Protein AF-0000000073340377 (afdb_homodimer)

Secondary structure (DSSP, 8-state):
-HHHHHHHHHHHHHHHHHHHHHHHHHHHHHHHHHHHHHHHHHTPPP-TT-EEEEESTTSHHHHHHHHHHHHTT-EEEEEES-HHHHHHHHHHHHHHT-S-EEEEE--TTSHHHHHHHHHHHHHHHS---EEEE---------GGG--GGGTHHHHIIIIIHHHHHHHHHHHHHHHHT-EEEEE--GGGT---TT-HHHHHHHHHHHHHHHHHHHHHGGGSEEEEEEE-SBSSGGGSHHHHHTTT-SS-PPPBPHHHHHHHHHHHHHHT-SEEEESTTHHHHHHHHHH-HHHHHHHHHHHHH-S------/-HHHHHHHHHHHHHHHHHHHHHHHHHHHHHHHHHHHHHHHHHTPPP-TT-EEEEESTTSHHHHHHHHHHHHTT-EEEEEES-HHHHHHHHHHHHHHT-S-EEEEE--TTSHHHHHHHHHHHHHHHS---EEEE---------GGG--GGGTHHHHIIIIIHHHHHHHHHHHHHHHHT-EEEEE--GGGT---TT-HHHHHHHHHHHHHHHHHHHHHGGGSEEEEEEE-SBSSGGGSHHHHHTTT-SS-PPPBPHHHHHHHHHHHHHHT-SEEEESTTHHHHHHHHHH-HHHHHHHHHHHHH-S------

Radius of gyration: 24.4 Å; Cα contacts (8 Å, |Δi|>4): 1235; chains: 2; bounding box: 67×68×57 Å

Nearest PDB structures (foldseek):
  3frj-assembly1_A  TM=8.799E-01  e=1.201E-23  Homo sapiens
  4hfr-assembly1_A  TM=8.512E-01  e=7.954E-24  Homo sapiens
  3gmd-assembly4_H  TM=8.760E-01  e=7.911E-23  Mus musculus
  3d4n-assembly1_A  TM=8.747E-01  e=1.001E-22  Homo sapiens
  6nj7-assembly1_C-2  TM=8.634E-01  e=3.659E-22  Homo sapiens

InterPro domains:
  IPR002347 Short-chain dehydrogenase/reductase SDR [PF00106] (50-236)
  IPR002347 Short-chain dehydrogenase/reductase SDR [PR00080] (126-137)
  IPR002347 Short-chain dehydrogenase/reductase SDR [PR00080] (178-186)
  IPR002347 Short-chain dehydrogenase/reductase SDR [PR00080] (198-217)
  IPR002347 Short-chain dehydrogenase/reductase SDR [PR00081] (51-68)
  IPR002347 Short-chain dehydrogenase/reductase SDR [PR00081] (126-137)
  IPR002347 Short-chain dehydrogenase/reductase SDR [PR00081] (172-188)
  IPR002347 Short-chain dehydrogenase/reductase SDR [PR00081] (198-217)
  IPR002347 Short-chain dehydrogenase/reductase SDR [PR00081] (218-235)
  IPR020904 Short-chain dehydrogenase/reductase, conserved site [PS00061] (185-213)
  IPR036291 NAD(P)-binding domain superfamily [SSF51735] (43-300)
  IPR057326 Ketoreductase domain [SM00822] (50-233)

Solvent-accessible surface area (backbone atoms only — not comparable to full-atom values): 30234 Å² total; per-residue (Å²): 112,70,63,61,47,51,51,59,51,35,49,57,49,44,36,53,51,45,52,52,49,45,67,64,45,44,60,64,46,52,52,49,50,51,53,49,48,50,51,27,63,74,61,44,55,78,47,52,71,35,32,35,37,31,32,31,22,50,44,35,55,28,31,26,36,48,41,47,41,7,58,50,27,15,24,36,33,37,23,27,72,52,52,72,47,30,51,53,45,29,54,52,17,39,74,51,40,13,84,41,53,42,77,43,74,39,49,47,58,36,67,68,39,23,45,44,54,47,48,50,39,30,70,72,69,72,47,43,34,33,41,32,37,44,39,65,63,80,69,76,43,52,70,89,72,49,60,69,83,68,50,56,56,38,42,31,30,38,30,49,17,42,52,45,34,46,54,60,37,47,71,51,20,50,76,57,56,11,35,38,38,38,56,50,26,47,42,26,80,41,49,54,58,30,26,41,67,46,20,10,25,24,16,16,41,53,29,28,52,53,9,46,39,36,67,48,44,90,42,35,46,52,23,43,31,24,41,53,59,45,50,25,80,77,49,32,66,77,49,45,55,69,45,47,53,76,69,76,77,81,62,40,53,27,62,62,49,18,48,52,50,52,51,37,51,36,37,58,36,62,64,44,53,42,64,56,34,58,56,40,56,52,53,41,40,74,75,36,48,68,60,42,44,50,50,48,25,56,33,41,62,67,54,78,73,84,66,93,121,111,71,64,61,46,51,51,59,50,34,49,56,50,44,36,53,51,46,52,53,48,45,66,65,45,44,60,63,48,53,51,49,51,50,52,50,48,51,50,26,63,75,62,44,56,77,49,53,70,35,33,35,38,32,32,32,22,51,46,36,57,27,31,26,36,47,39,46,42,7,58,49,26,16,26,34,34,38,23,26,74,51,53,72,47,31,49,54,47,28,54,52,17,39,75,50,40,14,83,40,52,43,76,44,73,40,51,48,58,36,67,68,39,22,46,47,55,46,49,51,41,30,70,72,67,72,45,43,33,33,41,34,38,45,40,63,63,81,68,74,44,50,69,88,72,50,62,68,82,68,49,56,57,39,42,31,30,38,30,49,16,41,52,45,34,45,55,59,36,46,72,49,21,50,74,58,56,11,36,38,38,38,56,51,27,47,41,24,79,42,49,54,58,30,25,41,67,47,19,10,26,24,16,17,42,52,30,27,53,52,10,44,41,38,66,48,43,91,40,36,47,52,23,42,30,25,41,54,58,46,51,25,78,76,48,31,66,77,48,46,54,69,44,47,54,77,69,75,77,81,63,39,52,26,61,61,49,20,49,52,50,53,52,38,51,37,37,59,35,62,65,42,53,41,65,56,34,59,56,40,57,52,52,42,39,73,74,36,47,70,60,43,45,48,50,46,27,55,32,41,63,66,54,78,74,82,66,92,122

Structure (mmCIF, N/CA/C/O backbone):
data_AF-0000000073340377-model_v1
#
loop_
_entity.id
_entity.type
_entity.pdbx_description
1 polymer 'Ketoreductase domain-containing protein'
#
loop_
_atom_site.group_PDB
_atom_site.id
_atom_site.type_symbol
_atom_site.label_atom_id
_atom_site.label_alt_id
_atom_site.label_comp_id
_atom_site.label_asym_id
_atom_site.label_entity_id
_atom_site.label_seq_id
_atom_site.pdbx_PDB_ins_code
_atom_site.Cartn_x
_atom_site.Cartn_y
_atom_site.Cartn_z
_atom_site.occupancy
_atom_site.B_iso_or_equiv
_atom_site.auth_seq_id
_atom_site.auth_comp_id
_atom_site.auth_asym_id
_atom_site.auth_atom_id
_atom_site.pdbx_PDB_model_num
ATOM 1 N N . MET A 1 1 ? 27.609 -20.562 -5.387 1 49.38 1 MET A N 1
ATOM 2 C CA . MET A 1 1 ? 27.672 -21.391 -4.188 1 49.38 1 MET A CA 1
ATOM 3 C C . MET A 1 1 ? 27.828 -20.531 -2.938 1 49.38 1 MET A C 1
ATOM 5 O O . MET A 1 1 ? 27.109 -20.719 -1.956 1 49.38 1 MET A O 1
ATOM 9 N N . ALA A 1 2 ? 28.828 -19.547 -2.957 1 50.78 2 ALA A N 1
ATOM 10 C CA . ALA A 1 2 ? 29.109 -18.719 -1.787 1 50.78 2 ALA A CA 1
ATOM 11 C C . ALA A 1 2 ? 27.922 -17.828 -1.438 1 50.78 2 ALA A C 1
ATOM 13 O O . ALA A 1 2 ? 27.578 -17.672 -0.262 1 50.78 2 ALA A O 1
ATOM 14 N N . THR A 1 3 ? 27.188 -17.344 -2.426 1 61.97 3 THR A N 1
ATOM 15 C CA . THR A 1 3 ? 26.109 -16.391 -2.213 1 61.97 3 THR A CA 1
ATOM 16 C C . THR A 1 3 ? 24.891 -17.094 -1.607 1 61.97 3 THR A C 1
ATOM 18 O O . THR A 1 3 ? 24.188 -16.516 -0.772 1 61.97 3 THR A O 1
ATOM 21 N N . THR A 1 4 ? 24.703 -18.297 -1.965 1 69.81 4 THR A N 1
ATOM 22 C CA . THR A 1 4 ? 23.609 -19.078 -1.391 1 69.81 4 THR A CA 1
ATOM 23 C C . THR A 1 4 ? 23.859 -19.359 0.091 1 69.81 4 THR A C 1
ATOM 25 O O . THR A 1 4 ? 22.938 -19.297 0.902 1 69.81 4 THR A O 1
ATOM 28 N N . SER A 1 5 ? 25.094 -19.375 0.317 1 78.69 5 SER A N 1
ATOM 29 C CA . SER A 1 5 ? 25.484 -19.719 1.684 1 78.69 5 SER A CA 1
ATOM 30 C C . SER A 1 5 ? 25.25 -18.547 2.629 1 78.69 5 SER A C 1
ATOM 32 O O . SER A 1 5 ? 24.797 -18.719 3.762 1 78.69 5 SER A O 1
ATOM 34 N N . ILE A 1 6 ? 25.438 -17.406 2.115 1 88.56 6 ILE A N 1
ATOM 35 C CA . ILE A 1 6 ? 25.328 -16.25 2.99 1 88.56 6 ILE A CA 1
ATOM 36 C C . ILE A 1 6 ? 23.859 -16.031 3.363 1 88.56 6 ILE A C 1
ATOM 38 O O . ILE A 1 6 ? 23.547 -15.703 4.512 1 88.56 6 ILE A O 1
ATOM 42 N N . HIS A 1 7 ? 23.016 -16.266 2.484 1 89.94 7 HIS A N 1
ATOM 43 C CA . HIS A 1 7 ? 21.609 -16.047 2.756 1 89.94 7 HIS A CA 1
ATOM 44 C C . HIS A 1 7 ? 21.047 -17.141 3.666 1 89.94 7 HIS A C 1
ATOM 46 O O . HIS A 1 7 ? 20.172 -16.875 4.496 1 89.94 7 HIS A O 1
ATOM 52 N N . ARG A 1 8 ? 21.531 -18.281 3.502 1 89.69 8 ARG A N 1
ATOM 53 C CA . ARG A 1 8 ? 21.125 -19.344 4.418 1 89.69 8 ARG A CA 1
ATOM 54 C C . ARG A 1 8 ? 21.516 -19 5.852 1 89.69 8 ARG A C 1
ATOM 56 O O . ARG A 1 8 ? 20.719 -19.203 6.777 1 89.69 8 ARG A O 1
ATOM 63 N N . LEU A 1 9 ? 22.766 -18.484 5.98 1 91.62 9 LEU A N 1
ATOM 64 C CA . LEU A 1 9 ? 23.25 -18.078 7.289 1 91.62 9 LEU A CA 1
ATOM 65 C C . LEU A 1 9 ? 22.422 -16.922 7.836 1 91.62 9 LEU A C 1
ATOM 67 O O . LEU A 1 9 ? 22 -16.938 9 1 91.62 9 LEU A O 1
ATOM 71 N N . LEU A 1 10 ? 22.156 -15.977 7 1 92.06 10 LEU A N 1
ATOM 72 C CA . LEU A 1 10 ? 21.422 -14.781 7.418 1 92.06 10 LEU A CA 1
ATOM 73 C C . LEU A 1 10 ? 19.984 -15.117 7.77 1 92.06 10 LEU A C 1
ATOM 75 O O . LEU A 1 10 ? 19.406 -14.5 8.664 1 92.06 10 LEU A O 1
ATOM 79 N N . ASN A 1 11 ? 19.375 -16.094 7.105 1 92.38 11 ASN A N 1
ATOM 80 C CA . ASN A 1 11 ? 18 -16.516 7.375 1 92.38 11 ASN A CA 1
ATOM 81 C C . ASN A 1 11 ? 17.844 -17.031 8.805 1 92.38 11 ASN A C 1
ATOM 83 O O . ASN A 1 11 ? 16.75 -16.984 9.367 1 92.38 11 ASN A O 1
ATOM 87 N N . ILE A 1 12 ? 18.938 -17.422 9.414 1 91.69 12 ILE A N 1
ATOM 88 C CA . ILE A 1 12 ? 18.891 -17.953 10.773 1 91.69 12 ILE A CA 1
ATOM 89 C C . ILE A 1 12 ? 19.406 -16.891 11.75 1 91.69 12 ILE A C 1
ATOM 91 O O . ILE A 1 12 ? 18.719 -16.531 12.703 1 91.69 12 ILE A O 1
ATOM 95 N N . VAL A 1 13 ? 20.547 -16.234 11.453 1 93.44 13 VAL A N 1
ATOM 96 C CA . VAL A 1 13 ? 21.281 -15.406 12.398 1 93.44 13 VAL A CA 1
ATOM 97 C C . VAL A 1 13 ? 20.641 -14.023 12.484 1 93.44 13 VAL A C 1
ATOM 99 O O . VAL A 1 13 ? 20.516 -13.461 13.57 1 93.44 13 VAL A O 1
ATOM 102 N N . PHE A 1 14 ? 20.25 -13.531 11.391 1 93.38 14 PHE A N 1
ATOM 103 C CA . PHE A 1 14 ? 19.812 -12.141 11.352 1 93.38 14 PHE A CA 1
ATOM 104 C C . PHE A 1 14 ? 18.516 -11.953 12.141 1 93.38 14 PHE A C 1
ATOM 106 O O . PHE A 1 14 ? 18.406 -11.031 12.945 1 93.38 14 PHE A O 1
ATOM 113 N N . PRO A 1 15 ? 17.516 -12.797 11.938 1 92.94 15 PRO A N 1
ATOM 114 C CA . PRO A 1 15 ? 16.297 -12.641 12.75 1 92.94 15 PRO A CA 1
ATOM 115 C C . PRO A 1 15 ? 16.578 -12.75 14.25 1 92.94 15 PRO A C 1
ATOM 117 O O . PRO A 1 15 ? 16.016 -11.992 15.039 1 92.94 15 PRO A O 1
ATOM 120 N N . LEU A 1 16 ? 17.469 -13.648 14.602 1 94.25 16 LEU A N 1
ATOM 121 C CA . LEU A 1 16 ? 17.828 -13.812 16.016 1 94.25 16 LEU A CA 1
ATOM 122 C C . LEU A 1 16 ? 18.516 -12.562 16.531 1 94.25 16 LEU A C 1
ATOM 124 O O . LEU A 1 16 ? 18.219 -12.094 17.641 1 94.25 16 LEU A O 1
ATOM 128 N N . THR A 1 17 ? 19.406 -12.039 15.742 1 94.5 17 THR A N 1
ATOM 129 C CA . THR A 1 17 ? 20.125 -10.828 16.109 1 94.5 17 THR A CA 1
ATOM 130 C C . THR A 1 17 ? 19.172 -9.648 16.266 1 94.5 17 THR A C 1
ATOM 132 O O . THR A 1 17 ? 19.297 -8.859 17.203 1 94.5 17 THR A O 1
ATOM 135 N N . ILE A 1 18 ? 18.203 -9.562 15.383 1 93.44 18 ILE A N 1
ATOM 136 C CA . ILE A 1 18 ? 17.25 -8.461 15.422 1 93.44 18 ILE A CA 1
ATOM 137 C C . ILE A 1 18 ? 16.359 -8.594 16.656 1 93.44 18 ILE A C 1
ATOM 139 O O . ILE A 1 18 ? 16.094 -7.602 17.344 1 93.44 18 ILE A O 1
ATOM 143 N N . ILE A 1 19 ? 15.945 -9.805 16.938 1 93.75 19 ILE A N 1
ATOM 144 C CA . ILE A 1 19 ? 15.094 -10.039 18.094 1 93.75 19 ILE A CA 1
ATOM 145 C C . ILE A 1 19 ? 15.836 -9.656 19.375 1 93.75 19 ILE A C 1
ATOM 147 O O . ILE A 1 19 ? 15.297 -8.953 20.219 1 93.75 19 ILE A O 1
ATOM 151 N N . ILE A 1 20 ? 17.062 -10.031 19.469 1 95.31 20 ILE A N 1
ATOM 152 C CA . ILE A 1 20 ? 17.891 -9.719 20.625 1 95.31 20 ILE A CA 1
ATOM 153 C C . ILE A 1 20 ? 18.094 -8.211 20.719 1 95.31 20 ILE A C 1
ATOM 155 O O . ILE A 1 20 ? 17.969 -7.621 21.797 1 95.31 20 ILE A O 1
ATOM 159 N N . SER A 1 21 ? 18.391 -7.59 19.641 1 94.56 21 SER A N 1
ATOM 160 C CA . SER A 1 21 ? 18.594 -6.148 19.594 1 94.56 21 SER A CA 1
ATOM 161 C C . SER A 1 21 ? 17.344 -5.402 20.031 1 94.56 21 SER A C 1
ATOM 163 O O . SER A 1 21 ? 17.406 -4.422 20.781 1 94.56 21 SER A O 1
ATOM 165 N N . ILE A 1 22 ? 16.203 -5.871 19.516 1 93.56 22 ILE A N 1
ATOM 166 C CA . ILE A 1 22 ? 14.938 -5.246 19.875 1 93.56 22 ILE A CA 1
ATOM 167 C C . ILE A 1 22 ? 14.711 -5.359 21.375 1 93.56 22 ILE A C 1
ATOM 169 O O . ILE A 1 22 ? 14.305 -4.395 22.031 1 93.56 22 ILE A O 1
ATOM 173 N N . LEU A 1 23 ? 15.016 -6.523 21.938 1 94.56 23 LEU A N 1
ATOM 174 C CA . LEU A 1 23 ? 14.812 -6.742 23.359 1 94.56 23 LEU A CA 1
ATOM 175 C C . LEU A 1 23 ? 15.688 -5.805 24.188 1 94.56 23 LEU A C 1
ATOM 177 O O . LEU A 1 23 ? 15.273 -5.336 25.25 1 94.56 23 LEU A O 1
ATOM 181 N N . VAL A 1 24 ? 16.812 -5.484 23.672 1 96.06 24 VAL A N 1
ATOM 182 C CA . VAL A 1 24 ? 17.766 -4.625 24.375 1 96.06 24 VAL A CA 1
ATOM 183 C C . VAL A 1 24 ? 17.375 -3.162 24.188 1 96.06 24 VAL A C 1
ATOM 185 O O . VAL A 1 24 ? 17.422 -2.367 25.125 1 96.06 24 VAL A O 1
ATOM 188 N N . ILE A 1 25 ? 16.922 -2.832 23.062 1 96 25 ILE A N 1
ATOM 189 C CA . ILE A 1 25 ? 16.734 -1.434 22.688 1 96 25 ILE A CA 1
ATOM 190 C C . ILE A 1 25 ? 15.32 -0.985 23.078 1 96 25 ILE A C 1
ATOM 192 O O . ILE A 1 25 ? 15.086 0.203 23.312 1 96 25 ILE A O 1
ATOM 196 N N . LEU A 1 26 ? 14.398 -1.922 23.188 1 94.69 26 LEU A N 1
ATOM 197 C CA . LEU A 1 26 ? 12.984 -1.602 23.328 1 94.69 26 LEU A CA 1
ATOM 198 C C . LEU A 1 26 ? 12.727 -0.809 24.594 1 94.69 26 LEU A C 1
ATOM 200 O O . LEU A 1 26 ? 12.039 0.213 24.578 1 94.69 26 LEU A O 1
ATOM 204 N N . PRO A 1 27 ? 13.32 -1.203 25.734 1 95.44 27 PRO A N 1
ATOM 205 C CA . PRO A 1 27 ? 13.031 -0.459 26.969 1 95.44 27 PRO A CA 1
ATOM 206 C C . PRO A 1 27 ? 13.469 1.002 26.891 1 95.44 27 PRO A C 1
ATOM 208 O O . PRO A 1 27 ? 12.648 1.906 27.062 1 95.44 27 PRO A O 1
ATOM 211 N N . PRO A 1 28 ? 14.766 1.294 26.562 1 96.44 28 PRO A N 1
ATOM 212 C CA . PRO A 1 28 ? 15.109 2.713 26.438 1 96.44 28 PRO A CA 1
ATOM 213 C C . PRO A 1 28 ? 14.344 3.414 25.312 1 96.44 28 PRO A C 1
ATOM 215 O O . PRO A 1 28 ? 14.062 4.609 25.406 1 96.44 28 PRO A O 1
ATOM 218 N N . TYR A 1 29 ? 13.969 2.695 24.297 1 96 29 TYR A N 1
ATOM 219 C CA . TYR A 1 29 ? 13.188 3.266 23.203 1 96 29 TYR A CA 1
ATOM 220 C C . TYR A 1 29 ? 11.805 3.695 23.688 1 96 29 TYR A C 1
ATOM 222 O O . TYR A 1 29 ? 11.312 4.754 23.297 1 96 29 TYR A O 1
ATOM 230 N N . LEU A 1 30 ? 11.203 2.914 24.516 1 95.62 30 LEU A N 1
ATOM 231 C CA . LEU A 1 30 ? 9.891 3.234 25.047 1 95.62 30 LEU A CA 1
ATOM 232 C C . LEU A 1 30 ? 9.953 4.465 25.953 1 95.62 30 LEU A C 1
ATOM 234 O O . LEU A 1 30 ? 9.023 5.273 25.969 1 95.62 30 LEU A O 1
ATOM 238 N N . VAL A 1 31 ? 11.031 4.586 26.688 1 96.44 31 VAL A N 1
ATOM 239 C CA . VAL A 1 31 ? 11.234 5.777 27.5 1 96.44 31 VAL A CA 1
ATOM 240 C C . VAL A 1 31 ? 11.391 7 26.594 1 96.44 31 VAL A C 1
ATOM 242 O O . VAL A 1 31 ? 10.773 8.039 26.844 1 96.44 31 VAL A O 1
ATOM 245 N N . PHE A 1 32 ? 12.172 6.84 25.609 1 95.5 32 PHE A N 1
ATOM 246 C CA . PHE A 1 32 ? 12.359 7.91 24.625 1 95.5 32 PHE A CA 1
ATOM 247 C C . PHE A 1 32 ? 11.023 8.312 24 1 95.5 32 PHE A C 1
ATOM 249 O O . PHE A 1 32 ? 10.734 9.5 23.859 1 95.5 32 PHE A O 1
ATOM 256 N N . LYS A 1 33 ? 10.289 7.402 23.641 1 94.88 33 LYS A N 1
ATOM 257 C CA . LYS A 1 33 ? 8.992 7.645 23.016 1 94.88 33 LYS A CA 1
ATOM 258 C C . LYS A 1 33 ? 8.062 8.406 23.969 1 94.88 33 LYS A C 1
ATOM 260 O O . LYS A 1 33 ? 7.355 9.32 23.531 1 94.88 33 LYS A O 1
ATOM 265 N N . LEU A 1 34 ? 8.07 7.961 25.172 1 95.94 34 LEU A N 1
ATOM 266 C CA . LEU A 1 34 ? 7.234 8.625 26.172 1 95.94 34 LEU A CA 1
ATOM 267 C C . LEU A 1 34 ? 7.676 10.07 26.375 1 95.94 34 LEU A C 1
ATOM 269 O O . LEU A 1 34 ? 6.844 10.977 26.391 1 95.94 34 LEU A O 1
ATOM 273 N N . LEU A 1 35 ? 8.945 10.273 26.5 1 96.75 35 LEU A N 1
ATOM 274 C CA . LEU A 1 35 ? 9.469 11.617 26.719 1 96.75 35 LEU A CA 1
ATOM 275 C C . LEU A 1 35 ? 9.203 12.5 25.5 1 96.75 35 LEU A C 1
ATOM 277 O O . LEU A 1 35 ? 8.875 13.68 25.641 1 96.75 35 LEU A O 1
ATOM 281 N N . SER A 1 36 ? 9.383 11.938 24.375 1 95.38 36 SER A N 1
ATOM 282 C CA . SER A 1 36 ? 9.094 12.672 23.141 1 95.38 36 SER A CA 1
ATOM 283 C C . SER A 1 36 ? 7.621 13.047 23.062 1 95.38 36 SER A C 1
ATOM 285 O O . SER A 1 36 ? 7.281 14.148 22.625 1 95.38 36 SER A O 1
ATOM 287 N N . TYR A 1 37 ? 6.801 12.148 23.438 1 95.44 37 TYR A N 1
ATOM 288 C CA . TYR A 1 37 ? 5.367 12.398 23.453 1 95.44 37 TYR A CA 1
ATOM 289 C C . TYR A 1 37 ? 5.023 13.539 24.406 1 95.44 37 TYR A C 1
ATOM 291 O O . TYR A 1 37 ? 4.234 14.422 24.078 1 95.44 37 TYR A O 1
ATOM 299 N N . ILE A 1 38 ? 5.59 13.469 25.578 1 96.75 38 ILE A N 1
ATOM 300 C CA . ILE A 1 38 ? 5.355 14.508 26.578 1 96.75 38 ILE A CA 1
ATOM 301 C C . ILE A 1 38 ? 5.824 15.859 26.031 1 96.75 38 ILE A C 1
ATOM 303 O O . ILE A 1 38 ? 5.109 16.859 26.141 1 96.75 38 ILE A O 1
ATOM 307 N N . LYS A 1 39 ? 6.957 15.875 25.484 1 96.5 39 LYS A N 1
ATOM 308 C CA . LYS A 1 39 ? 7.504 17.109 24.922 1 96.5 39 LYS A CA 1
ATOM 309 C C . LYS A 1 39 ? 6.598 17.672 23.844 1 96.5 39 LYS A C 1
ATOM 311 O O . LYS A 1 39 ? 6.258 18.859 23.859 1 96.5 39 LYS A O 1
ATOM 316 N N . ARG A 1 40 ? 6.164 16.859 22.938 1 95.62 40 ARG A N 1
ATOM 317 C CA . ARG A 1 40 ? 5.309 17.297 21.844 1 95.62 40 ARG A CA 1
ATOM 318 C C . ARG A 1 40 ? 3.953 17.766 22.359 1 95.62 40 ARG A C 1
ATOM 320 O O . ARG A 1 40 ? 3.363 18.703 21.812 1 95.62 40 ARG A O 1
ATOM 327 N N . SER A 1 41 ? 3.488 17.062 23.406 1 96.12 41 SER A N 1
ATOM 328 C CA . SER A 1 41 ? 2.205 17.438 24 1 96.12 41 SER A CA 1
ATOM 329 C C . SER A 1 41 ? 2.281 18.797 24.672 1 96.12 41 SER A C 1
ATOM 331 O O . SER A 1 41 ? 1.304 19.547 24.688 1 96.12 41 SER A O 1
ATOM 333 N N . MET A 1 42 ? 3.426 19.078 25.234 1 96.38 42 MET A N 1
ATOM 334 C CA . MET A 1 42 ? 3.637 20.359 25.906 1 96.38 42 MET A CA 1
ATOM 335 C C . MET A 1 42 ? 3.805 21.484 24.891 1 96.38 42 MET A C 1
ATOM 337 O O . MET A 1 42 ? 3.439 22.625 25.172 1 96.38 42 MET A O 1
ATOM 341 N N . PHE A 1 43 ? 4.289 21.156 23.703 1 95.75 43 PHE A N 1
ATOM 342 C CA . PHE A 1 43 ? 4.598 22.172 22.703 1 95.75 43 PHE A CA 1
ATOM 343 C C . PHE A 1 43 ? 3.717 22.016 21.469 1 95.75 43 PHE A C 1
ATOM 345 O O . PHE A 1 43 ? 4.188 22.188 20.344 1 95.75 43 PHE A O 1
ATOM 352 N N . THR A 1 44 ? 2.506 21.672 21.688 1 97.19 44 THR A N 1
ATOM 353 C CA . THR A 1 44 ? 1.556 21.5 20.594 1 97.19 44 THR A CA 1
ATOM 354 C C . THR A 1 44 ? 1.432 22.797 19.781 1 97.19 44 THR A C 1
ATOM 356 O O . THR A 1 44 ? 1.386 23.891 20.344 1 97.19 44 THR A O 1
ATOM 359 N N . GLU A 1 45 ? 1.359 22.656 18.531 1 98.06 45 GLU A N 1
ATOM 360 C CA . GLU A 1 45 ? 1.329 23.812 17.625 1 98.06 45 GLU A CA 1
ATOM 361 C C . GLU A 1 45 ? 0.019 24.578 17.75 1 98.06 45 GLU A C 1
ATOM 363 O O . GLU A 1 45 ? -1.058 23.984 17.812 1 98.06 45 GLU A O 1
ATOM 368 N N . ASN A 1 46 ? 0.103 25.859 17.859 1 98.44 46 ASN A N 1
ATOM 369 C CA . ASN A 1 46 ? -1.05 26.75 17.75 1 98.44 46 ASN A CA 1
ATOM 370 C C . ASN A 1 46 ? -1.313 27.125 16.281 1 98.44 46 ASN A C 1
ATOM 372 O O . ASN A 1 46 ? -0.492 27.797 15.656 1 98.44 46 ASN A O 1
ATOM 376 N N . VAL A 1 47 ? -2.504 26.797 15.742 1 98.62 47 VAL A N 1
ATOM 377 C CA . VAL A 1 47 ? -2.748 26.969 14.312 1 98.62 47 VAL A CA 1
ATOM 378 C C . VAL A 1 47 ? -3.525 28.266 14.078 1 98.62 47 VAL A C 1
ATOM 380 O O . VAL A 1 47 ? -3.945 28.547 12.953 1 98.62 47 VAL A O 1
ATOM 383 N N . ALA A 1 48 ? -3.729 29 15.156 1 98.69 48 ALA A N 1
ATOM 384 C CA . ALA A 1 48 ? -4.402 30.281 14.977 1 98.69 48 ALA A CA 1
ATOM 385 C C . ALA A 1 48 ? -3.648 31.156 13.992 1 98.69 48 ALA A C 1
ATOM 387 O O . ALA A 1 48 ? -2.441 31.375 14.125 1 98.69 48 ALA A O 1
ATOM 388 N N . GLY A 1 49 ? -4.352 31.578 12.969 1 98.44 49 GLY A N 1
ATOM 389 C CA . GLY A 1 49 ? -3.777 32.469 11.969 1 98.44 49 GLY A CA 1
ATOM 390 C C . GLY A 1 49 ? -2.988 31.719 10.906 1 98.44 49 GLY A C 1
ATOM 391 O O . GLY A 1 49 ? -2.611 32.281 9.883 1 98.44 49 GLY A O 1
ATOM 392 N N . LYS A 1 50 ? -2.723 30.484 11.094 1 98.56 50 LYS A N 1
ATOM 393 C CA . LYS A 1 50 ? -1.981 29.703 10.109 1 98.56 50 LYS A CA 1
ATOM 394 C C . LYS A 1 50 ? -2.873 29.297 8.938 1 98.56 50 LYS A C 1
ATOM 396 O O . LYS A 1 50 ? -4.102 29.312 9.055 1 98.56 50 LYS A O 1
ATOM 401 N N . VAL A 1 51 ? -2.258 29.016 7.812 1 98.81 51 VAL A N 1
ATOM 402 C CA . VAL A 1 51 ? -2.998 28.703 6.594 1 98.81 51 VAL A CA 1
ATOM 403 C C . VAL A 1 51 ? -3.037 27.188 6.379 1 98.81 51 VAL A C 1
ATOM 405 O O . VAL A 1 51 ? -1.992 26.547 6.297 1 98.81 51 VAL A O 1
ATOM 408 N N . VAL A 1 52 ? -4.211 26.641 6.297 1 98.94 52 VAL A N 1
ATOM 409 C CA . VAL A 1 52 ? -4.426 25.219 6.109 1 98.94 52 VAL A CA 1
ATOM 410 C C . VAL A 1 52 ? -5.172 24.969 4.801 1 98.94 52 VAL A C 1
ATOM 412 O O . VAL A 1 52 ? -6.246 25.531 4.574 1 98.94 52 VAL A O 1
ATOM 415 N N . LEU A 1 53 ? -4.57 24.25 3.908 1 98.94 53 LEU A N 1
ATOM 416 C CA . LEU A 1 53 ? -5.195 23.797 2.668 1 98.94 53 LEU A CA 1
ATOM 417 C C . LEU A 1 53 ? -5.793 22.406 2.832 1 98.94 53 LEU A C 1
ATOM 419 O O . LEU A 1 53 ? -5.086 21.453 3.182 1 98.94 53 LEU A O 1
ATOM 423 N N . ILE A 1 54 ? -7.07 22.25 2.662 1 98.94 54 ILE A N 1
ATOM 424 C CA . ILE A 1 54 ? -7.766 20.969 2.854 1 98.94 54 ILE A CA 1
ATOM 425 C C . ILE A 1 54 ? -8.398 20.531 1.538 1 98.94 54 ILE A C 1
ATOM 427 O O . ILE A 1 54 ? -9.266 21.219 0.995 1 98.94 54 ILE A O 1
ATOM 431 N N . THR A 1 55 ? -7.992 19.406 1.021 1 98.81 55 THR A N 1
ATOM 432 C CA . THR A 1 55 ? -8.641 18.844 -0.152 1 98.81 55 THR A CA 1
ATOM 433 C C . THR A 1 55 ? -9.82 17.953 0.259 1 98.81 55 THR A C 1
ATOM 435 O O . THR A 1 55 ? -9.805 17.359 1.338 1 98.81 55 THR A O 1
ATOM 438 N N . GLY A 1 56 ? -10.797 17.844 -0.632 1 98 56 GLY A N 1
ATOM 439 C CA . GLY A 1 56 ? -11.984 17.078 -0.283 1 98 56 GLY A CA 1
ATOM 440 C C . GLY A 1 56 ? -12.742 17.672 0.898 1 98 56 GLY A C 1
ATOM 441 O O . GLY A 1 56 ? -13.156 16.938 1.8 1 98 56 GLY A O 1
ATOM 442 N N . ALA A 1 57 ? -12.914 18.953 0.911 1 98.25 57 ALA A N 1
ATOM 443 C CA . ALA A 1 57 ? -13.391 19.656 2.098 1 98.25 57 ALA A C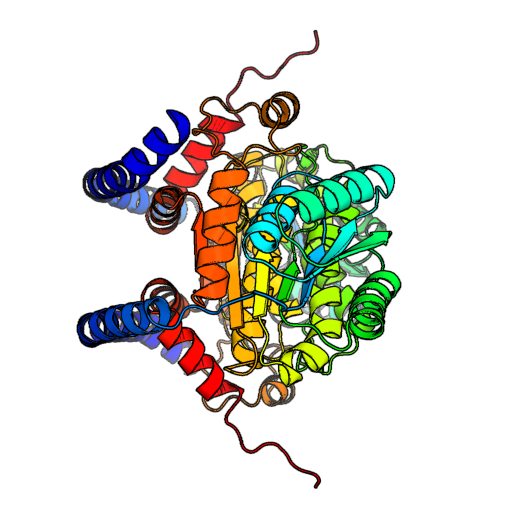A 1
ATOM 444 C C . ALA A 1 57 ? -14.906 19.812 2.064 1 98.25 57 ALA A C 1
ATOM 446 O O . ALA A 1 57 ? -15.5 20.391 2.982 1 98.25 57 ALA A O 1
ATOM 447 N N . SER A 1 58 ? -15.586 19.234 1.105 1 96.06 58 SER A N 1
ATOM 448 C CA . SER A 1 58 ? -17 19.547 0.911 1 96.06 58 SER A CA 1
ATOM 449 C C . SER A 1 58 ? -17.891 18.594 1.702 1 96.06 58 SER A C 1
ATOM 451 O O . SER A 1 58 ? -19.109 18.781 1.747 1 96.06 58 SER A O 1
ATOM 453 N N . SER A 1 59 ? -17.344 17.516 2.268 1 93.75 59 SER A N 1
ATOM 454 C CA . SER A 1 59 ? -18.172 16.578 3.021 1 93.75 59 SER A CA 1
ATOM 455 C C . SER A 1 59 ? -17.297 15.688 3.912 1 93.75 59 SER A C 1
ATOM 457 O O . SER A 1 59 ? -16.078 15.797 3.902 1 93.75 59 SER A O 1
ATOM 459 N N . GLY A 1 60 ? -17.938 15.016 4.797 1 94.75 60 GLY A N 1
ATOM 460 C CA . GLY A 1 60 ? -17.297 13.961 5.57 1 94.75 60 GLY A CA 1
ATOM 461 C C . GLY A 1 60 ? -16.188 14.469 6.453 1 94.75 60 GLY A C 1
ATOM 462 O O . GLY A 1 60 ? -16.359 15.43 7.199 1 94.75 60 GLY A O 1
ATOM 463 N N . ILE A 1 61 ? -15.117 13.758 6.406 1 97.31 61 ILE A N 1
ATOM 464 C CA . ILE A 1 61 ? -13.969 14.055 7.258 1 97.31 61 ILE A CA 1
ATOM 465 C C . ILE A 1 61 ? -13.391 15.422 6.898 1 97.31 61 ILE A C 1
ATOM 467 O O . ILE A 1 61 ? -13.055 16.203 7.781 1 97.31 61 ILE A O 1
ATOM 471 N N . GLY A 1 62 ? -13.312 15.734 5.582 1 98.19 62 GLY A N 1
ATOM 472 C CA . GLY A 1 62 ? -12.789 17.016 5.137 1 98.19 62 GLY A CA 1
ATOM 473 C C . GLY A 1 62 ? -13.562 18.203 5.691 1 98.19 62 GLY A C 1
ATOM 474 O O . GLY A 1 62 ? -12.969 19.188 6.133 1 98.19 62 GLY A O 1
ATOM 475 N N . GLU A 1 63 ? -14.844 18.062 5.656 1 98.12 63 GLU A N 1
ATOM 476 C CA . GLU A 1 63 ? -15.719 19.078 6.242 1 98.12 63 GLU A CA 1
ATOM 477 C C . GLU A 1 63 ? -15.469 19.219 7.742 1 98.12 63 GLU A C 1
ATOM 479 O O . GLU A 1 63 ? -15.352 20.328 8.258 1 98.12 63 GLU A O 1
ATOM 484 N N . GLY A 1 64 ? -15.391 18.062 8.406 1 98.31 64 GLY A N 1
ATOM 485 C CA . GLY A 1 64 ? -15.102 18.062 9.828 1 98.31 64 GLY A CA 1
ATOM 486 C C . GLY A 1 64 ? -13.773 18.703 10.172 1 98.31 64 GLY A C 1
ATOM 487 O O . GLY A 1 64 ? -13.656 19.422 11.164 1 98.31 64 GLY A O 1
ATOM 488 N N . LEU A 1 65 ? -12.805 18.469 9.32 1 98.88 65 LEU A N 1
ATOM 489 C CA . LEU A 1 65 ? -11.477 19.047 9.531 1 98.88 65 LEU A CA 1
ATOM 490 C C . LEU A 1 65 ? -11.508 20.562 9.344 1 98.88 65 LEU A C 1
ATOM 492 O O . LEU A 1 65 ? -10.883 21.297 10.109 1 98.88 65 LEU A O 1
ATOM 496 N N . ALA A 1 66 ? -12.25 20.984 8.328 1 98.88 66 ALA A N 1
ATOM 497 C CA . ALA A 1 66 ? -12.414 22.422 8.125 1 98.88 66 ALA A CA 1
ATOM 498 C C . ALA A 1 66 ? -12.969 23.094 9.375 1 98.88 66 ALA A C 1
ATOM 500 O O . ALA A 1 66 ? -12.453 24.109 9.82 1 98.88 66 ALA A O 1
ATOM 501 N N . TYR A 1 67 ? -13.969 22.5 9.961 1 98.88 67 TYR A N 1
ATOM 502 C CA . TYR A 1 67 ? -14.617 23.062 11.133 1 98.88 67 TYR A CA 1
ATOM 503 C C . TYR A 1 67 ? -13.688 23.047 12.336 1 98.88 67 TYR A C 1
ATOM 505 O O . TYR A 1 67 ? -13.625 24.016 13.094 1 98.88 67 TYR A O 1
ATOM 513 N N . GLU A 1 68 ? -12.961 21.938 12.5 1 98.88 68 GLU A N 1
ATOM 514 C CA . GLU A 1 68 ? -12.062 21.828 13.648 1 98.88 68 GLU A CA 1
ATOM 515 C C . GLU A 1 68 ? -10.922 22.828 13.555 1 98.88 68 GLU A C 1
ATOM 517 O O . GLU A 1 68 ? -10.578 23.484 14.539 1 98.88 68 GLU A O 1
ATOM 522 N N . TYR A 1 69 ? -10.32 23 12.383 1 98.94 69 TYR A N 1
ATOM 523 C CA . TYR A 1 69 ? -9.281 24.016 12.18 1 98.94 69 TYR A CA 1
ATOM 524 C C . TYR A 1 69 ? -9.836 25.406 12.391 1 98.94 69 TYR A C 1
ATOM 526 O O . TYR A 1 69 ? -9.148 26.281 12.945 1 98.94 69 TYR A O 1
ATOM 534 N N . ALA A 1 70 ? -11.086 25.625 11.977 1 98.94 70 ALA A N 1
ATOM 535 C CA . ALA A 1 70 ? -11.742 26.922 12.141 1 98.94 70 ALA A CA 1
ATOM 536 C C . ALA A 1 70 ? -11.898 27.266 13.617 1 98.94 70 ALA A C 1
ATOM 538 O O . ALA A 1 70 ? -11.586 28.391 14.031 1 98.94 70 ALA A O 1
ATOM 539 N N . ARG A 1 71 ? -12.383 26.312 14.383 1 98.81 71 ARG A N 1
ATOM 540 C CA . ARG A 1 71 ? -12.562 26.516 15.82 1 98.81 71 ARG A CA 1
ATOM 541 C C . ARG A 1 71 ? -11.25 26.906 16.484 1 98.81 71 ARG A C 1
ATOM 543 O O . ARG A 1 71 ? -11.25 27.609 17.5 1 98.81 71 ARG A O 1
ATOM 550 N N . ARG A 1 72 ? -10.148 26.562 15.859 1 98.69 72 ARG A N 1
ATOM 551 C CA . ARG A 1 72 ? -8.828 26.844 16.406 1 98.69 72 ARG A CA 1
ATOM 552 C C . ARG A 1 72 ? -8.242 28.109 15.797 1 98.69 72 ARG A C 1
ATOM 554 O O . ARG A 1 72 ? -7.074 28.422 16.031 1 98.69 72 ARG A O 1
ATOM 561 N N . GLY A 1 73 ? -8.969 28.719 14.922 1 98.81 73 GLY A N 1
ATOM 562 C CA . GLY A 1 73 ? -8.617 30.047 14.445 1 98.81 73 GLY A CA 1
ATOM 563 C C . GLY A 1 73 ? -7.75 30.031 13.203 1 98.81 73 GLY A C 1
ATOM 564 O O . GLY A 1 73 ? -7.074 31.016 12.891 1 98.81 73 GLY A O 1
ATOM 565 N N . ALA A 1 74 ? -7.746 28.969 12.469 1 98.88 74 ALA A N 1
ATOM 566 C CA . ALA A 1 74 ? -6.914 28.844 11.273 1 98.88 74 ALA A CA 1
ATOM 567 C C . ALA A 1 74 ? -7.57 29.547 10.078 1 98.88 74 ALA A C 1
ATOM 569 O O . ALA A 1 74 ? -8.789 29.719 10.055 1 98.88 74 ALA A O 1
ATOM 570 N N . ARG A 1 75 ? -6.734 30.016 9.156 1 98.88 75 ARG A N 1
ATOM 571 C CA . ARG A 1 75 ? -7.188 30.453 7.84 1 98.88 75 ARG A CA 1
ATOM 572 C C . ARG A 1 75 ? -7.25 29.266 6.871 1 98.88 75 ARG A C 1
ATOM 574 O O . ARG A 1 75 ? -6.352 28.422 6.852 1 98.88 75 ARG A O 1
ATOM 581 N N . LEU A 1 76 ? -8.344 29.203 6.129 1 98.88 76 LEU A N 1
ATOM 582 C CA . LEU A 1 76 ? -8.609 27.938 5.438 1 98.88 76 LEU A CA 1
ATOM 583 C C . LEU A 1 76 ? -8.703 28.156 3.932 1 98.88 76 LEU A C 1
ATOM 585 O O . LEU A 1 76 ? -9.305 29.125 3.475 1 98.88 76 LEU A O 1
ATOM 589 N N . ALA A 1 77 ? -7.996 27.375 3.148 1 98.88 77 ALA A N 1
ATOM 590 C CA . ALA A 1 77 ? -8.25 27.141 1.73 1 98.88 77 ALA A CA 1
ATOM 591 C C . ALA A 1 77 ? -8.945 25.812 1.512 1 98.88 77 ALA A C 1
ATOM 593 O O . ALA A 1 77 ? -8.352 24.75 1.711 1 98.88 77 ALA A O 1
ATOM 594 N N . LEU A 1 78 ? -10.219 25.859 1.154 1 98.81 78 LEU A N 1
ATOM 595 C CA . LEU A 1 78 ? -11.055 24.672 1.047 1 98.81 78 LEU A CA 1
ATOM 596 C C . LEU A 1 78 ? -11.227 24.25 -0.411 1 98.81 78 LEU A C 1
ATOM 598 O O . LEU A 1 78 ? -11.664 25.047 -1.242 1 98.81 78 LEU A O 1
ATOM 602 N N . VAL A 1 79 ? -10.898 22.969 -0.698 1 98.81 79 VAL A N 1
ATOM 603 C CA . VAL A 1 79 ? -10.852 22.5 -2.078 1 98.81 79 VAL A CA 1
ATOM 604 C C . VAL A 1 79 ? -11.82 21.344 -2.262 1 98.81 79 VAL A C 1
ATOM 606 O O . VAL A 1 79 ? -11.828 20.406 -1.46 1 98.81 79 VAL A O 1
ATOM 609 N N . ALA A 1 80 ? -12.562 21.344 -3.223 1 98.12 80 ALA A N 1
ATOM 610 C CA . ALA A 1 80 ? -13.398 20.234 -3.684 1 98.12 80 ALA A CA 1
ATOM 611 C C . ALA A 1 80 ? -13.977 20.531 -5.066 1 98.12 80 ALA A C 1
ATOM 613 O O . ALA A 1 80 ? -13.711 21.578 -5.648 1 98.12 80 ALA A O 1
ATOM 614 N N . ARG A 1 81 ? -14.758 19.625 -5.613 1 95.06 81 ARG A N 1
ATOM 615 C CA . ARG A 1 81 ? -15.359 19.781 -6.938 1 95.06 81 ARG A CA 1
ATOM 616 C C . ARG A 1 81 ? -16.703 20.484 -6.848 1 95.06 81 ARG A C 1
ATOM 618 O O . ARG A 1 81 ? -17.125 21.156 -7.789 1 95.06 81 ARG A O 1
ATOM 625 N N . ARG A 1 82 ? -17.391 20.328 -5.672 1 92 82 ARG A N 1
ATOM 626 C CA . ARG A 1 82 ? -18.734 20.891 -5.492 1 92 82 ARG A CA 1
ATOM 627 C C . ARG A 1 82 ? -18.656 22.266 -4.816 1 92 82 ARG A C 1
ATOM 629 O O . ARG A 1 82 ? -18.672 22.359 -3.588 1 92 82 ARG A O 1
ATOM 636 N N . GLU A 1 83 ? -18.781 23.203 -5.625 1 94.94 83 GLU A N 1
ATOM 637 C CA . GLU A 1 83 ? -18.531 24.547 -5.148 1 94.94 83 GLU A CA 1
ATOM 638 C C . GLU A 1 83 ? -19.625 25 -4.172 1 94.94 83 GLU A C 1
ATOM 640 O O . GLU A 1 83 ? -19.328 25.656 -3.172 1 94.94 83 GLU A O 1
ATOM 645 N N . ASP A 1 84 ? -20.844 24.641 -4.48 1 96.75 84 ASP A N 1
ATOM 646 C CA . ASP A 1 84 ? -21.938 25.062 -3.621 1 96.75 84 ASP A CA 1
ATOM 647 C C . ASP A 1 84 ? -21.781 24.5 -2.207 1 96.75 84 ASP A C 1
ATOM 649 O O . ASP A 1 84 ? -21.953 25.234 -1.228 1 96.75 84 ASP A O 1
ATOM 653 N N . ARG A 1 85 ? -21.406 23.266 -2.107 1 96.25 85 ARG A N 1
ATOM 654 C CA . ARG A 1 85 ? -21.188 22.641 -0.805 1 96.25 85 ARG A CA 1
ATOM 655 C C . ARG A 1 85 ? -19.969 23.266 -0.108 1 96.25 85 ARG A C 1
ATOM 657 O O . ARG A 1 85 ? -19.984 23.438 1.112 1 96.25 85 ARG A O 1
ATOM 664 N N . LEU A 1 86 ? -19.016 23.625 -0.887 1 97.44 86 LEU A N 1
ATOM 665 C CA . LEU A 1 86 ? -17.812 24.25 -0.341 1 97.44 86 LEU A CA 1
ATOM 666 C C . LEU A 1 86 ? -18.125 25.594 0.296 1 97.44 86 LEU A C 1
ATOM 668 O O . LEU A 1 86 ? -17.578 25.938 1.344 1 97.44 86 LEU A O 1
ATOM 672 N N . ARG A 1 87 ? -18.969 26.312 -0.375 1 98 87 ARG A N 1
ATOM 673 C CA . ARG A 1 87 ? -19.328 27.625 0.137 1 98 87 ARG A CA 1
ATOM 674 C C . ARG A 1 87 ? -20.094 27.516 1.457 1 98 87 ARG A C 1
ATOM 676 O O . ARG A 1 87 ? -19.891 28.312 2.367 1 98 87 ARG A O 1
ATOM 683 N N . GLU A 1 88 ? -20.906 26.516 1.513 1 98.31 88 GLU A N 1
ATOM 684 C CA . GLU A 1 88 ? -21.609 26.25 2.77 1 98.31 88 GLU A CA 1
ATOM 685 C C . GLU A 1 88 ? -20.609 25.922 3.887 1 98.31 88 GLU A C 1
ATOM 687 O O . GLU A 1 88 ? -20.766 26.406 5.012 1 98.31 88 GLU A O 1
ATOM 692 N N . VAL A 1 89 ? -19.641 25.141 3.584 1 98.62 89 VAL A N 1
ATOM 693 C CA . VAL A 1 89 ? -18.625 24.766 4.562 1 98.62 89 VAL A CA 1
ATOM 694 C C . VAL A 1 89 ? -17.812 26 4.965 1 98.62 89 VAL A C 1
ATOM 696 O O . VAL A 1 89 ? -17.5 26.188 6.141 1 98.62 89 VAL A O 1
ATOM 699 N N . ALA A 1 90 ? -17.5 26.828 4.008 1 98.62 90 ALA A N 1
ATOM 700 C CA . ALA A 1 90 ? -16.719 28.031 4.27 1 98.62 90 ALA A CA 1
ATOM 701 C C . ALA A 1 90 ? -17.484 28.984 5.195 1 98.62 90 ALA A C 1
ATOM 703 O O . ALA A 1 90 ? -16.906 29.547 6.129 1 98.62 90 ALA A O 1
ATOM 704 N N . ASP A 1 91 ? -18.75 29.156 4.938 1 98.56 91 ASP A N 1
ATOM 705 C CA . ASP A 1 91 ? -19.578 30.031 5.762 1 98.56 91 ASP A CA 1
ATOM 706 C C . ASP A 1 91 ? -19.641 29.531 7.199 1 98.56 91 ASP A C 1
ATOM 708 O O . ASP A 1 91 ? -19.469 30.312 8.141 1 98.56 91 ASP A O 1
ATOM 712 N N . LYS A 1 92 ? -19.875 28.25 7.301 1 98.62 92 LYS A N 1
ATOM 713 C CA . LYS A 1 92 ? -19.938 27.672 8.633 1 98.62 92 LYS A CA 1
ATOM 714 C C . LYS A 1 92 ? -18.594 27.75 9.344 1 98.62 92 LYS A C 1
ATOM 716 O O . LYS A 1 92 ? -18.531 27.969 10.555 1 98.62 92 LYS A O 1
ATOM 721 N N . ALA A 1 93 ? -17.547 27.562 8.602 1 98.75 93 ALA A N 1
ATOM 722 C CA . ALA A 1 93 ? -16.203 27.672 9.172 1 98.75 93 ALA A CA 1
ATOM 723 C C . ALA A 1 93 ? -15.961 29.094 9.703 1 98.75 93 ALA A C 1
ATOM 725 O O . ALA A 1 93 ? -15.352 29.266 10.758 1 98.75 93 ALA A O 1
ATOM 726 N N . HIS A 1 94 ? -16.391 30.062 8.977 1 98.19 94 HIS A N 1
ATOM 727 C CA . HIS A 1 94 ? -16.281 31.438 9.422 1 98.19 94 HIS A CA 1
ATOM 728 C C . HIS A 1 94 ? -17.047 31.656 10.727 1 98.19 94 HIS A C 1
ATOM 730 O O . HIS A 1 94 ? -16.531 32.312 11.648 1 98.19 94 HIS A O 1
ATOM 736 N N . GLU A 1 95 ? -18.188 31.094 10.805 1 98.56 95 GLU A N 1
ATOM 737 C CA . GLU A 1 95 ? -19 31.219 12.008 1 98.56 95 GLU A CA 1
ATOM 738 C C . GLU A 1 95 ? -18.312 30.562 13.203 1 98.56 95 GLU A C 1
ATOM 740 O O . GLU A 1 95 ? -18.469 31.016 14.344 1 98.56 95 GLU A O 1
ATOM 745 N N . LEU A 1 96 ? -17.578 29.531 12.953 1 98.56 96 LEU A N 1
ATOM 746 C CA . LEU A 1 96 ? -16.984 28.734 14.023 1 98.56 96 LEU A CA 1
ATOM 747 C C . LEU A 1 96 ? -15.688 29.375 14.516 1 98.56 96 LEU A C 1
ATOM 749 O O . LEU A 1 96 ? -15.188 29.031 15.594 1 98.56 96 LEU A O 1
ATOM 753 N N . GLY A 1 97 ? -15.086 30.266 13.609 1 98.5 97 GLY A N 1
ATOM 754 C CA . GLY A 1 97 ? -13.945 30.969 14.172 1 98.5 97 GLY A CA 1
ATOM 755 C C . GLY A 1 97 ? -12.828 31.188 13.172 1 98.5 97 GLY A C 1
ATOM 756 O O . GLY A 1 97 ? -11.82 31.844 13.484 1 98.5 97 GLY A O 1
ATOM 757 N N . SER A 1 98 ? -12.953 30.703 11.984 1 98.75 98 SER A N 1
ATOM 758 C CA . SER A 1 98 ? -11.938 30.953 10.969 1 98.75 98 SER A CA 1
ATOM 759 C C . SER A 1 98 ? -11.93 32.406 10.547 1 98.75 98 SER A C 1
ATOM 761 O O . SER A 1 98 ? -12.961 32.969 10.164 1 98.75 98 SER A O 1
ATOM 763 N N . PRO A 1 99 ? -10.766 33.094 10.633 1 98.44 99 PRO A N 1
ATOM 764 C CA . PRO A 1 99 ? -10.727 34.469 10.156 1 98.44 99 PRO A CA 1
ATOM 765 C C . PRO A 1 99 ? -11.102 34.594 8.688 1 98.44 99 PRO A C 1
ATOM 767 O O . PRO A 1 99 ? -11.656 35.625 8.273 1 98.44 99 PRO A O 1
ATOM 770 N N . GLU A 1 100 ? -10.758 33.594 7.941 1 98.19 100 GLU A N 1
ATOM 771 C CA . GLU A 1 100 ? -11.047 33.562 6.512 1 98.19 100 GLU A CA 1
ATOM 772 C C . GLU A 1 100 ? -11.062 32.125 5.977 1 98.19 100 GLU A C 1
ATOM 774 O O . GLU A 1 100 ? -10.188 31.328 6.293 1 98.19 100 GLU A O 1
ATOM 779 N N . ALA A 1 101 ? -12.047 31.828 5.25 1 98.12 101 ALA A N 1
ATOM 780 C CA . ALA A 1 101 ? -12.156 30.562 4.531 1 98.12 101 ALA A CA 1
ATOM 781 C C . ALA A 1 101 ? -12.398 30.797 3.043 1 98.12 101 ALA A C 1
ATOM 783 O O . ALA A 1 101 ? -13.453 31.297 2.646 1 98.12 101 ALA A O 1
ATOM 784 N N . PHE A 1 102 ? -11.336 30.406 2.334 1 95.69 102 PHE A N 1
ATOM 785 C CA . PHE A 1 102 ? -11.258 30.625 0.896 1 95.69 102 PHE A CA 1
ATOM 786 C C . PHE A 1 102 ? -11.57 29.344 0.134 1 95.69 102 PHE A C 1
ATOM 788 O O . PHE A 1 102 ? -11.07 28.266 0.478 1 95.69 102 PHE A O 1
ATOM 795 N N . VAL A 1 103 ? -12.578 29.453 -0.855 1 97.94 103 VAL A N 1
ATOM 796 C CA . VAL A 1 103 ? -12.992 28.25 -1.572 1 97.94 103 VAL A CA 1
ATOM 797 C C . VAL A 1 103 ? -12.266 28.156 -2.91 1 97.94 103 VAL A C 1
ATOM 799 O O . VAL A 1 103 ? -12.125 29.172 -3.611 1 97.94 103 VAL A O 1
ATOM 802 N N . ILE A 1 104 ? -11.758 27 -3.27 1 98.38 104 ILE A N 1
ATOM 803 C CA . ILE A 1 104 ? -11.125 26.719 -4.551 1 98.38 104 ILE A CA 1
ATOM 804 C C . ILE A 1 104 ? -11.789 25.5 -5.199 1 98.38 104 ILE A C 1
ATOM 806 O O . ILE A 1 104 ? -11.641 24.375 -4.719 1 98.38 104 ILE A O 1
ATOM 810 N N . ARG A 1 105 ? -12.539 25.734 -6.25 1 98.5 105 ARG A N 1
ATOM 811 C CA . ARG A 1 105 ? -13.094 24.609 -7.004 1 98.5 105 ARG A CA 1
ATOM 812 C C . ARG A 1 105 ? -12.023 23.922 -7.84 1 98.5 105 ARG A C 1
ATOM 814 O O . ARG A 1 105 ? -11.383 24.562 -8.68 1 98.5 105 ARG A O 1
ATOM 821 N N . ALA A 1 106 ? -11.789 22.625 -7.594 1 98.38 106 ALA A N 1
ATOM 822 C CA . ALA A 1 106 ? -10.75 21.922 -8.336 1 98.38 106 ALA A CA 1
ATOM 823 C C . ALA A 1 106 ? -10.961 20.422 -8.281 1 98.38 106 ALA A C 1
ATOM 825 O O . ALA A 1 106 ? -11.688 19.922 -7.422 1 98.38 106 ALA A O 1
ATOM 826 N N . ASP A 1 107 ? -10.43 19.734 -9.25 1 98 107 ASP A N 1
ATOM 827 C CA . ASP A 1 107 ? -10.344 18.281 -9.32 1 98 107 ASP A CA 1
ATOM 828 C C . ASP A 1 107 ? -8.906 17.797 -9.109 1 98 107 ASP A C 1
ATOM 830 O O . ASP A 1 107 ? -8.062 17.953 -9.992 1 98 107 ASP A O 1
ATOM 834 N N . VAL A 1 108 ? -8.742 17.125 -7.977 1 97.75 108 VAL A N 1
ATOM 835 C CA . VAL A 1 108 ? -7.379 16.781 -7.602 1 97.75 108 VAL A CA 1
ATOM 836 C C . VAL A 1 108 ? -6.848 15.688 -8.531 1 97.75 108 VAL A C 1
ATOM 838 O O . VAL A 1 108 ? -5.648 15.406 -8.547 1 97.75 108 VAL A O 1
ATOM 841 N N . ALA A 1 109 ? -7.727 15.047 -9.305 1 95.75 109 ALA A N 1
ATOM 842 C CA . ALA A 1 109 ? -7.277 14.055 -10.281 1 95.75 109 ALA A CA 1
ATOM 843 C C . ALA A 1 109 ? -6.508 14.711 -11.422 1 95.75 109 ALA A C 1
ATOM 845 O O . ALA A 1 109 ? -5.832 14.031 -12.195 1 95.75 109 ALA A O 1
ATOM 846 N N . LYS A 1 110 ? -6.621 16.016 -11.578 1 96.31 110 LYS A N 1
ATOM 847 C CA . LYS A 1 110 ? -5.922 16.781 -12.609 1 96.31 110 LYS A CA 1
ATOM 848 C C . LYS A 1 110 ? -4.68 17.469 -12.047 1 96.31 110 LYS A C 1
ATOM 850 O O . LYS A 1 110 ? -4.777 18.344 -11.188 1 96.31 110 LYS A O 1
ATOM 855 N N . VAL A 1 111 ? -3.545 17.141 -12.617 1 95.69 111 VAL A N 1
ATOM 856 C CA . VAL A 1 111 ? -2.268 17.625 -12.102 1 95.69 111 VAL A CA 1
ATOM 857 C C . VAL A 1 111 ? -2.236 19.141 -12.133 1 95.69 111 VAL A C 1
ATOM 859 O O . VAL A 1 111 ? -1.715 19.781 -11.219 1 95.69 111 VAL A O 1
ATOM 862 N N . GLU A 1 112 ? -2.781 19.75 -13.148 1 97.5 112 GLU A N 1
ATOM 863 C CA . GLU A 1 112 ? -2.791 21.203 -13.281 1 97.5 112 GLU A CA 1
ATOM 864 C C . GLU A 1 112 ? -3.613 21.844 -12.172 1 97.5 112 GLU A C 1
ATOM 866 O O . GLU A 1 112 ? -3.273 22.938 -11.688 1 97.5 112 GLU A O 1
ATOM 871 N N . ASP A 1 113 ? -4.68 21.203 -11.797 1 98.38 113 ASP A N 1
ATOM 872 C CA . ASP A 1 113 ? -5.492 21.703 -10.695 1 98.38 113 ASP A CA 1
ATOM 873 C C . ASP A 1 113 ? -4.73 21.625 -9.375 1 98.38 113 ASP A C 1
ATOM 875 O O . ASP A 1 113 ? -4.855 22.516 -8.531 1 98.38 113 ASP A O 1
ATOM 879 N N . CYS A 1 114 ? -3.979 20.562 -9.203 1 98.12 114 CYS A N 1
ATOM 880 C CA . CYS A 1 114 ? -3.197 20.406 -7.98 1 98.12 114 CYS A CA 1
ATOM 881 C C . CYS A 1 114 ? -2.193 21.547 -7.828 1 98.12 114 CYS A C 1
ATOM 883 O O . CYS A 1 114 ? -1.996 22.062 -6.727 1 98.12 114 CYS A O 1
ATOM 885 N N . LYS A 1 115 ? -1.588 21.875 -8.93 1 98.12 115 LYS A N 1
ATOM 886 C CA . LYS A 1 115 ? -0.683 23.016 -8.898 1 98.12 115 LYS A CA 1
ATOM 887 C C . LYS A 1 115 ? -1.439 24.297 -8.602 1 98.12 115 LYS A C 1
ATOM 889 O O . LYS A 1 115 ? -1.002 25.109 -7.777 1 98.12 115 LYS A O 1
ATOM 894 N N . ARG A 1 116 ? -2.52 24.469 -9.242 1 98.56 116 ARG A N 1
ATOM 895 C CA . ARG A 1 116 ? -3.314 25.688 -9.117 1 98.56 116 ARG A CA 1
ATOM 896 C C . ARG A 1 116 ? -3.82 25.875 -7.695 1 98.56 116 ARG A C 1
ATOM 898 O O . ARG A 1 116 ? -3.84 26.984 -7.176 1 98.56 116 ARG A O 1
ATOM 905 N N . ILE A 1 117 ? -4.246 24.812 -7.035 1 98.19 117 ILE A N 1
ATOM 906 C CA . ILE A 1 117 ? -4.824 24.938 -5.703 1 98.19 117 ILE A CA 1
ATOM 907 C C . ILE A 1 117 ? -3.758 25.438 -4.727 1 98.19 117 ILE A C 1
ATOM 909 O O . ILE A 1 117 ? -4.035 26.297 -3.877 1 98.19 117 ILE A O 1
ATOM 913 N N . VAL A 1 118 ? -2.506 24.938 -4.875 1 98.56 118 VAL A N 1
ATOM 914 C CA . VAL A 1 118 ? -1.421 25.375 -4.004 1 98.56 118 VAL A CA 1
ATOM 915 C C . VAL A 1 118 ? -1.07 26.828 -4.305 1 98.56 118 VAL A C 1
ATOM 917 O O . VAL A 1 118 ? -0.95 27.641 -3.391 1 98.56 118 VAL A O 1
ATOM 920 N N . ASP A 1 119 ? -1.015 27.141 -5.586 1 98.62 119 ASP A N 1
ATOM 921 C CA . ASP A 1 119 ? -0.68 28.5 -6.004 1 98.62 119 ASP A CA 1
ATOM 922 C C . ASP A 1 119 ? -1.724 29.5 -5.512 1 98.62 119 ASP A C 1
ATOM 924 O O . ASP A 1 119 ? -1.376 30.578 -5.004 1 98.62 119 ASP A O 1
ATOM 928 N N . GLU A 1 120 ? -2.932 29.188 -5.684 1 98.62 120 GLU A N 1
ATOM 929 C CA . GLU A 1 120 ? -4.012 30.078 -5.273 1 98.62 120 GLU A CA 1
ATOM 930 C C . GLU A 1 120 ? -4.008 30.297 -3.766 1 98.62 120 GLU A C 1
ATOM 932 O O . GLU A 1 120 ? -4.238 31.422 -3.293 1 98.62 120 GLU A O 1
ATOM 937 N N . ALA A 1 121 ? -3.799 29.203 -3.002 1 98.44 121 ALA A N 1
ATOM 938 C CA . ALA A 1 121 ? -3.734 29.328 -1.549 1 98.44 121 ALA A CA 1
ATOM 939 C C . ALA A 1 121 ? -2.59 30.25 -1.127 1 98.44 121 ALA A C 1
ATOM 941 O O . ALA A 1 121 ? -2.775 31.141 -0.3 1 98.44 121 ALA A O 1
ATOM 942 N N . VAL A 1 122 ? -1.429 30.078 -1.715 1 98.25 122 VAL A N 1
ATOM 943 C CA . VAL A 1 122 ? -0.236 30.844 -1.375 1 98.25 122 VAL A CA 1
ATOM 944 C C . VAL A 1 122 ? -0.414 32.281 -1.815 1 98.25 122 VAL A C 1
ATOM 946 O O . VAL A 1 122 ? -0.056 33.219 -1.083 1 98.25 122 VAL A O 1
ATOM 949 N N . ASN A 1 123 ? -0.923 32.438 -3.043 1 98.19 123 ASN A N 1
ATOM 950 C CA . ASN A 1 123 ? -1.147 33.781 -3.549 1 98.19 123 ASN A CA 1
ATOM 951 C C . ASN A 1 123 ? -2.143 34.562 -2.682 1 98.19 123 ASN A C 1
ATOM 953 O O . ASN A 1 123 ? -1.982 35.75 -2.461 1 98.19 123 ASN A O 1
ATOM 957 N N . HIS A 1 124 ? -3.15 33.938 -2.221 1 98.19 124 HIS A N 1
ATOM 958 C CA . HIS A 1 124 ? -4.215 34.562 -1.448 1 98.19 124 HIS A CA 1
ATOM 959 C C . HIS A 1 124 ? -3.75 34.906 -0.034 1 98.19 124 HIS A C 1
ATOM 961 O O . HIS A 1 124 ? -4.039 35.969 0.481 1 98.19 124 HIS A O 1
ATOM 967 N N . PHE A 1 125 ? -3.033 33.969 0.619 1 98.12 125 PHE A N 1
ATOM 968 C CA . PHE A 1 125 ? -2.734 34.125 2.039 1 98.12 125 PHE A CA 1
ATOM 969 C C . PHE A 1 125 ? -1.281 34.531 2.25 1 98.12 125 PHE A C 1
ATOM 971 O O . PHE A 1 125 ? -0.902 34.938 3.342 1 98.12 125 PHE A O 1
ATOM 978 N N . GLY A 1 126 ? -0.399 34.312 1.28 1 96.94 126 GLY A N 1
ATOM 979 C CA . GLY A 1 126 ? 1.015 34.625 1.379 1 96.94 126 GLY A CA 1
ATOM 980 C C . GLY A 1 126 ? 1.848 33.5 1.965 1 96.94 126 GLY A C 1
ATOM 981 O O . GLY A 1 126 ? 3.076 33.594 2.021 1 96.94 126 GLY A O 1
ATOM 982 N N . GLN A 1 127 ? 1.201 32.469 2.445 1 96.94 127 GLN A N 1
ATOM 983 C CA . GLN A 1 127 ? 1.909 31.344 3.055 1 96.94 127 GLN A CA 1
ATOM 984 C C . GLN A 1 127 ? 1.049 30.094 3.051 1 96.94 127 GLN A C 1
ATOM 986 O O . GLN A 1 127 ? -0.13 30.141 2.693 1 96.94 127 GLN A O 1
ATOM 991 N N . LEU A 1 128 ? 1.615 28.969 3.365 1 98.62 128 LEU A N 1
ATOM 992 C CA . LEU A 1 128 ? 0.974 27.688 3.6 1 98.62 128 LEU A CA 1
ATOM 993 C C . LEU A 1 128 ? 1.645 26.938 4.75 1 98.62 128 LEU A C 1
ATOM 995 O O . LEU A 1 128 ? 2.867 26.781 4.758 1 98.62 128 LEU A O 1
ATOM 999 N N . ASP A 1 129 ? 0.808 26.516 5.668 1 98.81 129 ASP A N 1
ATOM 1000 C CA . ASP A 1 129 ? 1.385 25.906 6.867 1 98.81 129 ASP A CA 1
ATOM 1001 C C . ASP A 1 129 ? 1.013 24.422 6.973 1 98.81 129 ASP A C 1
ATOM 1003 O O . ASP A 1 129 ? 1.81 23.609 7.441 1 98.81 129 ASP A O 1
ATOM 1007 N N . HIS A 1 130 ? -0.218 24.062 6.629 1 98.94 130 HIS A N 1
ATOM 1008 C CA . HIS A 1 130 ? -0.668 22.688 6.629 1 98.94 130 HIS A CA 1
ATOM 1009 C C . HIS A 1 130 ? -1.294 22.312 5.289 1 98.94 130 HIS A C 1
ATOM 1011 O O . HIS A 1 130 ? -2.098 23.062 4.742 1 98.94 130 HIS A O 1
ATOM 1017 N N . LEU A 1 131 ? -0.898 21.219 4.734 1 98.94 131 LEU A N 1
ATOM 1018 C CA . LEU A 1 131 ? -1.631 20.531 3.678 1 98.94 131 LEU A CA 1
ATOM 1019 C C . LEU A 1 131 ? -2.361 19.312 4.227 1 98.94 131 LEU A C 1
ATOM 1021 O O . LEU A 1 131 ? -1.734 18.406 4.785 1 98.94 131 LEU A O 1
ATOM 1025 N N . VAL A 1 132 ? -3.66 19.312 4.195 1 98.94 132 VAL A N 1
ATOM 1026 C CA . VAL A 1 132 ? -4.469 18.156 4.555 1 98.94 132 VAL A CA 1
ATOM 1027 C C . VAL A 1 132 ? -4.938 17.438 3.291 1 98.94 132 VAL A C 1
ATOM 1029 O O . VAL A 1 132 ? -5.863 17.891 2.617 1 98.94 132 VAL A O 1
ATOM 1032 N N . SER A 1 133 ? -4.277 16.375 3.012 1 98.75 133 SER A N 1
ATOM 1033 C CA . SER A 1 133 ? -4.66 15.516 1.898 1 98.75 133 SER A CA 1
ATOM 1034 C C . SER A 1 133 ? -5.793 14.57 2.295 1 98.75 133 SER A C 1
ATOM 1036 O O . SER A 1 133 ? -5.547 13.5 2.861 1 98.75 133 SER A O 1
ATOM 1038 N N . ASN A 1 134 ? -6.996 14.922 1.9 1 98.44 134 ASN A N 1
ATOM 1039 C CA . ASN A 1 134 ? -8.164 14.203 2.398 1 98.44 134 ASN A CA 1
ATOM 1040 C C . ASN A 1 134 ? -9.062 13.734 1.257 1 98.44 134 ASN A C 1
ATOM 1042 O O . ASN A 1 134 ? -9.867 12.812 1.434 1 98.44 134 ASN A O 1
ATOM 1046 N N . ALA A 1 135 ? -8.93 14.344 0.045 1 97.75 135 ALA A N 1
ATOM 1047 C CA . ALA A 1 135 ? -9.797 13.977 -1.073 1 97.75 135 ALA A CA 1
ATOM 1048 C C . ALA A 1 135 ? -9.703 12.477 -1.36 1 97.75 135 ALA A C 1
ATOM 1050 O O . ALA A 1 135 ? -8.617 11.906 -1.358 1 97.75 135 ALA A O 1
ATOM 1051 N N . GLY A 1 136 ? -10.812 11.859 -1.516 1 95.62 136 GLY A N 1
ATOM 1052 C CA . GLY A 1 136 ? -10.859 10.438 -1.808 1 95.62 136 GLY A CA 1
ATOM 1053 C C . GLY A 1 136 ? -12.234 9.961 -2.242 1 95.62 136 GLY A C 1
ATOM 1054 O O . GLY A 1 136 ? -13.242 10.586 -1.906 1 95.62 136 GLY A O 1
ATOM 1055 N N . ILE A 1 137 ? -12.258 8.945 -2.996 1 94.31 137 ILE A N 1
ATOM 1056 C CA . ILE A 1 137 ? -13.5 8.328 -3.436 1 94.31 137 ILE A CA 1
ATOM 1057 C C . ILE A 1 137 ? -13.422 6.812 -3.244 1 94.31 137 ILE A C 1
ATOM 1059 O O . ILE A 1 137 ? -12.328 6.254 -3.143 1 94.31 137 ILE A O 1
ATOM 1063 N N . LEU A 1 138 ? -14.531 6.234 -3.059 1 92.69 138 LEU A N 1
ATOM 1064 C CA . LEU A 1 138 ? -14.672 4.793 -2.889 1 92.69 138 LEU A CA 1
ATOM 1065 C C . LEU A 1 138 ? -15.766 4.246 -3.805 1 92.69 138 LEU A C 1
ATOM 1067 O O . LEU A 1 138 ? -16.812 4.875 -3.975 1 92.69 138 LEU A O 1
ATOM 1071 N N . ARG A 1 139 ? -15.508 3.207 -4.48 1 89.19 139 ARG A N 1
ATOM 1072 C CA . ARG A 1 139 ? -16.484 2.43 -5.234 1 89.19 139 ARG A CA 1
ATOM 1073 C C . ARG A 1 139 ? -16.469 0.964 -4.812 1 89.19 139 ARG A C 1
ATOM 1075 O O . ARG A 1 139 ? -15.414 0.315 -4.871 1 89.19 139 ARG A O 1
ATOM 1082 N N . ALA A 1 140 ? -17.594 0.516 -4.418 1 90.38 140 ALA A N 1
ATOM 1083 C CA . ALA A 1 140 ? -17.672 -0.865 -3.947 1 90.38 140 ALA A CA 1
ATOM 1084 C C . ALA A 1 140 ? -18.203 -1.785 -5.043 1 90.38 140 ALA A C 1
ATOM 1086 O O . ALA A 1 140 ? -19.312 -1.586 -5.547 1 90.38 140 ALA A O 1
ATOM 1087 N N . GLU A 1 141 ? -17.469 -2.723 -5.41 1 91.94 141 GLU A N 1
ATOM 1088 C CA . GLU A 1 141 ? -17.828 -3.742 -6.391 1 91.94 141 GLU A CA 1
ATOM 1089 C C . GLU A 1 141 ? -16.875 -4.93 -6.328 1 91.94 141 GLU A C 1
ATOM 1091 O O . GLU A 1 141 ? -15.68 -4.762 -6.082 1 91.94 141 GLU A O 1
ATOM 1096 N N . LEU A 1 142 ? -17.453 -6.145 -6.508 1 93.31 142 LEU A N 1
ATOM 1097 C CA . LEU A 1 142 ? -16.547 -7.289 -6.629 1 93.31 142 LEU A CA 1
ATOM 1098 C C . LEU A 1 142 ? -15.578 -7.102 -7.789 1 93.31 142 LEU A C 1
ATOM 1100 O O . LEU A 1 142 ? -15.977 -6.66 -8.867 1 93.31 142 LEU A O 1
ATOM 1104 N N . PHE A 1 143 ? -14.352 -7.469 -7.578 1 94.25 143 PHE A N 1
ATOM 1105 C CA . PHE A 1 143 ? -13.312 -7.199 -8.57 1 94.25 143 PHE A CA 1
ATOM 1106 C C . PHE A 1 143 ? -13.594 -7.945 -9.867 1 94.25 143 PHE A C 1
ATOM 1108 O O . PHE A 1 143 ? -13.414 -7.398 -10.953 1 94.25 143 PHE A O 1
ATOM 1115 N N . GLU A 1 144 ? -14.07 -9.109 -9.742 1 91.56 144 GLU A N 1
ATOM 1116 C CA . GLU A 1 144 ? -14.297 -9.945 -10.914 1 91.56 144 GLU A CA 1
ATOM 1117 C C . GLU A 1 144 ? -15.414 -9.375 -11.789 1 91.56 144 GLU A C 1
ATOM 1119 O O . GLU A 1 144 ? -15.508 -9.695 -12.977 1 91.56 144 GLU A O 1
ATOM 1124 N N . ASN A 1 145 ? -16.234 -8.469 -11.195 1 89.12 145 ASN A N 1
ATOM 1125 C CA . ASN A 1 145 ? -17.391 -7.93 -11.898 1 89.12 145 ASN A CA 1
ATOM 1126 C C . ASN A 1 145 ? -17.203 -6.453 -12.234 1 89.12 145 ASN A C 1
ATOM 1128 O O . ASN A 1 145 ? -18.078 -5.836 -12.852 1 89.12 145 ASN A O 1
ATOM 1132 N N . CYS A 1 146 ? -16.094 -6.047 -11.914 1 87.31 146 CYS A N 1
ATOM 1133 C CA . CYS A 1 146 ? -15.938 -4.598 -11.992 1 87.31 146 CYS A CA 1
ATOM 1134 C C . CYS A 1 146 ? -15.688 -4.156 -13.43 1 87.31 146 CYS A C 1
ATOM 1136 O O . CYS A 1 146 ? -15.109 -4.902 -14.219 1 87.31 146 CYS A O 1
ATOM 1138 N N . LYS A 1 147 ? -16.234 -2.953 -13.727 1 89.12 147 LYS A N 1
ATOM 1139 C CA . LYS A 1 147 ? -15.828 -2.242 -14.938 1 89.12 147 LYS A CA 1
ATOM 1140 C C . LYS A 1 147 ? -14.523 -1.481 -14.711 1 89.12 147 LYS A C 1
ATOM 1142 O O . LYS A 1 147 ? -14.5 -0.482 -13.984 1 89.12 147 LYS A O 1
ATOM 1147 N N . LEU A 1 148 ? -13.445 -1.932 -15.391 1 88.44 148 LEU A N 1
ATOM 1148 C CA . LEU A 1 148 ? -12.094 -1.453 -15.125 1 88.44 148 LEU A CA 1
ATOM 1149 C C . LEU A 1 148 ? -12 0.057 -15.312 1 88.44 148 LEU A C 1
ATOM 1151 O O . LEU A 1 148 ? -11.258 0.735 -14.602 1 88.44 148 LEU A O 1
ATOM 1155 N N . SER A 1 149 ? -12.742 0.6 -16.219 1 85.56 149 SER A N 1
ATOM 1156 C CA . SER A 1 149 ? -12.719 2.033 -16.5 1 85.56 149 SER A CA 1
ATOM 1157 C C . SER A 1 149 ? -13.219 2.83 -15.297 1 85.56 149 SER A C 1
ATOM 1159 O O . SER A 1 149 ? -12.898 4.012 -15.156 1 85.56 149 SER A O 1
ATOM 1161 N N . ASP A 1 150 ? -13.914 2.148 -14.453 1 83.69 150 ASP A N 1
ATOM 1162 C CA . ASP A 1 150 ? -14.492 2.818 -13.297 1 83.69 150 ASP A CA 1
ATOM 1163 C C . ASP A 1 150 ? -13.484 2.898 -12.148 1 83.69 150 ASP A C 1
ATOM 1165 O O . ASP A 1 150 ? -13.672 3.66 -11.203 1 83.69 150 ASP A O 1
ATOM 1169 N N . PHE A 1 151 ? -12.453 2.232 -12.297 1 82.06 151 PHE A N 1
ATOM 1170 C CA . PHE A 1 151 ? -11.586 2.094 -11.133 1 82.06 151 PHE A CA 1
ATOM 1171 C C . PHE A 1 151 ? -10.344 2.967 -11.273 1 82.06 151 PHE A C 1
ATOM 1173 O O . PHE A 1 151 ? -9.727 3.344 -10.281 1 82.06 151 PHE A O 1
ATOM 1180 N N . ALA A 1 152 ? -10.062 3.338 -12.492 1 77.19 152 ALA A N 1
ATOM 1181 C CA . ALA A 1 152 ? -8.891 4.18 -12.727 1 77.19 152 ALA A CA 1
ATOM 1182 C C . ALA A 1 152 ? -9.031 5.523 -12.008 1 77.19 152 ALA A C 1
ATOM 1184 O O . ALA A 1 152 ? -8.086 5.992 -11.367 1 77.19 152 ALA A O 1
ATOM 1185 N N . PRO A 1 153 ? -10.234 6.047 -11.859 1 88.12 153 PRO A N 1
ATOM 1186 C CA . PRO A 1 153 ? -10.391 7.328 -11.172 1 88.12 153 PRO A CA 1
ATOM 1187 C C . PRO A 1 153 ? -10.07 7.242 -9.68 1 88.12 153 PRO A C 1
ATOM 1189 O O . PRO A 1 153 ? -9.727 8.25 -9.055 1 88.12 153 PRO A O 1
ATOM 1192 N N . ILE A 1 154 ? -10.172 6.043 -9.148 1 94.44 154 ILE A N 1
ATOM 1193 C CA . ILE A 1 154 ? -9.922 5.879 -7.719 1 94.44 154 ILE A CA 1
ATOM 1194 C C . ILE A 1 154 ? -8.453 6.188 -7.418 1 94.44 154 ILE A C 1
ATOM 1196 O O . ILE A 1 154 ? -8.148 6.938 -6.488 1 94.44 154 ILE A O 1
ATOM 1200 N N . LEU A 1 155 ? -7.543 5.691 -8.227 1 94.62 155 LEU A N 1
ATOM 1201 C CA . LEU A 1 155 ? -6.121 5.949 -8.023 1 94.62 155 LEU A CA 1
ATOM 1202 C C . LEU A 1 155 ? -5.785 7.406 -8.328 1 94.62 155 LEU A C 1
ATOM 1204 O O . LEU A 1 155 ? -4.938 8.008 -7.668 1 94.62 155 LEU A O 1
ATOM 1208 N N . ASP A 1 156 ? -6.469 7.93 -9.336 1 95 156 ASP A N 1
ATOM 1209 C CA . ASP A 1 156 ? -6.23 9.312 -9.734 1 95 156 ASP A CA 1
ATOM 1210 C C . ASP A 1 156 ? -6.566 10.281 -8.602 1 95 156 ASP A C 1
ATOM 1212 O O . ASP A 1 156 ? -5.793 11.195 -8.312 1 95 156 ASP A O 1
ATOM 1216 N N . VAL A 1 157 ? -7.652 10.008 -7.977 1 96.81 157 VAL A N 1
ATOM 1217 C CA . VAL A 1 157 ? -8.117 10.922 -6.938 1 96.81 157 VAL A CA 1
ATOM 1218 C C . VAL A 1 157 ? -7.41 10.609 -5.621 1 96.81 157 VAL A C 1
ATOM 1220 O O . VAL A 1 157 ? -6.781 11.492 -5.027 1 96.81 157 VAL A O 1
ATOM 1223 N N . ASN A 1 158 ? -7.449 9.336 -5.207 1 97.75 158 ASN A N 1
ATOM 1224 C CA . ASN A 1 158 ? -7.016 8.953 -3.869 1 97.75 158 ASN A CA 1
ATOM 1225 C C . ASN A 1 158 ? -5.496 9.031 -3.729 1 97.75 158 ASN A C 1
ATOM 1227 O O . ASN A 1 158 ? -4.984 9.398 -2.67 1 97.75 158 ASN A O 1
ATOM 1231 N N . PHE A 1 159 ? -4.832 8.664 -4.812 1 97.12 159 PHE A N 1
ATOM 1232 C CA . PHE A 1 159 ? -3.385 8.555 -4.695 1 97.12 159 PHE A CA 1
ATOM 1233 C C . PHE A 1 159 ? -2.691 9.695 -5.43 1 97.12 159 PHE A C 1
ATOM 1235 O O . PHE A 1 159 ? -1.961 10.484 -4.82 1 97.12 159 PHE A O 1
ATOM 1242 N N . LEU A 1 160 ? -2.91 9.812 -6.738 1 96.25 160 LEU A N 1
ATOM 1243 C CA . LEU A 1 160 ? -2.199 10.812 -7.531 1 96.25 160 LEU A CA 1
ATOM 1244 C C . LEU A 1 160 ? -2.562 12.219 -7.078 1 96.25 160 LEU A C 1
ATOM 1246 O O . LEU A 1 160 ? -1.696 13.094 -7.004 1 96.25 160 LEU A O 1
ATOM 1250 N N . GLY A 1 161 ? -3.818 12.422 -6.773 1 96.94 161 GLY A N 1
ATOM 1251 C CA . GLY A 1 161 ? -4.223 13.727 -6.266 1 96.94 161 GLY A CA 1
ATOM 1252 C C . GLY A 1 161 ? -3.457 14.148 -5.023 1 96.94 161 GLY A C 1
ATOM 1253 O O . GLY A 1 161 ? -2.977 15.281 -4.941 1 96.94 161 GLY A O 1
ATOM 1254 N N . ALA A 1 162 ? -3.32 13.219 -4.086 1 97.88 162 ALA A N 1
ATOM 1255 C CA . ALA A 1 162 ? -2.609 13.5 -2.84 1 97.88 162 ALA A CA 1
ATOM 1256 C C . ALA A 1 162 ? -1.125 13.734 -3.098 1 97.88 162 ALA A C 1
ATOM 1258 O O . ALA A 1 162 ? -0.528 14.648 -2.52 1 97.88 162 ALA A O 1
ATOM 1259 N N . THR A 1 163 ? -0.513 12.945 -3.961 1 96.88 163 THR A N 1
ATOM 1260 C CA . THR A 1 163 ? 0.921 13.031 -4.215 1 96.88 163 THR A CA 1
ATOM 1261 C C . THR A 1 163 ? 1.256 14.297 -5 1 96.88 163 THR A C 1
ATOM 1263 O O . THR A 1 163 ? 2.273 14.945 -4.738 1 96.88 163 THR A O 1
ATOM 1266 N N . TYR A 1 164 ? 0.392 14.664 -5.953 1 96.69 164 TYR A N 1
ATOM 1267 C CA . TYR A 1 164 ? 0.619 15.883 -6.719 1 96.69 164 TYR A CA 1
ATOM 1268 C C . TYR A 1 164 ? 0.505 17.109 -5.828 1 96.69 164 TYR A C 1
ATOM 1270 O O . TYR A 1 164 ? 1.347 18.016 -5.891 1 96.69 164 TYR A O 1
ATOM 1278 N N . CYS A 1 165 ? -0.506 17.109 -5.012 1 98.19 165 CYS A N 1
ATOM 1279 C CA . CYS A 1 165 ? -0.652 18.234 -4.078 1 98.19 165 CYS A CA 1
ATOM 1280 C C . CYS A 1 165 ? 0.57 18.344 -3.178 1 98.19 165 CYS A C 1
ATOM 1282 O O . CYS A 1 165 ? 1.066 19.453 -2.941 1 98.19 165 CYS A O 1
ATOM 1284 N N . ALA A 1 166 ? 1.019 17.219 -2.719 1 97.81 166 ALA A N 1
ATOM 1285 C CA . ALA A 1 166 ? 2.209 17.219 -1.874 1 97.81 166 ALA A CA 1
ATOM 1286 C C . ALA A 1 166 ? 3.416 17.781 -2.625 1 97.81 166 ALA A C 1
ATOM 1288 O O . ALA A 1 166 ? 4.18 18.578 -2.082 1 97.81 166 ALA A O 1
ATOM 1289 N N . ARG A 1 167 ? 3.58 17.359 -3.889 1 96.94 167 ARG A N 1
ATOM 1290 C CA . ARG A 1 167 ? 4.711 17.797 -4.699 1 96.94 167 ARG A CA 1
ATOM 1291 C C . ARG A 1 167 ? 4.777 19.312 -4.785 1 96.94 167 ARG A C 1
ATOM 1293 O O . ARG A 1 167 ? 5.848 19.906 -4.629 1 96.94 167 ARG A O 1
ATOM 1300 N N . PHE A 1 168 ? 3.674 19.922 -5.004 1 97.75 168 PHE A N 1
ATOM 1301 C CA . PHE A 1 168 ? 3.639 21.359 -5.219 1 97.75 168 PHE A CA 1
ATOM 1302 C C . PHE A 1 168 ? 3.666 22.109 -3.891 1 97.75 168 PHE A C 1
ATOM 1304 O O . PHE A 1 168 ? 4.105 23.266 -3.828 1 97.75 168 PHE A O 1
ATOM 1311 N N . ALA A 1 169 ? 3.236 21.469 -2.83 1 98.12 169 ALA A N 1
ATOM 1312 C CA . ALA A 1 169 ? 3.156 22.109 -1.527 1 98.12 169 ALA A CA 1
ATOM 1313 C C . ALA A 1 169 ? 4.504 22.078 -0.811 1 98.12 169 ALA A C 1
ATOM 1315 O O . ALA A 1 169 ? 4.797 22.953 0.014 1 98.12 169 ALA A O 1
ATOM 1316 N N . ILE A 1 170 ? 5.328 21.062 -1.104 1 97.19 170 ILE A N 1
ATOM 1317 C CA . ILE A 1 170 ? 6.543 20.766 -0.351 1 97.19 170 ILE A CA 1
ATOM 1318 C C . ILE A 1 170 ? 7.449 22 -0.33 1 97.19 170 ILE A C 1
ATOM 1320 O O . ILE A 1 170 ? 7.895 22.438 0.735 1 97.19 170 ILE A O 1
ATOM 1324 N N . PRO A 1 171 ? 7.684 22.688 -1.486 1 95.38 171 PRO A N 1
ATOM 1325 C CA . PRO A 1 171 ? 8.578 23.844 -1.444 1 95.38 171 PRO A CA 1
ATOM 1326 C C . PRO A 1 171 ? 8.047 24.969 -0.55 1 95.38 171 PRO A C 1
ATOM 1328 O O . PRO A 1 171 ? 8.828 25.656 0.111 1 95.38 171 PRO A O 1
ATOM 1331 N N . VAL A 1 172 ? 6.801 25.141 -0.476 1 96.94 172 VAL A N 1
ATOM 1332 C CA . VAL A 1 172 ? 6.184 26.203 0.318 1 96.94 172 VAL A CA 1
ATOM 1333 C C . VAL A 1 172 ? 6.16 25.797 1.79 1 96.94 172 VAL A C 1
ATOM 1335 O O . VAL A 1 172 ? 6.414 26.625 2.672 1 96.94 172 VAL A O 1
ATOM 1338 N N . LEU A 1 173 ? 5.898 24.547 2.061 1 97.88 173 LEU A N 1
ATOM 1339 C CA . LEU A 1 173 ? 5.82 24.031 3.424 1 97.88 173 LEU A CA 1
ATOM 1340 C C . LEU A 1 173 ? 7.195 24.031 4.086 1 97.88 173 LEU A C 1
ATOM 1342 O O . LEU A 1 173 ? 7.305 24.203 5.301 1 97.88 173 LEU A O 1
ATOM 1346 N N . ARG A 1 174 ? 8.195 23.812 3.285 1 95.12 174 ARG A N 1
ATOM 1347 C CA . ARG A 1 174 ? 9.547 23.859 3.826 1 95.12 174 ARG A CA 1
ATOM 1348 C C . ARG A 1 174 ? 9.852 25.234 4.422 1 95.12 174 ARG A C 1
ATOM 1350 O O . ARG A 1 174 ? 10.508 25.328 5.465 1 95.12 174 ARG A O 1
ATOM 1357 N N . LYS A 1 175 ? 9.383 26.25 3.775 1 94.31 175 LYS A N 1
ATOM 1358 C CA . LYS A 1 175 ? 9.633 27.625 4.227 1 94.31 175 LYS A CA 1
ATOM 1359 C C . LYS A 1 175 ? 8.922 27.906 5.547 1 94.31 175 LYS A C 1
ATOM 1361 O O . LYS A 1 175 ? 9.453 28.609 6.406 1 94.31 175 LYS A O 1
ATOM 1366 N N . SER A 1 176 ? 7.777 27.344 5.723 1 95.12 176 SER A N 1
ATOM 1367 C CA . SER A 1 176 ? 6.977 27.594 6.918 1 95.12 176 SER A CA 1
ATOM 1368 C C . SER A 1 176 ? 7.227 26.547 7.988 1 95.12 176 SER A C 1
ATOM 1370 O O . SER A 1 176 ? 6.648 26.609 9.078 1 95.12 176 SER A O 1
ATOM 1372 N N . LYS A 1 177 ? 8.133 25.531 7.641 1 94.62 177 LYS A N 1
ATOM 1373 C CA . LYS A 1 177 ? 8.258 24.375 8.516 1 94.62 177 LYS A CA 1
ATOM 1374 C C . LYS A 1 177 ? 6.895 23.766 8.82 1 94.62 177 LYS A C 1
ATOM 1376 O O . LYS A 1 177 ? 6.562 23.531 9.984 1 94.62 177 LYS A O 1
ATOM 1381 N N . GLY A 1 178 ? 6.16 23.609 7.727 1 97.88 178 GLY A N 1
ATOM 1382 C CA . GLY A 1 178 ? 4.766 23.219 7.816 1 97.88 178 GLY A CA 1
ATOM 1383 C C . GLY A 1 178 ? 4.574 21.719 7.949 1 97.88 178 GLY A C 1
ATOM 1384 O O . GLY A 1 178 ? 5.5 21 8.344 1 97.88 178 GLY A O 1
ATOM 1385 N N . LYS A 1 179 ? 3.271 21.281 7.844 1 98.44 179 LYS A N 1
ATOM 1386 C CA . LYS A 1 179 ? 2.91 19.875 8.078 1 98.44 179 LYS A CA 1
ATOM 1387 C C . LYS A 1 179 ? 2.012 19.344 6.965 1 98.44 179 LYS A C 1
ATOM 1389 O O . LYS A 1 179 ? 1.304 20.125 6.312 1 98.44 179 LYS A O 1
ATOM 1394 N N . ILE A 1 180 ? 2.131 18.109 6.719 1 98.75 180 ILE A N 1
ATOM 1395 C CA . ILE A 1 180 ? 1.205 17.391 5.852 1 98.75 180 ILE A CA 1
ATOM 1396 C C . ILE A 1 180 ? 0.41 16.375 6.676 1 98.75 180 ILE A C 1
ATOM 1398 O O . ILE A 1 180 ? 0.983 15.617 7.461 1 98.75 180 ILE A O 1
ATOM 1402 N N . VAL A 1 181 ? -0.868 16.453 6.637 1 98.94 181 VAL A N 1
ATOM 1403 C CA . VAL A 1 181 ? -1.778 15.453 7.195 1 98.94 181 VAL A CA 1
ATOM 1404 C C . VAL A 1 181 ? -2.35 14.594 6.07 1 98.94 181 VAL A C 1
ATOM 1406 O O . VAL A 1 181 ? -3.127 15.07 5.242 1 98.94 181 VAL A O 1
ATOM 1409 N N . ALA A 1 182 ? -1.942 13.367 6.016 1 98.81 182 ALA A N 1
ATOM 1410 C CA . ALA A 1 182 ? -2.4 12.445 4.977 1 98.81 182 ALA A CA 1
ATOM 1411 C C . ALA A 1 182 ? -3.527 11.555 5.488 1 98.81 182 ALA A C 1
ATOM 1413 O O . ALA A 1 182 ? -3.305 10.68 6.328 1 98.81 182 ALA A O 1
ATOM 1414 N N . ILE A 1 183 ? -4.715 11.781 4.965 1 98.81 183 ILE A N 1
ATOM 1415 C CA . ILE A 1 183 ? -5.855 10.961 5.355 1 98.81 183 ILE A CA 1
ATOM 1416 C C . ILE A 1 183 ? -5.883 9.688 4.516 1 98.81 183 ILE A C 1
ATOM 1418 O O . ILE A 1 183 ? -6.168 9.727 3.318 1 98.81 183 ILE A O 1
ATOM 1422 N N . THR A 1 184 ? -5.539 8.609 5.125 1 98.5 184 THR A N 1
ATOM 1423 C CA . THR A 1 184 ? -5.59 7.301 4.48 1 98.5 184 THR A CA 1
ATOM 1424 C C . THR A 1 184 ? -6.797 6.504 4.957 1 98.5 184 THR A C 1
ATOM 1426 O O . THR A 1 184 ? -7.941 6.863 4.664 1 98.5 184 THR A O 1
ATOM 1429 N N . SER A 1 185 ? -6.582 5.332 5.57 1 97.75 185 SER A N 1
ATOM 1430 C CA . SER A 1 185 ? -7.664 4.488 6.062 1 97.75 185 SER A CA 1
ATOM 1431 C C . SER A 1 185 ? -7.125 3.178 6.633 1 97.75 185 SER A C 1
ATOM 1433 O O . SER A 1 185 ? -6.055 2.715 6.234 1 97.75 185 SER A O 1
ATOM 1435 N N . VAL A 1 186 ? -7.867 2.623 7.566 1 97.19 186 VAL A N 1
ATOM 1436 C CA . VAL A 1 186 ? -7.543 1.275 8.023 1 97.19 186 VAL A CA 1
ATOM 1437 C C . VAL A 1 186 ? -7.68 0.292 6.859 1 97.19 186 VAL A C 1
ATOM 1439 O O . VAL A 1 186 ? -7.121 -0.807 6.902 1 97.19 186 VAL A O 1
ATOM 1442 N N . ALA A 1 187 ? -8.344 0.682 5.801 1 96.81 187 ALA A N 1
ATOM 1443 C CA . ALA A 1 187 ? -8.477 -0.122 4.59 1 96.81 187 ALA A CA 1
ATOM 1444 C C . ALA A 1 187 ? -7.117 -0.386 3.951 1 96.81 187 ALA A C 1
ATOM 1446 O O . ALA A 1 187 ? -6.977 -1.296 3.131 1 96.81 187 ALA A O 1
ATOM 1447 N N . ALA A 1 188 ? -6.102 0.398 4.328 1 98.12 188 ALA A N 1
ATOM 1448 C CA . ALA A 1 188 ? -4.758 0.222 3.785 1 98.12 188 ALA A CA 1
ATOM 1449 C C . ALA A 1 188 ? -4.223 -1.175 4.086 1 98.12 188 ALA A C 1
ATOM 1451 O O . ALA A 1 188 ? -3.447 -1.732 3.307 1 98.12 188 ALA A O 1
ATOM 1452 N N . TRP A 1 189 ? -4.703 -1.7 5.254 1 97.19 189 TRP A N 1
ATOM 1453 C CA . TRP A 1 189 ? -4.184 -3.012 5.629 1 97.19 189 TRP A CA 1
ATOM 1454 C C . TRP A 1 189 ? -5.32 -4.016 5.801 1 97.19 189 TRP A C 1
ATOM 1456 O O . TRP A 1 189 ? -5.078 -5.207 6.02 1 97.19 189 TRP A O 1
ATOM 1466 N N . SER A 1 190 ? -6.559 -3.564 5.742 1 95.94 190 SER A N 1
ATOM 1467 C CA . SER A 1 190 ? -7.727 -4.434 5.879 1 95.94 190 SER A CA 1
ATOM 1468 C C . SER A 1 190 ? -8.211 -4.926 4.516 1 95.94 190 SER A C 1
ATOM 1470 O O . SER A 1 190 ? -8.625 -4.125 3.674 1 95.94 190 SER A O 1
ATOM 1472 N N . PRO A 1 191 ? -8.242 -6.191 4.293 1 95.62 191 PRO A N 1
ATOM 1473 C CA . PRO A 1 191 ? -8.641 -6.711 2.986 1 95.62 191 PRO A CA 1
ATOM 1474 C C . PRO A 1 191 ? -10.156 -6.828 2.832 1 95.62 191 PRO A C 1
ATOM 1476 O O . PRO A 1 191 ? -10.664 -7.887 2.465 1 95.62 191 PRO A O 1
ATOM 1479 N N . ALA A 1 192 ? -10.859 -5.73 3.053 1 94.31 192 ALA A N 1
ATOM 1480 C CA . ALA A 1 192 ? -12.305 -5.723 2.859 1 94.31 192 ALA A CA 1
ATOM 1481 C C . ALA A 1 192 ? -12.672 -5.98 1.398 1 94.31 192 ALA A C 1
ATOM 1483 O O . ALA A 1 192 ? -12.266 -5.23 0.51 1 94.31 192 ALA A O 1
ATOM 1484 N N . PRO A 1 193 ? -13.438 -7.008 1.125 1 95 193 PRO A N 1
ATOM 1485 C CA . PRO A 1 193 ? -13.828 -7.281 -0.26 1 95 193 PRO A CA 1
ATOM 1486 C C . PRO A 1 193 ? -14.688 -6.172 -0.859 1 95 193 PRO A C 1
ATOM 1488 O O . PRO A 1 193 ? -15.227 -5.34 -0.125 1 95 193 PRO A O 1
ATOM 1491 N N . ARG A 1 194 ? -14.719 -6.094 -2.213 1 93.94 194 ARG A N 1
ATOM 1492 C CA . ARG A 1 194 ? -15.5 -5.137 -2.996 1 93.94 194 ARG A CA 1
ATOM 1493 C C . ARG A 1 194 ? -14.852 -3.76 -2.979 1 93.94 194 ARG A C 1
ATOM 1495 O O . ARG A 1 194 ? -15.359 -2.818 -3.59 1 93.94 194 ARG A O 1
ATOM 1502 N N . ALA A 1 195 ? -13.695 -3.625 -2.312 1 94.81 195 ALA A N 1
ATOM 1503 C CA . ALA A 1 195 ? -12.992 -2.35 -2.229 1 94.81 195 ALA A CA 1
ATOM 1504 C C . ALA A 1 195 ? -11.531 -2.502 -2.656 1 94.81 195 ALA A C 1
ATOM 1506 O O . ALA A 1 195 ? -10.648 -1.824 -2.125 1 94.81 195 ALA A O 1
ATOM 1507 N N . THR A 1 196 ? -11.266 -3.393 -3.586 1 95.12 196 THR A N 1
ATOM 1508 C CA . THR A 1 196 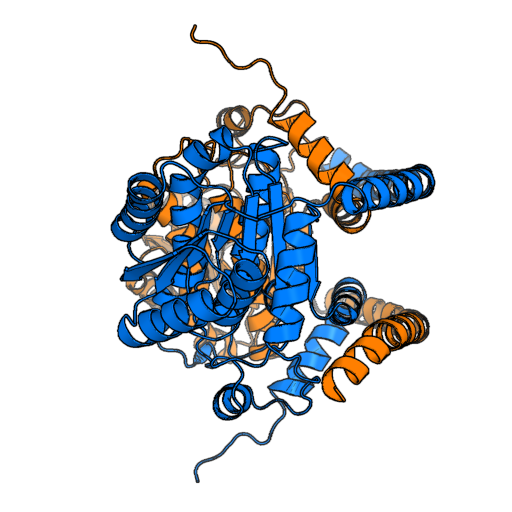? -9.914 -3.781 -3.959 1 95.12 196 THR A CA 1
ATOM 1509 C C . THR A 1 196 ? -9.078 -2.555 -4.332 1 95.12 196 THR A C 1
ATOM 1511 O O . THR A 1 196 ? -7.992 -2.352 -3.791 1 95.12 196 THR A O 1
ATOM 1514 N N . PHE A 1 197 ? -9.602 -1.653 -5.188 1 95.94 197 PHE A N 1
ATOM 1515 C CA . PHE A 1 197 ? -8.828 -0.501 -5.645 1 95.94 197 PHE A CA 1
ATOM 1516 C C . PHE A 1 197 ? -8.742 0.558 -4.551 1 95.94 197 PHE A C 1
ATOM 1518 O O . PHE A 1 197 ? -7.727 1.248 -4.43 1 95.94 197 PHE A O 1
ATOM 1525 N N . TYR A 1 198 ? -9.805 0.723 -3.793 1 96.25 198 TYR A N 1
ATOM 1526 C CA . TYR A 1 198 ? -9.766 1.655 -2.672 1 96.25 198 TYR A CA 1
ATOM 1527 C C . TYR A 1 198 ? -8.703 1.248 -1.662 1 96.25 198 TYR A C 1
ATOM 1529 O O . TYR A 1 198 ? -7.84 2.053 -1.302 1 96.25 198 TYR A O 1
ATOM 1537 N N . ASN A 1 199 ? -8.766 -0.086 -1.214 1 98.12 199 ASN A N 1
ATOM 1538 C CA . ASN A 1 199 ? -7.773 -0.603 -0.277 1 98.12 199 ASN A CA 1
ATOM 1539 C C . ASN A 1 199 ? -6.352 -0.387 -0.79 1 98.12 199 ASN A C 1
ATOM 1541 O O . ASN A 1 199 ? -5.488 0.091 -0.053 1 98.12 199 ASN A O 1
ATOM 1545 N N . ALA A 1 200 ? -6.18 -0.684 -2.055 1 98.19 200 ALA A N 1
ATOM 1546 C CA . ALA A 1 200 ? -4.867 -0.554 -2.68 1 98.19 200 ALA A CA 1
ATOM 1547 C C . ALA A 1 200 ? -4.41 0.902 -2.695 1 98.19 200 ALA A C 1
ATOM 1549 O O . ALA A 1 200 ? -3.244 1.197 -2.412 1 98.19 200 ALA A O 1
ATOM 1550 N N . SER A 1 201 ? -5.281 1.819 -3.021 1 97.88 201 SER A N 1
ATOM 1551 C CA . SER A 1 201 ? -4.938 3.236 -3.088 1 97.88 201 SER A CA 1
ATOM 1552 C C . SER A 1 201 ? -4.504 3.766 -1.726 1 97.88 201 SER A C 1
ATOM 1554 O O . SER A 1 201 ? -3.566 4.562 -1.635 1 97.88 201 SER A O 1
ATOM 1556 N N . LYS A 1 202 ? -5.191 3.334 -0.688 1 98.69 202 LYS A N 1
ATOM 1557 C CA . LYS A 1 202 ? -4.863 3.799 0.656 1 98.69 202 LYS A CA 1
ATOM 1558 C C . LYS A 1 202 ? -3.559 3.182 1.148 1 98.69 202 LYS A C 1
ATOM 1560 O O . LYS A 1 202 ? -2.785 3.832 1.854 1 98.69 202 LYS A O 1
ATOM 1565 N N . ALA A 1 203 ? -3.32 1.921 0.749 1 98.81 203 ALA A N 1
ATOM 1566 C CA . ALA A 1 203 ? -2.029 1.311 1.053 1 98.81 203 ALA A CA 1
ATOM 1567 C C . ALA A 1 203 ? -0.893 2.059 0.361 1 98.81 203 ALA A C 1
ATOM 1569 O O . ALA A 1 203 ? 0.158 2.297 0.96 1 98.81 203 ALA A O 1
ATOM 1570 N N . ALA A 1 204 ? -1.135 2.385 -0.856 1 98.56 204 ALA A N 1
ATOM 1571 C CA . ALA A 1 204 ? -0.151 3.16 -1.605 1 98.56 204 ALA A CA 1
ATOM 1572 C C . ALA A 1 204 ? 0.139 4.492 -0.916 1 98.56 204 ALA A C 1
ATOM 1574 O O . ALA A 1 204 ? 1.294 4.918 -0.835 1 98.56 204 ALA A O 1
ATOM 1575 N N . LEU A 1 205 ? -0.854 5.117 -0.396 1 98.69 205 LEU A N 1
ATOM 1576 C CA . LEU A 1 205 ? -0.711 6.406 0.276 1 98.69 205 LEU A CA 1
ATOM 1577 C C . LEU A 1 205 ? 0.155 6.273 1.523 1 98.69 205 LEU A C 1
ATOM 1579 O O . LEU A 1 205 ? 1.023 7.113 1.773 1 98.69 205 LEU A O 1
ATOM 1583 N N . VAL A 1 206 ? -0.131 5.254 2.291 1 98.81 206 VAL A N 1
ATOM 1584 C CA . VAL A 1 206 ? 0.648 5.031 3.504 1 98.81 206 VAL A CA 1
ATOM 1585 C C . VAL A 1 206 ? 2.127 4.895 3.15 1 98.81 206 VAL A C 1
ATOM 1587 O O . VAL A 1 206 ? 2.977 5.582 3.723 1 98.81 206 VAL A O 1
ATOM 1590 N N . SER A 1 207 ? 2.379 4.039 2.176 1 98.75 207 SER A N 1
ATOM 1591 C CA . SER A 1 207 ? 3.758 3.791 1.764 1 98.75 207 SER A CA 1
ATOM 1592 C C . SER A 1 207 ? 4.41 5.062 1.229 1 98.75 207 SER A C 1
ATOM 1594 O O . SER A 1 207 ? 5.562 5.355 1.553 1 98.75 207 SER A O 1
ATOM 1596 N N . PHE A 1 208 ? 3.686 5.84 0.455 1 98.38 208 PHE A N 1
ATOM 1597 C CA . PHE A 1 208 ? 4.195 7.066 -0.145 1 98.38 208 PHE A CA 1
ATOM 1598 C C . PHE A 1 208 ? 4.613 8.062 0.93 1 98.38 208 PHE A C 1
ATOM 1600 O O . PHE A 1 208 ? 5.738 8.57 0.912 1 98.38 208 PHE A O 1
ATOM 1607 N N . PHE A 1 209 ? 3.789 8.328 1.845 1 98.62 209 PHE A N 1
ATOM 1608 C CA . PHE A 1 209 ? 4.047 9.375 2.826 1 98.62 209 PHE A CA 1
ATOM 1609 C C . PHE A 1 209 ? 5.062 8.906 3.863 1 98.62 209 PHE A C 1
ATOM 1611 O O . PHE A 1 209 ? 5.793 9.719 4.438 1 98.62 209 PHE A O 1
ATOM 1618 N N . GLU A 1 210 ? 5.113 7.555 4.137 1 98.31 210 GLU A N 1
ATOM 1619 C CA . GLU A 1 210 ? 6.207 7.047 4.957 1 98.31 210 GLU A CA 1
ATOM 1620 C C . GLU A 1 210 ? 7.559 7.336 4.312 1 98.31 210 GLU A C 1
ATOM 1622 O O . GLU A 1 210 ? 8.508 7.738 4.996 1 98.31 210 GLU A O 1
ATOM 1627 N N . THR A 1 211 ? 7.598 7.102 3.006 1 97.81 211 THR A N 1
ATOM 1628 C CA . THR A 1 211 ? 8.844 7.348 2.285 1 97.81 211 THR A CA 1
ATOM 1629 C C . THR A 1 211 ? 9.148 8.844 2.23 1 97.81 211 THR A C 1
ATOM 1631 O O . THR A 1 211 ? 10.297 9.25 2.416 1 97.81 211 THR A O 1
ATOM 1634 N N . LEU A 1 212 ? 8.133 9.609 2.004 1 97.44 212 LEU A N 1
ATOM 1635 C CA . LEU A 1 212 ? 8.297 11.062 1.957 1 97.44 212 LEU A CA 1
ATOM 1636 C C . LEU A 1 212 ? 8.836 11.594 3.283 1 97.44 212 LEU A C 1
ATOM 1638 O O . LEU A 1 212 ? 9.648 12.523 3.303 1 97.44 212 LEU A O 1
ATOM 1642 N N . ARG A 1 213 ? 8.391 11.055 4.402 1 96.75 213 ARG A N 1
ATOM 1643 C CA . ARG A 1 213 ? 8.859 11.469 5.719 1 96.75 213 ARG A CA 1
ATOM 1644 C C . ARG A 1 213 ? 10.367 11.273 5.852 1 96.75 213 ARG A C 1
ATOM 1646 O O . ARG A 1 213 ? 11.047 12.094 6.465 1 96.75 213 ARG A O 1
ATOM 1653 N N . VAL A 1 214 ? 10.828 10.195 5.254 1 95.75 214 VAL A N 1
ATOM 1654 C CA . VAL A 1 214 ? 12.258 9.93 5.281 1 95.75 214 VAL A CA 1
ATOM 1655 C C . VAL A 1 214 ? 12.992 10.961 4.422 1 95.75 214 VAL A C 1
ATOM 1657 O O . VAL A 1 214 ? 14.062 11.445 4.801 1 95.75 214 VAL A O 1
ATOM 1660 N N . GLU A 1 215 ? 12.406 11.344 3.33 1 95 215 GLU A N 1
ATOM 1661 C CA . GLU A 1 215 ? 13.039 12.281 2.408 1 95 215 GLU A CA 1
ATOM 1662 C C . GLU A 1 215 ? 13.039 13.695 2.971 1 95 215 GLU A C 1
ATOM 1664 O O . GLU A 1 215 ? 14.023 14.43 2.818 1 95 215 GLU A O 1
ATOM 1669 N N . CYS A 1 216 ? 11.938 14.07 3.57 1 91.81 216 CYS A N 1
ATOM 1670 C CA . CYS A 1 216 ? 11.766 15.445 4.035 1 91.81 216 CYS A CA 1
ATOM 1671 C C . CYS A 1 216 ? 12.438 15.656 5.387 1 91.81 216 CYS A C 1
ATOM 1673 O O . CYS A 1 216 ? 12.758 16.781 5.758 1 91.81 216 CYS A O 1
ATOM 1675 N N . ASP A 1 217 ? 12.641 14.586 6.07 1 81.06 217 ASP A N 1
ATOM 1676 C CA . ASP A 1 217 ? 13.227 14.641 7.406 1 81.06 217 ASP A CA 1
ATOM 1677 C C . ASP A 1 217 ? 12.445 15.586 8.312 1 81.06 217 ASP A C 1
ATOM 1679 O O . ASP A 1 217 ? 11.211 15.523 8.359 1 81.06 217 ASP A O 1
ATOM 1683 N N . SER A 1 218 ? 13.172 16.5 9.047 1 80.69 218 SER A N 1
ATOM 1684 C CA . SER A 1 218 ? 12.539 17.312 10.07 1 80.69 218 SER A CA 1
ATOM 1685 C C . SER A 1 218 ? 12.031 18.641 9.484 1 80.69 218 SER A C 1
ATOM 1687 O O . SER A 1 218 ? 11.414 19.438 10.195 1 80.69 218 SER A O 1
ATOM 1689 N N . HIS A 1 219 ? 12.039 18.75 8.188 1 87.19 219 HIS A N 1
ATOM 1690 C CA . HIS A 1 219 ? 11.664 20.016 7.551 1 87.19 219 HIS A CA 1
ATOM 1691 C C . HIS A 1 219 ? 10.148 20.141 7.438 1 87.19 219 HIS A C 1
ATOM 1693 O O . HIS A 1 219 ? 9.609 21.25 7.434 1 87.19 219 HIS A O 1
ATOM 1699 N N . ILE A 1 220 ? 9.523 19.078 7.281 1 96 220 ILE A N 1
ATOM 1700 C CA . ILE A 1 220 ? 8.07 19.016 7.156 1 96 220 ILE A CA 1
ATOM 1701 C C . ILE A 1 220 ? 7.531 17.891 8.039 1 96 220 ILE A C 1
ATOM 1703 O O . ILE A 1 220 ? 8.016 16.75 7.973 1 96 220 ILE A O 1
ATOM 1707 N N . GLY A 1 221 ? 6.645 18.234 9.008 1 97.38 221 GLY A N 1
ATOM 1708 C CA . GLY A 1 221 ? 5.977 17.188 9.773 1 97.38 221 GLY A CA 1
ATOM 1709 C C . GLY A 1 221 ? 4.934 16.438 8.961 1 97.38 221 GLY A C 1
ATOM 1710 O O . GLY A 1 221 ? 4.141 17.047 8.242 1 97.38 221 GLY A O 1
ATOM 1711 N N . ILE A 1 222 ? 4.988 15.141 8.992 1 98.25 222 ILE A N 1
ATOM 1712 C CA . ILE A 1 222 ? 4.016 14.336 8.258 1 98.25 222 ILE A CA 1
ATOM 1713 C C . ILE A 1 222 ? 3.285 13.398 9.219 1 98.25 222 ILE A C 1
ATOM 1715 O O . ILE A 1 222 ? 3.908 12.555 9.867 1 98.25 222 ILE A O 1
ATOM 1719 N N . THR A 1 223 ? 1.976 13.586 9.344 1 98.69 223 THR A N 1
ATOM 1720 C CA . THR A 1 223 ? 1.104 12.703 10.109 1 98.69 223 THR A CA 1
ATOM 1721 C C . THR A 1 223 ? 0.246 11.852 9.18 1 98.69 223 THR A C 1
ATOM 1723 O O . THR A 1 223 ? -0.497 12.383 8.352 1 98.69 223 THR A O 1
ATOM 1726 N N . ILE A 1 224 ? 0.407 10.562 9.266 1 98.81 224 ILE A N 1
ATOM 1727 C CA . ILE A 1 224 ? -0.39 9.617 8.484 1 98.81 224 ILE A CA 1
ATOM 1728 C C . ILE A 1 224 ? -1.58 9.141 9.32 1 98.81 224 ILE A C 1
ATOM 1730 O O . ILE A 1 224 ? -1.403 8.547 10.383 1 98.81 224 ILE A O 1
ATOM 1734 N N . VAL A 1 225 ? -2.766 9.406 8.828 1 98.88 225 VAL A N 1
ATOM 1735 C CA . VAL A 1 225 ? -3.984 9.133 9.586 1 98.88 225 VAL A CA 1
ATOM 1736 C C . VAL A 1 225 ? -4.703 7.93 8.984 1 98.88 225 VAL A C 1
ATOM 1738 O O . VAL A 1 225 ? -4.91 7.863 7.77 1 98.88 225 VAL A O 1
ATOM 1741 N N . LEU A 1 226 ? -5.035 6.973 9.805 1 98.5 226 LEU A N 1
ATOM 1742 C CA . LEU A 1 226 ? -5.801 5.793 9.414 1 98.5 226 LEU A CA 1
ATOM 1743 C C . LEU A 1 226 ? -7.172 5.793 10.086 1 98.5 226 LEU A C 1
ATOM 1745 O O . LEU A 1 226 ? -7.355 5.16 11.133 1 98.5 226 LEU A O 1
ATOM 1749 N N . PRO A 1 227 ? -8.141 6.426 9.43 1 97.31 227 PRO A N 1
ATOM 1750 C CA . PRO A 1 227 ? -9.492 6.391 9.984 1 97.31 227 PRO A CA 1
ATOM 1751 C C . PRO A 1 227 ? -10.156 5.023 9.836 1 97.31 227 PRO A C 1
ATOM 1753 O O . PRO A 1 227 ? -9.969 4.352 8.82 1 97.31 227 PRO A O 1
ATOM 1756 N N . GLY A 1 228 ? -10.852 4.645 10.844 1 94.19 228 GLY A N 1
ATOM 1757 C CA . GLY A 1 228 ? -11.75 3.506 10.742 1 94.19 228 GLY A CA 1
ATOM 1758 C C . GLY A 1 228 ? -13.078 3.85 10.102 1 94.19 228 GLY A C 1
ATOM 1759 O O . GLY A 1 228 ? -13.125 4.551 9.086 1 94.19 228 GLY A O 1
ATOM 1760 N N . LEU A 1 229 ? -14.125 3.338 10.633 1 90.94 229 LEU A N 1
ATOM 1761 C CA . LEU A 1 229 ? -15.445 3.652 10.117 1 90.94 229 LEU A CA 1
ATOM 1762 C C . LEU A 1 229 ? -15.969 4.957 10.711 1 90.94 229 LEU A C 1
ATOM 1764 O O . LEU A 1 229 ? -16.297 5.016 11.898 1 90.94 229 LEU A O 1
ATOM 1768 N N . ILE A 1 230 ? -15.93 5.93 9.852 1 92.12 230 ILE A N 1
ATOM 1769 C CA . ILE A 1 230 ? -16.359 7.266 10.258 1 92.12 230 ILE A CA 1
ATOM 1770 C C . ILE A 1 230 ? -17.672 7.629 9.562 1 92.12 230 ILE A C 1
ATOM 1772 O O . ILE A 1 230 ? -17.859 7.309 8.391 1 92.12 230 ILE A O 1
ATOM 1776 N N . GLU A 1 231 ? -18.469 8.25 10.281 1 86.5 231 GLU A N 1
ATOM 1777 C CA . GLU A 1 231 ? -19.734 8.711 9.711 1 86.5 231 GLU A CA 1
ATOM 1778 C C . GLU A 1 231 ? -19.5 9.719 8.586 1 86.5 231 GLU A C 1
ATOM 1780 O O . GLU A 1 231 ? -19 10.82 8.828 1 86.5 231 GLU A O 1
ATOM 1785 N N . SER A 1 232 ? -19.688 9.281 7.359 1 82.44 232 SER A N 1
ATOM 1786 C CA . SER A 1 232 ? -19.469 10.117 6.18 1 82.44 232 SER A CA 1
ATOM 1787 C C . SER A 1 232 ? -20.328 9.641 5.008 1 82.44 232 SER A C 1
ATOM 1789 O O . SER A 1 232 ? -21.047 8.641 5.125 1 82.44 232 SER A O 1
ATOM 1791 N N . GLU A 1 233 ? -20.344 10.484 4.043 1 75.06 233 GLU A N 1
ATOM 1792 C CA . GLU A 1 233 ? -21.062 10.094 2.836 1 75.06 233 GLU A CA 1
ATOM 1793 C C . GLU A 1 233 ? -20.578 8.742 2.312 1 75.06 233 GLU A C 1
ATOM 1795 O O . GLU A 1 233 ? -21.359 7.992 1.716 1 75.06 233 GLU A O 1
ATOM 1800 N N . MET A 1 234 ? -19.375 8.461 2.594 1 74.5 234 MET A N 1
ATOM 1801 C CA . MET A 1 234 ? -18.797 7.203 2.135 1 74.5 234 MET A CA 1
ATOM 1802 C C . MET A 1 234 ? -19.312 6.027 2.953 1 74.5 234 MET A C 1
ATOM 1804 O O . MET A 1 234 ? -19.312 4.887 2.486 1 74.5 234 MET A O 1
ATOM 1808 N N . THR A 1 235 ? -19.719 6.32 4.172 1 72.81 235 THR A N 1
ATOM 1809 C CA . THR A 1 235 ? -20.094 5.246 5.082 1 72.81 235 THR A CA 1
ATOM 1810 C C . THR A 1 235 ? -21.578 5.324 5.414 1 72.81 235 THR A C 1
ATOM 1812 O O . THR A 1 235 ? -22.031 4.77 6.422 1 72.81 235 THR A O 1
ATOM 1815 N N . VAL A 1 236 ? -22.328 5.988 4.664 1 68.69 236 VAL A N 1
ATOM 1816 C CA . VAL A 1 236 ? -23.781 6.004 4.887 1 68.69 236 VAL A CA 1
ATOM 1817 C C . VAL A 1 236 ? -24.344 4.602 4.68 1 68.69 236 VAL A C 1
ATOM 1819 O O . VAL A 1 236 ? -23.781 3.801 3.932 1 68.69 236 VAL A O 1
ATOM 1822 N N . PRO A 1 237 ? -25.312 4.375 5.41 1 62.09 237 PRO A N 1
ATOM 1823 C CA . PRO A 1 237 ? -25.875 3.023 5.395 1 62.09 237 PRO A CA 1
ATOM 1824 C C . PRO A 1 237 ? -26.016 2.461 3.982 1 62.09 237 PRO A C 1
ATOM 1826 O O . PRO A 1 237 ? -25.703 1.291 3.746 1 62.09 237 PRO A O 1
ATOM 1829 N N . ASP A 1 238 ? -26.438 3.277 3.168 1 66.5 238 ASP A N 1
ATOM 1830 C CA . ASP A 1 238 ? -26.625 2.799 1.802 1 66.5 238 ASP A CA 1
ATOM 1831 C C . ASP A 1 238 ? -25.297 2.373 1.184 1 66.5 238 ASP A C 1
ATOM 1833 O O . ASP A 1 238 ? -25.234 1.384 0.451 1 66.5 238 ASP A O 1
ATOM 1837 N N . SER A 1 239 ? -24.281 3.02 1.621 1 70.12 239 SER A N 1
ATOM 1838 C CA . SER A 1 239 ? -22.969 2.705 1.087 1 70.12 239 SER A CA 1
ATOM 1839 C C . SER A 1 239 ? -22.391 1.455 1.743 1 70.12 239 SER A C 1
ATOM 1841 O O . SER A 1 239 ? -21.797 0.61 1.067 1 70.12 239 SER A O 1
ATOM 1843 N N . LEU A 1 240 ? -22.672 1.338 3.012 1 74.12 240 LEU A N 1
ATOM 1844 C CA . LEU A 1 240 ? -22.156 0.195 3.758 1 74.12 240 LEU A CA 1
ATOM 1845 C C . LEU A 1 240 ? -22.844 -1.094 3.318 1 74.12 240 LEU A C 1
ATOM 1847 O O . LEU A 1 240 ? -22.25 -2.174 3.389 1 74.12 240 LEU A O 1
ATOM 1851 N N . SER A 1 241 ? -24.109 -0.865 2.895 1 76.44 241 SER A N 1
ATOM 1852 C CA . SER A 1 241 ? -24.859 -2.033 2.459 1 76.44 241 SER A CA 1
ATOM 1853 C C . SER A 1 241 ? -24.203 -2.707 1.262 1 76.44 241 SER A C 1
ATOM 1855 O O . SER A 1 241 ? -24.359 -3.912 1.055 1 76.44 241 SER A O 1
ATOM 1857 N N . LYS A 1 242 ? -23.5 -1.968 0.583 1 77.75 242 LYS A N 1
ATOM 1858 C CA . LYS A 1 242 ? -22.844 -2.498 -0.608 1 77.75 242 LYS A CA 1
ATOM 1859 C C . LYS A 1 242 ? -21.766 -3.502 -0.233 1 77.75 242 LYS A C 1
ATOM 1861 O O . LYS A 1 242 ? -21.359 -4.328 -1.057 1 77.75 242 LYS A O 1
ATOM 1866 N N . PHE A 1 243 ? -21.375 -3.453 1 1 81.44 243 PHE A N 1
ATOM 1867 C CA . PHE A 1 243 ? -20.312 -4.348 1.452 1 81.44 243 PHE A CA 1
ATOM 1868 C C . PHE A 1 243 ? -20.891 -5.621 2.049 1 81.44 243 PHE A C 1
ATOM 1870 O O . PHE A 1 243 ? -20.172 -6.602 2.26 1 81.44 243 PHE A O 1
ATOM 1877 N N . GLN A 1 244 ? -22.203 -5.691 2.35 1 80.69 244 GLN A N 1
ATOM 1878 C CA . GLN A 1 244 ? -22.922 -6.871 2.826 1 80.69 244 GLN A CA 1
ATOM 1879 C C . GLN A 1 244 ? -22.234 -7.477 4.047 1 80.69 244 GLN A C 1
ATOM 1881 O O . GLN A 1 244 ? -22 -8.688 4.098 1 80.69 244 GLN A O 1
ATOM 1886 N N . ALA A 1 245 ? -21.875 -6.605 4.949 1 86.25 245 ALA A N 1
ATOM 1887 C CA . ALA A 1 245 ? -21.156 -7.074 6.129 1 86.25 245 ALA A CA 1
ATOM 1888 C C . ALA A 1 245 ? -22.109 -7.668 7.16 1 86.25 245 ALA A C 1
ATOM 1890 O O . ALA A 1 245 ? -23.188 -7.133 7.391 1 86.25 245 ALA A O 1
ATOM 1891 N N . LYS A 1 246 ? -21.734 -8.828 7.707 1 89 246 LYS A N 1
ATOM 1892 C CA . LYS A 1 246 ? -22.516 -9.445 8.781 1 89 246 LYS A CA 1
ATOM 1893 C C . LYS A 1 246 ? -22.375 -8.656 10.086 1 89 246 LYS A C 1
ATOM 1895 O O . LYS A 1 246 ? -23.344 -8.469 10.812 1 89 246 LYS A O 1
ATOM 1900 N N . LEU A 1 247 ? -21.125 -8.258 10.312 1 87.69 247 LEU A N 1
ATOM 1901 C CA . LEU A 1 247 ? -20.797 -7.457 11.484 1 87.69 247 LEU A CA 1
ATOM 1902 C C . LEU A 1 247 ? -20.203 -6.105 11.078 1 87.69 247 LEU A C 1
ATOM 1904 O O . LEU A 1 247 ? -19.281 -6.043 10.266 1 87.69 247 LEU A O 1
ATOM 1908 N N . VAL A 1 248 ? -20.828 -5.094 11.586 1 84.75 248 VAL A N 1
ATOM 1909 C CA . VAL A 1 248 ? -20.328 -3.744 11.344 1 84.75 248 VAL A CA 1
ATOM 1910 C C . VAL A 1 248 ? -19.859 -3.117 12.648 1 84.75 248 VAL A C 1
ATOM 1912 O O . VAL A 1 248 ? -20.625 -3.043 13.617 1 84.75 248 VAL A O 1
ATOM 1915 N N . PRO A 1 249 ? -18.594 -2.727 12.656 1 85.75 249 PRO A N 1
ATOM 1916 C CA . PRO A 1 249 ? -18.125 -2.062 13.875 1 85.75 249 PRO A CA 1
ATOM 1917 C C . PRO A 1 249 ? -18.812 -0.722 14.117 1 85.75 249 PRO A C 1
ATOM 1919 O O . PRO A 1 249 ? -19.438 -0.167 13.203 1 85.75 249 PRO A O 1
ATOM 1922 N N . PRO A 1 250 ? -18.75 -0.302 15.375 1 88.06 250 PRO A N 1
ATOM 1923 C CA . PRO A 1 250 ? -19.344 1.005 15.656 1 88.06 250 PRO A CA 1
ATOM 1924 C C . PRO A 1 250 ? -18.734 2.125 14.812 1 88.06 250 PRO A C 1
ATOM 1926 O O . PRO A 1 250 ? -17.531 2.133 14.57 1 88.06 250 PRO A O 1
ATOM 1929 N N . ILE A 1 251 ? -19.578 3.014 14.438 1 90.75 251 ILE A N 1
ATOM 1930 C CA . ILE A 1 251 ? -19.188 4.145 13.609 1 90.75 251 ILE A CA 1
ATOM 1931 C C . ILE A 1 251 ? -18.844 5.34 14.484 1 90.75 251 ILE A C 1
ATOM 1933 O O . ILE A 1 251 ? -19.547 5.641 15.453 1 90.75 251 ILE A O 1
ATOM 1937 N N . GLU A 1 252 ? -17.75 5.973 14.273 1 93.31 252 GLU A N 1
ATOM 1938 C CA . GLU A 1 252 ? -17.359 7.176 15 1 93.31 252 GLU A CA 1
ATOM 1939 C C . GLU A 1 252 ? -17.859 8.43 14.289 1 93.31 252 GLU A C 1
ATOM 1941 O O . GLU A 1 252 ? -17.938 8.469 13.062 1 93.31 252 GLU A O 1
ATOM 1946 N N . SER A 1 253 ? -18.188 9.453 15.062 1 93.31 253 SER A N 1
ATOM 1947 C CA . SER A 1 253 ? -18.656 10.711 14.484 1 93.31 253 SER A CA 1
ATOM 1948 C C . SER A 1 253 ? -17.531 11.445 13.773 1 9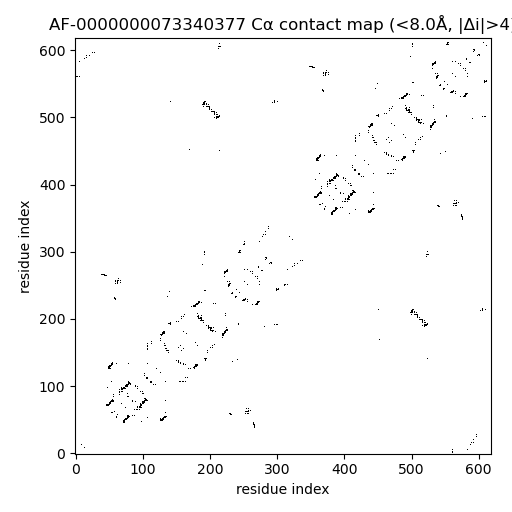3.31 253 SER A C 1
ATOM 1950 O O . SER A 1 253 ? -16.375 11.367 14.18 1 93.31 253 SER A O 1
ATOM 1952 N N . THR A 1 254 ? -17.891 12.148 12.75 1 95 254 THR A N 1
ATOM 1953 C CA . THR A 1 254 ? -16.938 12.953 11.992 1 95 254 THR A CA 1
ATOM 1954 C C . THR A 1 254 ? -16.281 14 12.883 1 95 254 THR A C 1
ATOM 1956 O O . THR A 1 254 ? -15.086 14.281 12.75 1 95 254 THR A O 1
ATOM 1959 N N . ARG A 1 255 ? -17.016 14.57 13.828 1 95.25 255 ARG A N 1
ATOM 1960 C CA . ARG A 1 255 ? -16.516 15.594 14.727 1 95.25 255 ARG A CA 1
ATOM 1961 C C . ARG A 1 255 ? -15.398 15.047 15.609 1 95.25 255 ARG A C 1
ATOM 1963 O O . ARG A 1 255 ? -14.328 15.648 15.719 1 95.25 255 ARG A O 1
ATOM 1970 N N . GLN A 1 256 ? -15.656 13.867 16.203 1 95.19 256 GLN A N 1
ATOM 1971 C CA . GLN A 1 256 ? -14.664 13.25 17.062 1 95.19 256 GLN A CA 1
ATOM 1972 C C . GLN A 1 256 ? -13.406 12.883 16.297 1 95.19 256 GLN A C 1
ATOM 1974 O O . GLN A 1 256 ? -12.289 13.102 16.766 1 95.19 256 GLN A O 1
ATOM 1979 N N . CYS A 1 257 ? -13.633 12.352 15.156 1 96.75 257 CYS A N 1
ATOM 1980 C CA . CYS A 1 257 ? -12.508 11.984 14.305 1 96.75 257 CYS A CA 1
ATOM 1981 C C . CYS A 1 257 ? -11.695 13.219 13.914 1 96.75 257 CYS A C 1
ATOM 1983 O O . CYS A 1 257 ? -10.461 13.211 14.016 1 96.75 257 CYS A O 1
ATOM 1985 N N . ALA A 1 258 ? -12.344 14.281 13.492 1 98.38 258 ALA A N 1
ATOM 1986 C CA . ALA A 1 258 ? -11.68 15.516 13.07 1 98.38 258 ALA A CA 1
ATOM 1987 C C . ALA A 1 258 ? -10.883 16.125 14.211 1 98.38 258 ALA A C 1
ATOM 1989 O O . ALA A 1 258 ? -9.75 16.578 14.016 1 98.38 258 ALA A O 1
ATOM 1990 N N . GLU A 1 259 ? -11.461 16.156 15.414 1 98.31 259 GLU A N 1
ATOM 1991 C CA . GLU A 1 259 ? -10.773 16.672 16.594 1 98.31 259 GLU A CA 1
ATOM 1992 C C . GLU A 1 259 ? -9.477 15.906 16.859 1 98.31 259 GLU A C 1
ATOM 1994 O O . GLU A 1 259 ? -8.43 16.516 17.109 1 98.31 259 GLU A O 1
ATOM 1999 N N . ALA A 1 260 ? -9.578 14.57 16.781 1 98.12 260 ALA A N 1
ATOM 2000 C CA . ALA A 1 260 ? -8.414 13.734 17.016 1 98.12 260 ALA A CA 1
ATOM 2001 C C . ALA A 1 260 ? -7.332 13.977 15.969 1 98.12 260 ALA A C 1
ATOM 2003 O O . ALA A 1 260 ? -6.145 14.047 16.297 1 98.12 260 ALA A O 1
ATOM 2004 N N . ILE A 1 261 ? -7.754 14.148 14.742 1 98.81 261 ILE A N 1
ATOM 2005 C CA . ILE A 1 261 ? -6.82 14.32 13.633 1 98.81 261 ILE A CA 1
ATOM 2006 C C . ILE A 1 261 ? -6.078 15.641 13.789 1 98.81 261 ILE A C 1
ATOM 2008 O O . ILE A 1 261 ? -4.848 15.68 13.719 1 98.81 261 ILE A O 1
ATOM 2012 N N . VAL A 1 262 ? -6.793 16.734 14.016 1 98.88 262 VAL A N 1
ATOM 2013 C CA .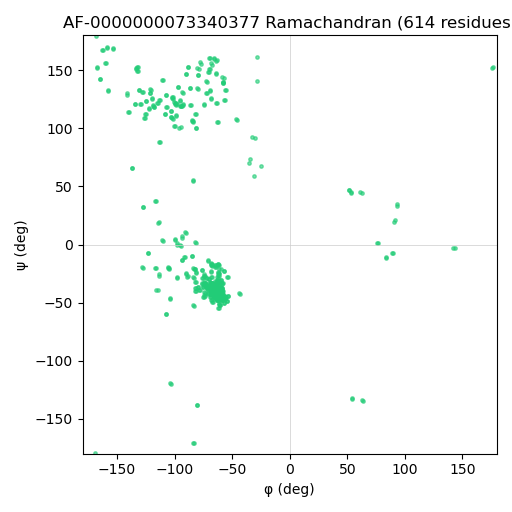 VAL A 1 262 ? -6.152 18.031 14.125 1 98.88 262 VAL A CA 1
ATOM 2014 C C . VAL A 1 262 ? -5.242 18.078 15.352 1 98.88 262 VAL A C 1
ATOM 2016 O O . VAL A 1 262 ? -4.125 18.594 15.289 1 98.88 262 VAL A O 1
ATOM 2019 N N . HIS A 1 263 ? -5.688 17.484 16.484 1 98.62 263 HIS A N 1
ATOM 2020 C CA . HIS A 1 263 ? -4.859 17.406 17.688 1 98.62 263 HIS A CA 1
ATOM 2021 C C . HIS A 1 263 ? -3.562 16.656 17.406 1 98.62 263 HIS A C 1
ATOM 2023 O O . HIS A 1 263 ? -2.484 17.109 17.812 1 98.62 263 HIS A O 1
ATOM 2029 N N . SER A 1 264 ? -3.682 15.555 16.781 1 98.62 264 SER A N 1
ATOM 2030 C CA . SER A 1 264 ? -2.52 14.734 16.453 1 98.62 264 SER A CA 1
ATOM 2031 C C . SER A 1 264 ? -1.565 15.469 15.516 1 98.62 264 SER A C 1
ATOM 2033 O O . SER A 1 264 ? -0.348 15.43 15.711 1 98.62 264 SER A O 1
ATOM 2035 N N . ALA A 1 265 ? -2.143 16.109 14.5 1 98.56 265 ALA A N 1
ATOM 2036 C CA . ALA A 1 265 ? -1.334 16.875 13.555 1 98.56 265 ALA A CA 1
ATOM 2037 C C . ALA A 1 265 ? -0.584 18 14.266 1 98.56 265 ALA A C 1
ATOM 2039 O O . ALA A 1 265 ? 0.612 18.203 14.039 1 98.56 265 ALA A O 1
ATOM 2040 N N . CYS A 1 266 ? -1.28 18.75 15.148 1 98.62 266 CYS A N 1
ATOM 2041 C CA . CYS A 1 266 ? -0.68 19.859 15.891 1 98.62 266 CYS A CA 1
ATOM 2042 C C . CYS A 1 266 ? 0.402 19.359 16.844 1 98.62 266 CYS A C 1
ATOM 2044 O O . CYS A 1 266 ? 1.414 20.031 17.047 1 98.62 266 CYS A O 1
ATOM 2046 N N . ARG A 1 267 ? 0.192 18.188 17.406 1 97.94 267 ARG A N 1
ATOM 2047 C CA . ARG A 1 267 ? 1.179 17.594 18.297 1 97.94 267 ARG A CA 1
ATOM 2048 C C . ARG A 1 267 ? 2.393 17.094 17.531 1 97.94 267 ARG A C 1
ATOM 2050 O O . ARG A 1 267 ? 3.5 17.031 18.062 1 97.94 267 ARG A O 1
ATOM 2057 N N . GLY A 1 268 ? 2.166 16.703 16.266 1 97.12 268 GLY A N 1
ATOM 2058 C CA . GLY A 1 268 ? 3.258 16.234 15.422 1 97.12 268 GLY A CA 1
ATOM 2059 C C . GLY A 1 268 ? 3.438 14.734 15.469 1 97.12 268 GLY A C 1
ATOM 2060 O O . GLY A 1 268 ? 4.566 14.234 15.43 1 97.12 268 GLY A O 1
ATOM 2061 N N . ASP A 1 269 ? 2.334 13.969 15.602 1 97.38 269 ASP A N 1
ATOM 2062 C CA . ASP A 1 269 ? 2.402 12.516 15.633 1 97.38 269 ASP A CA 1
ATOM 2063 C C . ASP A 1 269 ? 2.781 11.953 14.266 1 97.38 269 ASP A C 1
ATOM 2065 O O . ASP A 1 269 ? 2.443 12.531 13.227 1 97.38 269 ASP A O 1
ATOM 2069 N N . MET A 1 270 ? 3.441 10.773 14.312 1 96.38 270 MET A N 1
ATOM 2070 C CA . MET A 1 270 ? 3.799 10.086 13.078 1 96.38 270 MET A CA 1
ATOM 2071 C C . MET A 1 270 ? 2.576 9.422 12.445 1 96.38 270 MET A C 1
ATOM 2073 O O . MET A 1 270 ? 2.408 9.453 11.227 1 96.38 270 MET A O 1
ATOM 2077 N N . TYR A 1 271 ? 1.835 8.773 13.344 1 97.75 271 TYR A N 1
ATOM 2078 C CA . TYR A 1 271 ? 0.635 8.055 12.93 1 97.75 271 TYR A CA 1
ATOM 2079 C C . TYR A 1 271 ? -0.536 8.375 13.852 1 97.75 271 TYR A C 1
ATOM 2081 O O . TYR A 1 271 ? -0.342 8.672 15.031 1 97.75 271 TYR A O 1
ATOM 2089 N N . LEU A 1 272 ? -1.721 8.289 13.289 1 98.31 272 LEU A N 1
ATOM 2090 C CA . LEU A 1 272 ? -2.951 8.289 14.078 1 98.31 272 LEU A CA 1
ATOM 2091 C C . LEU A 1 272 ? -3.957 7.293 13.508 1 98.31 272 LEU A C 1
ATOM 2093 O O . LEU A 1 272 ? -4.336 7.383 12.344 1 98.31 272 LEU A O 1
ATOM 2097 N N . THR A 1 273 ? -4.238 6.305 14.219 1 97.69 273 THR A N 1
ATOM 2098 C CA . THR A 1 273 ? -5.402 5.477 13.922 1 97.69 273 THR A CA 1
ATOM 2099 C C . THR A 1 273 ? -6.605 5.918 14.758 1 97.69 273 THR A C 1
ATOM 2101 O O . THR A 1 273 ? -6.52 6.012 15.977 1 97.69 273 THR A O 1
ATOM 2104 N N . GLU A 1 274 ? -7.633 6.223 14.07 1 96 274 GLU A N 1
ATOM 2105 C CA . GLU A 1 274 ? -8.82 6.723 14.75 1 96 274 GLU A CA 1
ATOM 2106 C C . GLU A 1 274 ? -10.07 5.961 14.312 1 96 274 GLU A C 1
ATOM 2108 O O . GLU A 1 274 ? -10.406 5.938 13.125 1 96 274 GLU A O 1
ATOM 2113 N N . PRO A 1 275 ? -10.852 5.258 15.266 1 95.12 275 PRO A N 1
ATOM 2114 C CA . PRO A 1 275 ? -10.492 5.07 16.672 1 95.12 275 PRO A CA 1
ATOM 2115 C C . PRO A 1 275 ? -9.305 4.121 16.859 1 95.12 275 PRO A C 1
ATOM 2117 O O . PRO A 1 275 ? -9.031 3.299 15.977 1 95.12 275 PRO A O 1
ATOM 2120 N N . SER A 1 276 ? -8.672 4.168 17.938 1 94.94 276 SER A N 1
ATOM 2121 C CA . SER A 1 276 ? -7.387 3.498 18.109 1 94.94 276 SER A CA 1
ATOM 2122 C C . SER A 1 276 ? -7.566 1.994 18.281 1 94.94 276 SER A C 1
ATOM 2124 O O . SER A 1 276 ? -6.637 1.221 18.047 1 94.94 276 SER A O 1
ATOM 2126 N N . TRP A 1 277 ? -8.758 1.565 18.703 1 93.06 277 TRP A N 1
ATOM 2127 C CA . TRP A 1 277 ? -8.945 0.14 18.953 1 93.06 277 TRP A CA 1
ATOM 2128 C C . TRP A 1 277 ? -8.797 -0.663 17.672 1 93.06 277 TRP A C 1
ATOM 2130 O O . TRP A 1 277 ? -8.586 -1.876 17.703 1 93.06 277 TRP A O 1
ATOM 2140 N N . SER A 1 278 ? -8.883 -0.065 16.5 1 90.88 278 SER A N 1
ATOM 2141 C CA . SER A 1 278 ? -8.703 -0.74 15.219 1 90.88 278 SER A CA 1
ATOM 2142 C C . SER A 1 278 ? -7.297 -1.319 15.094 1 90.88 278 SER A C 1
ATOM 2144 O O . SER A 1 278 ? -7.078 -2.268 14.336 1 90.88 278 SER A O 1
ATOM 2146 N N . ASN A 1 279 ? -6.336 -0.798 15.789 1 91.88 279 ASN A N 1
ATOM 2147 C CA . ASN A 1 279 ? -4.961 -1.285 15.758 1 91.88 279 ASN A CA 1
ATOM 2148 C C . ASN A 1 279 ? -4.871 -2.73 16.234 1 91.88 279 ASN A C 1
ATOM 2150 O O . ASN A 1 279 ? -3.969 -3.469 15.836 1 91.88 279 ASN A O 1
ATOM 2154 N N . ALA A 1 280 ? -5.809 -3.07 17.047 1 92.56 280 ALA A N 1
ATOM 2155 C CA . ALA A 1 280 ? -5.812 -4.434 17.578 1 92.56 280 ALA A CA 1
ATOM 2156 C C . ALA A 1 280 ? -6.09 -5.449 16.469 1 92.56 280 ALA A C 1
ATOM 2158 O O . ALA A 1 280 ? -5.547 -6.555 16.484 1 92.56 280 ALA A O 1
ATOM 2159 N N . LEU A 1 281 ? -6.871 -5.008 15.562 1 91.38 281 LEU A N 1
ATOM 2160 C CA . LEU A 1 281 ? -7.172 -5.883 14.438 1 91.38 281 LEU A CA 1
ATOM 2161 C C . LEU A 1 281 ? -5.941 -6.074 13.555 1 91.38 281 LEU A C 1
ATOM 2163 O O . LEU A 1 281 ? -5.742 -7.148 12.984 1 91.38 281 LEU A O 1
ATOM 2167 N N . PHE A 1 282 ? -5.168 -5.078 13.492 1 94.06 282 PHE A N 1
ATOM 2168 C CA . PHE A 1 282 ? -3.93 -5.176 12.727 1 94.06 282 PHE A CA 1
ATOM 2169 C C . PHE A 1 282 ? -3.002 -6.223 13.328 1 94.06 282 PHE A C 1
ATOM 2171 O O . PHE A 1 282 ? -2.309 -6.938 12.602 1 94.06 282 PHE A O 1
ATOM 2178 N N . MET A 1 283 ? -2.977 -6.301 14.641 1 92.44 283 MET A N 1
ATOM 2179 C CA . MET A 1 283 ? -2.168 -7.309 15.32 1 92.44 283 MET A CA 1
ATOM 2180 C C . MET A 1 283 ? -2.611 -8.719 14.938 1 92.44 283 MET A C 1
ATOM 2182 O O . MET A 1 283 ? -1.778 -9.602 14.75 1 92.44 283 MET A O 1
ATOM 2186 N N . LEU A 1 284 ? -3.895 -8.812 14.836 1 92.75 284 LEU A N 1
ATOM 2187 C CA . LEU A 1 284 ? -4.434 -10.117 14.445 1 92.75 284 LEU A CA 1
ATOM 2188 C C . LEU A 1 284 ? -3.988 -10.484 13.031 1 92.75 284 LEU A C 1
ATOM 2190 O O . LEU A 1 284 ? -3.631 -11.633 12.773 1 92.75 284 LEU A O 1
ATOM 2194 N N . LYS A 1 285 ? -3.982 -9.516 12.133 1 94.69 285 LYS A N 1
ATOM 2195 C CA . LYS A 1 285 ? -3.533 -9.742 10.766 1 94.69 285 LYS A CA 1
ATOM 2196 C C . LYS A 1 285 ? -2.088 -10.242 10.734 1 94.69 285 LYS A C 1
ATOM 2198 O O . LYS A 1 285 ? -1.757 -11.164 9.992 1 94.69 285 LYS A O 1
ATOM 2203 N N . LEU A 1 286 ? -1.243 -9.648 11.586 1 93.06 286 LEU A N 1
ATOM 2204 C CA . LEU A 1 286 ? 0.188 -9.93 11.586 1 93.06 286 LEU A CA 1
ATOM 2205 C C . LEU A 1 286 ? 0.47 -11.32 12.141 1 93.06 286 LEU A C 1
ATOM 2207 O O . LEU A 1 286 ? 1.334 -12.039 11.625 1 93.06 286 LEU A O 1
ATOM 2211 N N . LEU A 1 287 ? -0.329 -11.719 13.125 1 92.75 287 LEU A N 1
ATOM 2212 C CA . LEU A 1 287 ? 0.028 -12.922 13.867 1 92.75 287 LEU A CA 1
ATOM 2213 C C . LEU A 1 287 ? -0.746 -14.133 13.344 1 92.75 287 LEU A C 1
ATOM 2215 O O . LEU A 1 287 ? -0.269 -15.266 13.438 1 92.75 287 LEU A O 1
ATOM 2219 N N . CYS A 1 288 ? -1.943 -13.891 12.805 1 94.44 288 CYS A N 1
ATOM 2220 C CA . CYS A 1 288 ? -2.795 -14.969 12.312 1 94.44 288 CYS A CA 1
ATOM 2221 C C . CYS A 1 288 ? -3.426 -14.602 10.977 1 94.44 288 CYS A C 1
ATOM 2223 O O . CYS A 1 288 ? -4.648 -14.547 10.859 1 94.44 288 CYS A O 1
ATOM 2225 N N . PRO A 1 289 ? -2.58 -14.477 9.992 1 94.12 289 PRO A N 1
ATOM 2226 C CA . PRO A 1 289 ? -3.086 -13.961 8.719 1 94.12 289 PRO A CA 1
ATOM 2227 C C . PRO A 1 289 ? -4.16 -14.859 8.102 1 94.12 289 PRO A C 1
ATOM 2229 O O . PRO A 1 289 ? -5.105 -14.367 7.484 1 94.12 289 PRO A O 1
ATOM 2232 N N . GLU A 1 290 ? -4.066 -16.219 8.242 1 94.19 290 GLU A N 1
ATOM 2233 C CA . GLU A 1 290 ? -5.086 -17.109 7.691 1 94.19 290 GLU A CA 1
ATOM 2234 C C . GLU A 1 290 ? -6.43 -16.906 8.391 1 94.19 290 GLU A C 1
ATOM 2236 O O . GLU A 1 290 ? -7.477 -16.906 7.738 1 94.19 290 GLU A O 1
ATOM 2241 N N . LEU A 1 291 ? -6.344 -16.781 9.688 1 93.75 291 LEU A N 1
ATOM 2242 C CA . LEU A 1 291 ? -7.559 -16.547 10.461 1 93.75 291 LEU A CA 1
ATOM 2243 C C . LEU A 1 291 ? -8.172 -15.188 10.117 1 93.75 291 LEU A C 1
ATOM 2245 O O . LEU A 1 291 ? -9.391 -15.047 10.078 1 93.75 291 LEU A O 1
ATOM 2249 N N . PHE A 1 292 ? -7.316 -14.211 9.93 1 94.81 292 PHE A N 1
ATOM 2250 C CA . PHE A 1 292 ? -7.758 -12.867 9.57 1 94.81 292 PHE A CA 1
ATOM 2251 C C . PHE A 1 292 ? -8.5 -12.875 8.234 1 94.81 292 PHE A C 1
ATOM 2253 O O . PHE A 1 292 ? -9.594 -12.328 8.125 1 94.81 292 PHE A O 1
ATOM 2260 N N . ASP A 1 293 ? -7.926 -13.539 7.211 1 94.25 293 ASP A N 1
ATOM 2261 C CA . ASP A 1 293 ? -8.57 -13.68 5.91 1 94.25 293 ASP A CA 1
ATOM 2262 C C . ASP A 1 293 ? -9.906 -14.406 6.035 1 94.25 293 ASP A C 1
ATOM 2264 O O . ASP A 1 293 ? -10.891 -14.031 5.387 1 94.25 293 ASP A O 1
ATOM 2268 N N . TRP A 1 294 ? -9.898 -15.438 6.801 1 93.19 294 TRP A N 1
ATOM 2269 C CA . TRP A 1 294 ? -11.117 -16.219 7.016 1 93.19 294 TRP A CA 1
ATOM 2270 C C . TRP A 1 294 ? -12.219 -15.336 7.609 1 93.19 294 TRP A C 1
ATOM 2272 O O . TRP A 1 294 ? -13.375 -15.406 7.188 1 93.19 294 TRP A O 1
ATOM 2282 N N . PHE A 1 295 ? -11.898 -14.578 8.633 1 93.88 295 PHE A N 1
ATOM 2283 C CA . PHE A 1 295 ? -12.867 -13.703 9.281 1 93.88 295 PHE A CA 1
ATOM 2284 C C . PHE A 1 295 ? -13.461 -12.719 8.281 1 93.88 295 PHE A C 1
ATOM 2286 O O . PHE A 1 295 ? -14.672 -12.492 8.273 1 93.88 295 PHE A O 1
ATOM 2293 N N . TYR A 1 296 ? -12.641 -12.117 7.445 1 94.5 296 TYR A N 1
ATOM 2294 C CA . TYR A 1 296 ? -13.125 -11.148 6.469 1 94.5 296 TYR A CA 1
ATOM 2295 C C . TYR A 1 296 ? -14.016 -11.828 5.426 1 94.5 296 TYR A C 1
ATOM 2297 O O . TYR A 1 296 ? -15.016 -11.258 4.996 1 94.5 296 TYR A O 1
ATOM 2305 N N . ARG A 1 297 ? -13.633 -12.969 5.008 1 93.75 297 ARG A N 1
ATOM 2306 C CA . ARG A 1 297 ? -14.477 -13.719 4.078 1 93.75 297 ARG A CA 1
ATOM 2307 C C . ARG A 1 297 ? -15.828 -14.031 4.695 1 93.75 297 ARG A C 1
ATOM 2309 O O . ARG A 1 297 ? -16.875 -13.836 4.059 1 93.75 297 ARG A O 1
ATOM 2316 N N . TRP A 1 298 ? -15.766 -14.516 5.926 1 93.56 298 TRP A N 1
ATOM 2317 C CA . TRP A 1 298 ? -17 -14.836 6.637 1 93.56 298 TRP A CA 1
ATOM 2318 C C . TRP A 1 298 ? -17.875 -13.594 6.793 1 93.56 298 TRP A C 1
ATOM 2320 O O . TRP A 1 298 ? -19.078 -13.656 6.559 1 93.56 298 TRP A O 1
ATOM 2330 N N . ASN A 1 299 ? -17.25 -12.531 7.137 1 93 299 ASN A N 1
ATOM 2331 C CA . ASN A 1 299 ? -18 -11.32 7.449 1 93 299 ASN A CA 1
ATOM 2332 C C . ASN A 1 299 ? -18.578 -10.68 6.191 1 93 299 ASN A C 1
ATOM 2334 O O . ASN A 1 299 ? -19.688 -10.117 6.223 1 93 299 ASN A O 1
ATOM 2338 N N . PHE A 1 300 ? -17.844 -10.805 5.047 1 91.75 300 PHE A N 1
ATOM 2339 C CA . PHE A 1 300 ? -18.203 -9.945 3.922 1 91.75 300 PHE A CA 1
ATOM 2340 C C . PHE A 1 300 ? -18.672 -10.781 2.738 1 91.75 300 PHE A C 1
ATOM 2342 O O . PHE A 1 300 ? -19.312 -10.266 1.824 1 91.75 300 PHE A O 1
ATOM 2349 N N . MET A 1 301 ? -18.359 -12.094 2.635 1 88.69 301 MET A N 1
ATOM 2350 C CA . MET A 1 301 ? -18.625 -12.875 1.432 1 88.69 301 MET A CA 1
ATOM 2351 C C . MET A 1 301 ? -19.672 -13.945 1.703 1 88.69 301 MET A C 1
ATOM 2353 O O . MET A 1 301 ? -20.219 -14.539 0.77 1 88.69 301 MET A O 1
ATOM 2357 N N . SER A 1 302 ? -19.922 -14.477 2.855 1 78.38 302 SER A N 1
ATOM 2358 C CA . SER A 1 302 ? -20.75 -15.641 3.141 1 78.38 302 SER A CA 1
ATOM 2359 C C . SER A 1 302 ? -22.219 -15.266 3.203 1 78.38 302 SER A C 1
ATOM 2361 O O . SER A 1 302 ? -23.062 -16.078 3.617 1 78.38 302 SER A O 1
ATOM 2363 N N . GLY A 1 303 ? -22.609 -13.969 2.957 1 61.88 303 GLY A N 1
ATOM 2364 C CA . GLY A 1 303 ? -24.047 -13.734 3.014 1 61.88 303 GLY A CA 1
ATOM 2365 C C . GLY A 1 303 ? -24.812 -14.398 1.884 1 61.88 303 GLY A C 1
ATOM 2366 O O . GLY A 1 303 ? -24.203 -14.875 0.918 1 61.88 303 GLY A O 1
ATOM 2367 N N . PRO A 1 304 ? -26.141 -14.688 2.057 1 50.59 304 PRO A N 1
ATOM 2368 C CA . PRO A 1 304 ? -26.938 -15.289 0.984 1 50.59 304 PRO A CA 1
ATOM 2369 C C . PRO A 1 304 ? -26.734 -14.594 -0.361 1 50.59 304 PRO A C 1
ATOM 2371 O O . PRO A 1 304 ? -26.547 -13.375 -0.407 1 50.59 304 PRO A O 1
ATOM 2374 N N . LYS A 1 305 ? -26.047 -15.273 -1.255 1 42.91 305 LYS A N 1
ATOM 2375 C CA . LYS A 1 305 ? -25.953 -14.742 -2.611 1 42.91 305 LYS A CA 1
ATOM 2376 C C . LYS A 1 305 ? -27.234 -13.984 -2.984 1 42.91 305 LYS A C 1
ATOM 2378 O O . LYS A 1 305 ? -28.344 -14.516 -2.842 1 42.91 305 LYS A O 1
ATOM 2383 N N . ILE A 1 306 ? -27.375 -12.695 -2.816 1 34.81 306 ILE A N 1
ATOM 2384 C CA . ILE A 1 306 ? -28.547 -12.055 -3.41 1 34.81 306 ILE A CA 1
ATOM 2385 C C . ILE A 1 306 ? -28.891 -12.727 -4.734 1 34.81 306 ILE A C 1
ATOM 2387 O O . ILE A 1 306 ? -28.125 -12.633 -5.703 1 34.81 306 ILE A O 1
ATOM 2391 N N . ASP A 1 307 ? -29.328 -13.812 -4.934 1 27.75 307 ASP A N 1
ATOM 2392 C CA . ASP A 1 307 ? -30.156 -14.297 -6.039 1 27.75 307 ASP A CA 1
ATOM 2393 C C . ASP A 1 307 ? -31.016 -13.18 -6.625 1 27.75 307 ASP A C 1
ATOM 2395 O O . ASP A 1 307 ? -31.297 -12.188 -5.949 1 27.75 307 ASP A O 1
ATOM 2399 N N . GLN A 1 308 ? -31.578 -13.367 -7.969 1 26.83 308 GLN A N 1
ATOM 2400 C CA . GLN A 1 308 ? -32.688 -12.906 -8.812 1 26.83 308 GLN A CA 1
ATOM 2401 C C . GLN A 1 308 ? -33.906 -12.57 -7.984 1 26.83 308 GLN A C 1
ATOM 2403 O O . GLN A 1 308 ? -34.688 -13.453 -7.633 1 26.83 308 GLN A O 1
ATOM 2408 N N . LEU A 1 309 ? -34.062 -11.773 -7.086 1 19.16 309 LEU A N 1
ATOM 2409 C CA . LEU A 1 309 ? -35.406 -11.188 -7.113 1 19.16 309 LEU A CA 1
ATOM 2410 C C . LEU A 1 309 ? -35.531 -10.203 -8.266 1 19.16 309 LEU A C 1
ATOM 2412 O O . LEU A 1 309 ? -34.625 -9.414 -8.531 1 19.16 309 LEU A O 1
ATOM 2416 N N . MET B 1 1 ? -22.875 12.125 22.547 1 48.88 1 MET B N 1
ATOM 2417 C CA . MET B 1 1 ? -22.312 11.781 23.844 1 48.88 1 MET B CA 1
ATOM 2418 C C . MET B 1 1 ? -22.125 10.273 23.969 1 48.88 1 MET B C 1
ATOM 2420 O O . MET B 1 1 ? -21.062 9.805 24.391 1 48.88 1 MET B O 1
ATOM 2424 N N . ALA B 1 2 ? -23.219 9.484 23.641 1 50.34 2 ALA B N 1
ATOM 2425 C CA . ALA B 1 2 ? -23.188 8.031 23.812 1 50.34 2 ALA B CA 1
ATOM 2426 C C . ALA B 1 2 ? -22.141 7.398 22.891 1 50.34 2 ALA B C 1
ATOM 2428 O O . ALA B 1 2 ? -21.406 6.5 23.297 1 50.34 2 ALA B O 1
ATOM 2429 N N . THR B 1 3 ? -21.953 7.941 21.672 1 61.91 3 THR B N 1
ATOM 2430 C CA . THR B 1 3 ? -21.078 7.352 20.672 1 61.91 3 THR B CA 1
ATOM 2431 C C . THR B 1 3 ? -19.609 7.59 21.047 1 61.91 3 THR B C 1
ATOM 2433 O O . THR B 1 3 ? -18.75 6.73 20.797 1 61.91 3 THR B O 1
ATOM 2436 N N . THR B 1 4 ? -19.359 8.672 21.672 1 69.81 4 THR B N 1
ATOM 2437 C CA . THR B 1 4 ? -18 8.961 22.141 1 69.81 4 THR B CA 1
ATOM 2438 C C . THR B 1 4 ? -17.609 8 23.266 1 69.81 4 THR B C 1
ATOM 2440 O O . THR B 1 4 ? -16.469 7.539 23.312 1 69.81 4 THR B O 1
ATOM 2443 N N . SER B 1 5 ? -18.625 7.617 23.891 1 78.81 5 SER B N 1
ATOM 2444 C CA . SER B 1 5 ? -18.375 6.773 25.062 1 78.81 5 SER B CA 1
ATOM 2445 C C . SER B 1 5 ? -18.016 5.352 24.641 1 78.81 5 SER B C 1
ATOM 2447 O O . SER B 1 5 ? -17.141 4.73 25.234 1 78.81 5 SER B O 1
ATOM 2449 N N . ILE B 1 6 ? -18.562 4.949 23.609 1 88.5 6 ILE B N 1
ATOM 2450 C CA . ILE B 1 6 ? -18.344 3.566 23.203 1 88.5 6 ILE B CA 1
ATOM 2451 C C . ILE B 1 6 ? -16.906 3.412 22.672 1 88.5 6 ILE B C 1
ATOM 2453 O O . ILE B 1 6 ? -16.25 2.418 22.969 1 88.5 6 ILE B O 1
ATOM 2457 N N . HIS B 1 7 ? -16.453 4.359 22.031 1 89.62 7 HIS B N 1
ATOM 2458 C CA . HIS B 1 7 ? -15.102 4.273 21.484 1 89.62 7 HIS B CA 1
ATOM 2459 C C . HIS B 1 7 ? -14.047 4.426 22.562 1 89.62 7 HIS B C 1
ATOM 2461 O O . HIS B 1 7 ? -12.984 3.803 22.5 1 89.62 7 HIS B O 1
ATOM 2467 N N . ARG B 1 8 ? -14.336 5.215 23.5 1 89.69 8 ARG B N 1
ATOM 2468 C CA . ARG B 1 8 ? -13.43 5.312 24.641 1 89.69 8 ARG B CA 1
ATOM 2469 C C . ARG B 1 8 ? -13.289 3.969 25.344 1 89.69 8 ARG B C 1
ATOM 2471 O O . ARG B 1 8 ? -12.18 3.561 25.703 1 89.69 8 ARG B O 1
ATOM 2478 N N . LEU B 1 9 ? -14.461 3.314 25.531 1 91.5 9 LEU B N 1
ATOM 2479 C CA . LEU B 1 9 ? -14.469 1.994 26.141 1 91.5 9 LEU B CA 1
ATOM 2480 C C . LEU B 1 9 ? -13.727 0.98 25.281 1 91.5 9 LEU B C 1
ATOM 2482 O O . LEU B 1 9 ? -12.898 0.215 25.781 1 91.5 9 LEU B O 1
ATOM 2486 N N . LEU B 1 10 ? -13.977 1.029 24.016 1 91.94 10 LEU B N 1
ATOM 2487 C CA . LEU B 1 10 ? -13.375 0.069 23.094 1 91.94 10 LEU B CA 1
ATOM 2488 C C . LEU B 1 10 ? -11.875 0.289 22.984 1 91.94 10 LEU B C 1
ATOM 2490 O O . LEU B 1 10 ? -11.117 -0.667 22.797 1 91.94 10 LEU B O 1
ATOM 2494 N N . ASN B 1 11 ? -11.406 1.524 23.078 1 92.31 11 ASN B N 1
ATOM 2495 C CA . ASN B 1 11 ? -9.984 1.843 23.016 1 92.31 11 ASN B CA 1
ATOM 2496 C C . ASN B 1 11 ? -9.195 1.159 24.125 1 92.31 11 ASN B C 1
ATOM 2498 O O . ASN B 1 11 ? -8 0.912 23.984 1 92.31 11 ASN B O 1
ATOM 2502 N N . ILE B 1 12 ? -9.867 0.778 25.172 1 91.5 12 ILE B N 1
ATOM 2503 C CA . ILE B 1 12 ? -9.211 0.131 26.312 1 91.5 12 ILE B CA 1
ATOM 2504 C C . ILE B 1 12 ? -9.492 -1.369 26.281 1 91.5 12 ILE B C 1
ATOM 2506 O O . ILE B 1 12 ? -8.562 -2.182 26.281 1 91.5 12 ILE B O 1
ATOM 2510 N N . VAL B 1 13 ? -10.758 -1.784 26.062 1 93.25 13 VAL B N 1
ATOM 2511 C CA . VAL B 1 13 ? -11.211 -3.154 26.281 1 93.25 13 VAL B CA 1
ATOM 2512 C C . VAL B 1 13 ? -10.859 -4.008 25.062 1 93.25 13 VAL B C 1
ATOM 2514 O O . VAL B 1 13 ? -10.414 -5.152 25.219 1 93.25 13 VAL B O 1
ATOM 2517 N N . PHE B 1 14 ? -11.016 -3.471 23.953 1 93.12 14 PHE B N 1
ATOM 2518 C CA . PHE B 1 14 ? -10.898 -4.273 22.734 1 93.12 14 PHE B CA 1
ATOM 2519 C C . PHE B 1 14 ? -9.453 -4.73 22.531 1 93.12 14 PHE B C 1
ATOM 2521 O O . PHE B 1 14 ? -9.203 -5.91 22.281 1 93.12 14 PHE B O 1
ATOM 2528 N N . PRO B 1 15 ? -8.469 -3.842 22.641 1 92.75 15 PRO B N 1
ATOM 2529 C CA . PRO B 1 15 ? -7.086 -4.312 22.516 1 92.75 15 PRO B CA 1
ATOM 2530 C C . PRO B 1 15 ? -6.734 -5.391 23.531 1 92.75 15 PRO B C 1
ATOM 2532 O O . PRO B 1 15 ? -6.055 -6.367 23.203 1 92.75 15 PRO B O 1
ATOM 2535 N N . LEU B 1 16 ? -7.227 -5.219 24.75 1 94 16 LEU B N 1
ATOM 2536 C CA . LEU B 1 16 ? -6.973 -6.211 25.797 1 94 16 LEU B CA 1
ATOM 2537 C C . LEU B 1 16 ? -7.625 -7.543 25.438 1 94 16 LEU B C 1
ATOM 2539 O O . LEU B 1 16 ? -7.008 -8.602 25.594 1 94 16 LEU B O 1
ATOM 2543 N N . THR B 1 17 ? -8.82 -7.473 24.953 1 94.38 17 THR B N 1
ATOM 2544 C CA . THR B 1 17 ? -9.555 -8.672 24.562 1 94.38 17 THR B CA 1
ATOM 2545 C C . THR B 1 17 ? -8.844 -9.383 23.422 1 94.38 17 THR B C 1
ATOM 2547 O O . THR B 1 17 ? -8.742 -10.609 23.406 1 94.38 17 THR B O 1
ATOM 2550 N N . ILE B 1 18 ? -8.336 -8.617 22.484 1 93.31 18 ILE B N 1
ATOM 2551 C CA . ILE B 1 18 ? -7.66 -9.188 21.328 1 93.31 18 ILE B CA 1
ATOM 2552 C C . ILE B 1 18 ? -6.352 -9.844 21.75 1 93.31 18 ILE B C 1
ATOM 2554 O O . ILE B 1 18 ? -6.027 -10.953 21.328 1 93.31 18 ILE B O 1
ATOM 2558 N N . ILE B 1 19 ? -5.641 -9.172 22.641 1 93.62 19 ILE B N 1
ATOM 2559 C CA . ILE B 1 19 ? -4.375 -9.711 23.125 1 93.62 19 ILE B CA 1
ATOM 2560 C C . ILE B 1 19 ? -4.621 -11.031 23.859 1 93.62 19 ILE B C 1
ATOM 2562 O O . ILE B 1 19 ? -3.93 -12.023 23.594 1 93.62 19 ILE B O 1
ATOM 2566 N N . ILE B 1 20 ? -5.621 -11.086 24.656 1 95.19 20 ILE B N 1
ATOM 2567 C CA . ILE B 1 20 ? -5.969 -12.297 25.406 1 95.19 20 ILE B CA 1
ATOM 2568 C C . ILE B 1 20 ? -6.395 -13.391 24.438 1 95.19 20 ILE B C 1
ATOM 2570 O O . ILE B 1 20 ? -5.965 -14.539 24.547 1 95.19 20 ILE B O 1
ATOM 2574 N N . SER B 1 21 ? -7.195 -13.062 23.484 1 94.44 21 SER B N 1
ATOM 2575 C CA . SER B 1 21 ? -7.656 -14.016 22.484 1 94.44 21 SER B CA 1
ATOM 2576 C C . SER B 1 21 ? -6.488 -14.594 21.688 1 94.44 21 SER B C 1
ATOM 2578 O O . SER B 1 21 ? -6.449 -15.789 21.422 1 94.44 21 SER B O 1
ATOM 2580 N N . ILE B 1 22 ? -5.59 -13.703 21.312 1 93.56 22 ILE B N 1
ATOM 2581 C CA . ILE B 1 22 ? -4.422 -14.141 20.562 1 93.56 22 ILE B CA 1
ATOM 2582 C C . ILE B 1 22 ? -3.605 -15.125 21.391 1 93.56 22 ILE B C 1
ATOM 2584 O O . ILE B 1 22 ? -3.158 -16.156 20.891 1 93.56 22 ILE B O 1
ATOM 2588 N N . LEU B 1 23 ? -3.451 -14.812 22.656 1 94.56 23 LEU B N 1
ATOM 2589 C CA . LEU B 1 23 ? -2.672 -15.68 23.547 1 94.56 23 LEU B CA 1
ATOM 2590 C C . LEU B 1 23 ? -3.312 -17.062 23.656 1 94.56 23 LEU B C 1
ATOM 2592 O O . LEU B 1 23 ? -2.611 -18.062 23.75 1 94.56 23 LEU B O 1
ATOM 2596 N N . VAL B 1 24 ? -4.578 -17.109 23.578 1 96 24 VAL B N 1
ATOM 2597 C CA . VAL B 1 24 ? -5.316 -18.359 23.703 1 96 24 VAL B CA 1
ATOM 2598 C C . VAL B 1 24 ? -5.312 -19.109 22.375 1 96 24 VAL B C 1
ATOM 2600 O O . VAL B 1 24 ? -5.141 -20.328 22.344 1 96 24 VAL B O 1
ATOM 2603 N N . ILE B 1 25 ? -5.406 -18.422 21.328 1 95.94 25 ILE B N 1
ATOM 2604 C CA . ILE B 1 25 ? -5.633 -19.031 20.031 1 95.94 25 ILE B CA 1
ATOM 2605 C C . ILE B 1 25 ? -4.293 -19.359 19.375 1 95.94 25 ILE B C 1
ATOM 2607 O O . ILE B 1 25 ? -4.207 -20.266 18.531 1 95.94 25 ILE B O 1
ATOM 2611 N N . LEU B 1 26 ? -3.25 -18.641 19.75 1 94.62 26 LEU B N 1
ATOM 2612 C CA . LEU B 1 26 ? -1.975 -18.688 19.047 1 94.62 26 LEU B CA 1
ATOM 2613 C C . LEU B 1 26 ? -1.394 -20.094 19.078 1 94.62 26 LEU B C 1
ATOM 2615 O O . LEU B 1 26 ? -0.971 -20.625 18.047 1 94.62 26 LEU B O 1
ATOM 2619 N N . PRO B 1 27 ? -1.411 -20.781 20.234 1 95.5 27 PRO B N 1
ATOM 2620 C CA . PRO B 1 27 ? -0.809 -22.125 20.266 1 95.5 27 PRO B CA 1
ATOM 2621 C C . PRO B 1 27 ? -1.504 -23.094 19.328 1 95.5 27 PRO B C 1
ATOM 2623 O O . PRO B 1 27 ? -0.863 -23.672 18.438 1 95.5 27 PRO B O 1
ATOM 2626 N N . PRO B 1 28 ? -2.85 -23.297 19.422 1 96.44 28 PRO B N 1
ATOM 2627 C CA . PRO B 1 28 ? -3.473 -24.203 18.453 1 96.44 28 PRO B CA 1
ATOM 2628 C C . PRO B 1 28 ? -3.346 -23.703 17.016 1 96.44 28 PRO B C 1
ATOM 2630 O O . PRO B 1 28 ? -3.273 -24.5 16.078 1 96.44 28 PRO B O 1
ATOM 2633 N N . TYR B 1 29 ? -3.275 -22.406 16.828 1 96 29 TYR B N 1
ATOM 2634 C CA . TYR B 1 29 ? -3.1 -21.828 15.492 1 96 29 TYR B CA 1
ATOM 2635 C C . TYR B 1 29 ? -1.743 -22.219 14.906 1 96 29 TYR B C 1
ATOM 2637 O O . TYR B 1 29 ? -1.639 -22.531 13.727 1 96 29 TYR B O 1
ATOM 2645 N N . LEU B 1 30 ? -0.736 -22.203 15.711 1 95.62 30 LEU B N 1
ATOM 2646 C CA . LEU B 1 30 ? 0.605 -22.562 15.266 1 95.62 30 LEU B CA 1
ATOM 2647 C C . LEU B 1 30 ? 0.674 -24.047 14.898 1 95.62 30 LEU B C 1
ATOM 2649 O O . LEU B 1 30 ? 1.374 -24.422 13.953 1 95.62 30 LEU B O 1
ATOM 2653 N N . VAL B 1 31 ? -0.04 -24.859 15.641 1 96.38 31 VAL B N 1
ATOM 2654 C CA . VAL B 1 31 ? -0.131 -26.281 15.305 1 96.38 31 VAL B CA 1
ATOM 2655 C C . VAL B 1 31 ? -0.842 -26.438 13.969 1 96.38 31 VAL B C 1
ATOM 2657 O O . VAL B 1 31 ? -0.38 -27.188 13.102 1 96.38 31 VAL B O 1
ATOM 2660 N N . PHE B 1 32 ? -1.899 -25.766 13.82 1 95.38 32 PHE B N 1
ATOM 2661 C CA . PHE B 1 32 ? -2.637 -25.781 12.562 1 95.38 32 PHE B CA 1
ATOM 2662 C C . PHE B 1 32 ? -1.748 -25.344 11.406 1 95.38 32 PHE B C 1
ATOM 2664 O O . PHE B 1 32 ? -1.75 -25.969 10.336 1 95.38 32 PHE B O 1
ATOM 2671 N N . LYS B 1 33 ? -1.059 -24.359 11.578 1 94.81 33 LYS B N 1
ATOM 2672 C CA . LYS B 1 33 ? -0.175 -23.812 10.555 1 94.81 33 LYS B CA 1
ATOM 2673 C C . LYS B 1 33 ? 0.894 -24.828 10.156 1 94.81 33 LYS B C 1
ATOM 2675 O O . LYS B 1 33 ? 1.202 -24.984 8.977 1 94.81 33 LYS B O 1
ATOM 2680 N N . LEU B 1 34 ? 1.436 -25.422 11.164 1 95.94 34 LEU B N 1
ATOM 2681 C CA . LEU B 1 34 ? 2.457 -26.438 10.914 1 95.94 34 LEU B CA 1
ATOM 2682 C C . LEU B 1 34 ? 1.875 -27.609 10.141 1 95.94 34 LEU B C 1
ATOM 2684 O O . LEU B 1 34 ? 2.471 -28.078 9.164 1 95.94 34 LEU B O 1
ATOM 2688 N N . LEU B 1 35 ? 0.745 -28.078 10.547 1 96.69 35 LEU B N 1
ATOM 2689 C CA . LEU B 1 35 ? 0.107 -29.203 9.891 1 96.69 35 LEU B CA 1
ATOM 2690 C C . LEU B 1 35 ? -0.285 -28.844 8.461 1 96.69 35 LEU B C 1
ATOM 2692 O O . LEU B 1 35 ? -0.146 -29.672 7.547 1 96.69 35 LEU B O 1
ATOM 2696 N N . SER B 1 36 ? -0.795 -27.703 8.312 1 95.31 36 SER B N 1
ATOM 2697 C CA . SER B 1 36 ? -1.146 -27.219 6.98 1 95.31 36 SER B CA 1
ATOM 2698 C C . SER B 1 36 ? 0.083 -27.141 6.082 1 95.31 36 SER B C 1
ATOM 2700 O O . SER B 1 36 ? 0.018 -27.469 4.898 1 95.31 36 SER B O 1
ATOM 2702 N N . TYR B 1 37 ? 1.137 -26.672 6.641 1 95.38 37 TYR B N 1
ATOM 2703 C CA . TYR B 1 37 ? 2.393 -26.594 5.902 1 95.38 37 TYR B CA 1
ATOM 2704 C C . TYR B 1 37 ? 2.867 -27.969 5.469 1 95.38 37 TYR B C 1
ATOM 2706 O O . TYR B 1 37 ? 3.289 -28.156 4.328 1 95.38 37 TYR B O 1
ATOM 2714 N N . ILE B 1 38 ? 2.824 -28.875 6.383 1 96.75 38 ILE B N 1
ATOM 2715 C CA . ILE B 1 38 ? 3.236 -30.25 6.094 1 96.75 38 ILE B CA 1
ATOM 2716 C C . ILE B 1 38 ? 2.359 -30.828 4.984 1 96.75 38 ILE B C 1
ATOM 2718 O O . ILE B 1 38 ? 2.863 -31.422 4.031 1 96.75 38 ILE B O 1
ATOM 2722 N N . LYS B 1 39 ? 1.118 -30.625 5.102 1 96.44 39 LYS B N 1
ATOM 2723 C CA . LYS B 1 39 ? 0.184 -31.141 4.102 1 96.44 39 LYS B CA 1
ATOM 2724 C C . LYS B 1 39 ? 0.475 -30.547 2.725 1 96.44 39 LYS B C 1
ATOM 2726 O O . LYS B 1 39 ? 0.575 -31.281 1.737 1 96.44 39 LYS B O 1
ATOM 2731 N N . ARG B 1 40 ? 0.662 -29.281 2.643 1 95.62 40 ARG B N 1
ATOM 2732 C CA . ARG B 1 40 ? 0.925 -28.609 1.374 1 95.62 40 ARG B CA 1
ATOM 2733 C C . ARG B 1 40 ? 2.264 -29.047 0.791 1 95.62 40 ARG B C 1
ATOM 2735 O O . ARG B 1 40 ? 2.41 -29.156 -0.429 1 95.62 40 ARG B O 1
ATOM 2742 N N . SER B 1 41 ? 3.219 -29.25 1.716 1 96 41 SER B N 1
ATOM 2743 C CA . SER B 1 41 ? 4.539 -29.703 1.276 1 96 41 SER B CA 1
ATOM 2744 C C . SER B 1 41 ? 4.484 -31.109 0.684 1 96 41 SER B C 1
ATOM 2746 O O . SER B 1 41 ? 5.227 -31.422 -0.247 1 96 41 SER B O 1
ATOM 2748 N N . MET B 1 42 ? 3.623 -31.906 1.241 1 96.25 42 MET B N 1
ATOM 2749 C CA . MET B 1 42 ? 3.463 -33.281 0.767 1 96.25 42 MET B CA 1
ATOM 2750 C C . MET B 1 42 ? 2.711 -33.312 -0.559 1 96.25 42 MET B C 1
ATOM 2752 O O . MET B 1 42 ? 2.938 -34.188 -1.386 1 96.25 42 MET B O 1
ATOM 2756 N N . PHE B 1 43 ? 1.87 -32.312 -0.809 1 95.62 43 PHE B N 1
ATOM 2757 C CA . PHE B 1 43 ? 1.016 -32.312 -1.99 1 95.62 43 PHE B CA 1
ATOM 2758 C C . PHE B 1 43 ? 1.356 -31.141 -2.908 1 95.62 43 PHE B C 1
ATOM 2760 O O . PHE B 1 43 ? 0.463 -30.516 -3.48 1 95.62 43 PHE B O 1
ATOM 2767 N N . THR B 1 44 ? 2.59 -30.844 -3.006 1 97.12 44 THR B N 1
ATOM 2768 C CA . THR B 1 44 ? 3.051 -29.75 -3.865 1 97.12 44 THR B CA 1
ATOM 2769 C C . THR B 1 44 ? 2.609 -29.984 -5.309 1 97.12 44 THR B C 1
ATOM 2771 O O . THR B 1 44 ? 2.68 -31.109 -5.812 1 97.12 44 THR B O 1
ATOM 2774 N N . GLU B 1 45 ? 2.205 -28.969 -5.949 1 98 45 GLU B N 1
ATOM 2775 C CA . GLU B 1 45 ? 1.668 -29.062 -7.305 1 98 45 GLU B CA 1
ATOM 2776 C C . GLU B 1 45 ? 2.76 -29.422 -8.312 1 98 45 GLU B C 1
ATOM 2778 O O . GLU B 1 45 ? 3.859 -28.859 -8.266 1 98 45 GLU B O 1
ATOM 2783 N N . ASN B 1 46 ? 2.496 -30.359 -9.141 1 98.38 46 ASN B N 1
ATOM 2784 C CA . ASN B 1 46 ? 3.326 -30.641 -10.312 1 98.38 46 ASN B CA 1
ATOM 2785 C C . ASN B 1 46 ? 2.93 -29.766 -11.5 1 98.38 46 ASN B C 1
ATOM 2787 O O . ASN B 1 46 ? 1.821 -29.891 -12.023 1 98.38 46 ASN B O 1
ATOM 2791 N N . VAL B 1 47 ? 3.848 -28.938 -12.031 1 98.62 47 VAL B N 1
ATOM 2792 C CA . VAL B 1 47 ? 3.48 -27.969 -13.055 1 98.62 47 VAL B CA 1
ATOM 2793 C C . VAL B 1 47 ? 3.852 -28.5 -14.438 1 98.62 47 VAL B C 1
ATOM 2795 O O . VAL B 1 47 ? 3.734 -27.781 -15.43 1 98.62 47 VAL B O 1
ATOM 2798 N N . ALA B 1 48 ? 4.332 -29.719 -14.438 1 98.69 48 ALA B N 1
ATOM 2799 C CA . ALA B 1 48 ? 4.633 -30.312 -15.742 1 98.69 48 ALA B CA 1
ATOM 2800 C C . ALA B 1 48 ? 3.404 -30.297 -16.641 1 98.69 48 ALA B C 1
ATOM 2802 O O . ALA B 1 48 ? 2.332 -30.766 -16.25 1 98.69 48 ALA B O 1
ATOM 2803 N N . GLY B 1 49 ? 3.57 -29.703 -17.781 1 98.44 49 GLY B N 1
ATOM 2804 C CA . GLY B 1 49 ? 2.496 -29.656 -18.766 1 98.44 49 GLY B CA 1
ATOM 2805 C C . GLY B 1 49 ? 1.508 -28.531 -18.516 1 98.44 49 GLY B C 1
ATOM 2806 O O . GLY B 1 49 ? 0.664 -28.234 -19.359 1 98.44 49 GLY B O 1
ATOM 2807 N N . LYS B 1 50 ? 1.557 -27.906 -17.406 1 98.56 50 LYS B N 1
ATOM 2808 C CA . LYS B 1 50 ? 0.651 -26.812 -17.078 1 98.56 50 LYS B CA 1
ATOM 2809 C C . LYS B 1 50 ? 1.071 -25.516 -17.797 1 98.56 50 LYS B C 1
ATOM 2811 O O . LYS B 1 50 ? 2.223 -25.391 -18.219 1 98.56 50 LYS B O 1
ATOM 2816 N N . VAL B 1 51 ? 0.132 -24.625 -18 1 98.81 51 VAL B N 1
ATOM 2817 C CA . VAL B 1 51 ? 0.381 -23.406 -18.734 1 98.81 51 VAL B CA 1
ATOM 2818 C C . VAL B 1 51 ? 0.608 -22.25 -17.766 1 98.81 51 VAL B C 1
ATOM 2820 O O . VAL B 1 51 ? -0.249 -21.953 -16.938 1 98.81 51 VAL B O 1
ATOM 2823 N N . VAL B 1 52 ? 1.739 -21.609 -17.859 1 98.94 52 VAL B N 1
ATOM 2824 C CA . VAL B 1 52 ? 2.123 -20.5 -17 1 98.94 52 VAL B CA 1
ATOM 2825 C C . VAL B 1 52 ? 2.332 -19.25 -17.844 1 98.94 52 VAL B C 1
ATOM 2827 O O . VAL B 1 52 ? 3.113 -19.25 -18.797 1 98.94 52 VAL B O 1
ATOM 2830 N N . LEU B 1 53 ? 1.573 -18.219 -17.578 1 98.94 53 LEU B N 1
ATOM 2831 C CA . LEU B 1 53 ? 1.737 -16.906 -18.188 1 98.94 53 LEU B CA 1
ATOM 2832 C C . LEU B 1 53 ? 2.598 -16 -17.312 1 98.94 53 LEU B C 1
ATOM 2834 O O . LEU B 1 53 ? 2.268 -15.766 -16.156 1 98.94 53 LEU B O 1
ATOM 2838 N N . ILE B 1 54 ? 3.711 -15.539 -17.781 1 98.94 54 ILE B N 1
ATOM 2839 C CA . ILE B 1 54 ? 4.641 -14.719 -17.016 1 98.94 54 ILE B CA 1
ATOM 2840 C C . ILE B 1 54 ? 4.785 -13.352 -17.672 1 98.94 54 ILE B C 1
ATOM 2842 O O . ILE B 1 54 ? 5.227 -13.25 -18.828 1 98.94 54 ILE B O 1
ATOM 2846 N N . THR B 1 55 ? 4.422 -12.312 -16.984 1 98.81 55 THR B N 1
ATOM 2847 C CA . THR B 1 55 ? 4.656 -10.961 -17.484 1 98.81 55 THR B CA 1
ATOM 2848 C C . THR B 1 55 ? 6.039 -10.461 -17.062 1 98.81 55 THR B C 1
ATOM 2850 O O . THR B 1 55 ? 6.566 -10.867 -16.031 1 98.81 55 THR B O 1
ATOM 2853 N N . GLY B 1 56 ? 6.59 -9.555 -17.875 1 98 56 GLY B N 1
ATOM 2854 C CA . GLY B 1 56 ? 7.938 -9.094 -17.594 1 98 56 GLY B CA 1
ATOM 2855 C C . GLY B 1 56 ? 8.969 -10.203 -17.641 1 98 56 GLY B C 1
ATOM 2856 O O . GLY B 1 56 ? 9.836 -10.305 -16.766 1 98 56 GLY B O 1
ATOM 2857 N N . ALA B 1 57 ? 8.898 -11.031 -18.641 1 98.19 57 ALA B N 1
ATOM 2858 C CA . ALA B 1 57 ? 9.664 -12.273 -18.672 1 98.19 57 ALA B CA 1
ATOM 2859 C C . ALA B 1 57 ? 10.992 -12.078 -19.406 1 98.19 57 ALA B C 1
ATOM 2861 O O . ALA B 1 57 ? 11.781 -13.023 -19.531 1 98.19 57 ALA B O 1
ATOM 2862 N N . SER B 1 58 ? 11.344 -10.867 -19.766 1 96 58 SER B N 1
ATOM 2863 C CA . SER B 1 58 ? 12.484 -10.672 -20.656 1 96 58 SER B CA 1
ATOM 2864 C C . SER B 1 58 ? 13.773 -10.469 -19.875 1 96 58 SER B C 1
ATOM 2866 O O . SER B 1 58 ? 14.859 -10.406 -20.453 1 96 58 SER B O 1
ATOM 2868 N N . SER B 1 59 ? 13.695 -10.266 -18.547 1 93.69 59 SER B N 1
ATOM 2869 C CA . SER B 1 59 ? 14.898 -10.047 -17.75 1 93.69 59 SER B CA 1
ATOM 2870 C C . SER B 1 59 ? 14.625 -10.281 -16.266 1 93.69 59 SER B C 1
ATOM 2872 O O . SER B 1 59 ? 13.492 -10.57 -15.883 1 93.69 59 SER B O 1
ATOM 2874 N N . GLY B 1 60 ? 15.68 -10.367 -15.531 1 94.69 60 GLY B N 1
ATOM 2875 C CA . GLY B 1 60 ? 15.594 -10.367 -14.078 1 94.69 60 GLY B CA 1
ATOM 2876 C C . GLY B 1 60 ? 14.836 -11.547 -13.516 1 94.69 60 GLY B C 1
ATOM 2877 O O . GLY B 1 60 ? 15.109 -12.695 -13.875 1 94.69 60 GLY B O 1
ATOM 2878 N N . ILE B 1 61 ? 13.977 -11.242 -12.609 1 97.31 61 ILE B N 1
ATOM 2879 C CA . ILE B 1 61 ? 13.227 -12.266 -11.906 1 97.31 61 ILE B CA 1
ATOM 2880 C C . ILE B 1 61 ? 12.312 -13 -12.883 1 97.31 61 ILE B C 1
ATOM 2882 O O . ILE B 1 61 ? 12.203 -14.227 -12.836 1 97.31 61 ILE B O 1
ATOM 2886 N N . GLY B 1 62 ? 11.664 -12.266 -13.82 1 98.19 62 GLY B N 1
ATOM 2887 C CA . GLY B 1 62 ? 10.789 -12.875 -14.805 1 98.19 62 GLY B CA 1
ATOM 2888 C C . GLY B 1 62 ? 11.484 -13.914 -15.664 1 98.19 62 GLY B C 1
ATOM 2889 O O . GLY B 1 62 ? 10.938 -14.992 -15.906 1 98.19 62 GLY B O 1
ATOM 2890 N N . GLU B 1 63 ? 12.664 -13.555 -16.078 1 98.12 63 GLU B N 1
ATOM 2891 C CA . GLU B 1 63 ? 13.484 -14.492 -16.844 1 98.12 63 GLU B CA 1
ATOM 2892 C C . GLU B 1 63 ? 13.82 -15.727 -16 1 98.12 63 GLU B C 1
ATOM 2894 O O . GLU B 1 63 ? 13.711 -16.859 -16.484 1 98.12 63 GLU B O 1
ATOM 2899 N N . GLY B 1 64 ? 14.219 -15.484 -14.758 1 98.31 64 GLY B N 1
ATOM 2900 C CA . GLY B 1 64 ? 14.516 -16.578 -13.852 1 98.31 64 GLY B CA 1
ATOM 2901 C C . GLY B 1 64 ? 13.328 -17.484 -13.609 1 98.31 64 GLY B C 1
ATOM 2902 O O . GLY B 1 64 ? 13.484 -18.719 -13.547 1 98.31 64 GLY B O 1
ATOM 2903 N N . LEU B 1 65 ? 12.172 -16.891 -13.531 1 98.88 65 LEU B N 1
ATOM 2904 C CA . LEU B 1 65 ? 10.953 -17.656 -13.32 1 98.88 65 LEU B CA 1
ATOM 2905 C C . LEU B 1 65 ? 10.633 -18.516 -14.547 1 98.88 65 LEU B C 1
ATOM 2907 O O . LEU B 1 65 ? 10.227 -19.672 -14.414 1 98.88 65 LEU B O 1
ATOM 2911 N N . ALA B 1 66 ? 10.82 -17.906 -15.711 1 98.88 66 ALA B N 1
ATOM 2912 C CA . ALA B 1 66 ? 10.625 -18.672 -16.938 1 98.88 66 ALA B CA 1
ATOM 2913 C C . ALA B 1 66 ? 11.492 -19.922 -16.953 1 98.88 66 ALA B C 1
ATOM 2915 O O . ALA B 1 66 ? 11.008 -21.016 -17.25 1 98.88 66 ALA B O 1
ATOM 2916 N N . TYR B 1 67 ? 12.734 -19.781 -16.578 1 98.88 67 TYR B N 1
ATOM 2917 C CA . TYR B 1 67 ? 13.672 -20.906 -16.594 1 98.88 67 TYR B CA 1
ATOM 2918 C C . TYR B 1 67 ? 13.305 -21.938 -15.547 1 98.88 67 TYR B C 1
ATOM 2920 O O . TYR B 1 67 ? 13.359 -23.141 -15.805 1 98.88 67 TYR B O 1
ATOM 2928 N N . GLU B 1 68 ? 12.906 -21.453 -14.359 1 98.88 68 GLU B N 1
ATOM 2929 C CA . GLU B 1 68 ? 12.57 -22.391 -13.289 1 98.88 68 GLU B CA 1
ATOM 2930 C C . GLU B 1 68 ? 11.312 -23.188 -13.633 1 98.88 68 GLU B C 1
ATOM 2932 O O . GLU B 1 68 ? 11.273 -24.406 -13.422 1 98.88 68 GLU B O 1
ATOM 2937 N N . TYR B 1 69 ? 10.289 -22.562 -14.172 1 98.94 69 TYR B N 1
ATOM 2938 C CA . TYR B 1 69 ? 9.086 -23.266 -14.617 1 98.94 69 TYR B CA 1
ATOM 2939 C C . TYR B 1 69 ? 9.414 -24.234 -15.742 1 98.94 69 TYR B C 1
ATOM 2941 O O . TYR B 1 69 ? 8.852 -25.344 -15.797 1 98.94 69 TYR B O 1
ATOM 2949 N N . ALA B 1 70 ? 10.336 -23.844 -16.625 1 98.94 70 ALA B N 1
ATOM 2950 C CA . ALA B 1 70 ? 10.758 -24.688 -17.734 1 98.94 70 ALA B CA 1
ATOM 2951 C C . ALA B 1 70 ? 11.406 -25.969 -17.219 1 98.94 70 ALA B C 1
ATOM 2953 O O . ALA B 1 70 ? 11.086 -27.078 -17.688 1 98.94 70 ALA B O 1
ATOM 2954 N N . ARG B 1 71 ? 12.32 -25.812 -16.266 1 98.81 71 ARG B N 1
ATOM 2955 C CA . ARG B 1 71 ? 13.008 -26.969 -15.688 1 98.81 71 ARG B CA 1
ATOM 2956 C C . ARG B 1 71 ? 12.016 -27.953 -15.102 1 98.81 71 ARG B C 1
ATOM 2958 O O . ARG B 1 71 ? 12.289 -29.156 -15.047 1 98.81 71 ARG B O 1
ATOM 2965 N N . ARG B 1 72 ? 10.836 -27.469 -14.766 1 98.69 72 ARG B N 1
ATOM 2966 C CA . ARG B 1 72 ? 9.812 -28.297 -14.148 1 98.69 72 ARG B CA 1
ATOM 2967 C C . ARG B 1 72 ? 8.805 -28.781 -15.188 1 98.69 72 ARG B C 1
ATOM 2969 O O . ARG B 1 72 ? 7.793 -29.391 -14.836 1 98.69 72 ARG B O 1
ATOM 2976 N N . GLY B 1 73 ? 9.023 -28.422 -16.406 1 98.81 73 GLY B N 1
ATOM 2977 C CA . GLY B 1 73 ? 8.273 -29 -17.516 1 98.81 73 GLY B CA 1
ATOM 2978 C C . GLY B 1 73 ? 7.012 -28.234 -17.859 1 98.81 73 GLY B C 1
ATOM 2979 O O . GLY B 1 73 ? 6.102 -28.781 -18.484 1 98.81 73 GLY B O 1
ATOM 2980 N N . ALA B 1 74 ? 6.902 -27.016 -17.469 1 98.88 74 ALA B N 1
ATOM 2981 C CA . ALA B 1 74 ? 5.711 -26.203 -17.734 1 98.88 74 ALA B CA 1
ATOM 2982 C C . ALA B 1 74 ? 5.707 -25.672 -19.156 1 98.88 74 ALA B C 1
ATOM 2984 O O . ALA B 1 74 ? 6.766 -25.547 -19.781 1 98.88 74 ALA B O 1
ATOM 2985 N N . ARG B 1 75 ? 4.516 -25.453 -19.703 1 98.88 75 ARG B N 1
ATOM 2986 C CA . ARG B 1 75 ? 4.332 -24.688 -20.938 1 98.88 75 ARG B CA 1
ATOM 2987 C C . ARG B 1 75 ? 4.223 -23.203 -20.641 1 98.88 75 ARG B C 1
ATOM 2989 O O . ARG B 1 75 ? 3.555 -22.797 -19.688 1 98.88 75 ARG B O 1
ATOM 2996 N N . LEU B 1 76 ? 4.934 -22.406 -21.422 1 98.88 76 LEU B N 1
ATOM 2997 C CA . LEU B 1 76 ? 5.133 -21.031 -21 1 98.88 76 LEU B CA 1
ATOM 2998 C C . LEU B 1 76 ? 4.59 -20.062 -22.031 1 98.88 76 LEU B C 1
ATOM 3000 O O . LEU B 1 76 ? 4.781 -20.25 -23.234 1 98.88 76 LEU B O 1
ATOM 3004 N N . ALA B 1 77 ? 3.793 -19.094 -21.625 1 98.88 77 ALA B N 1
ATOM 3005 C CA . ALA B 1 77 ? 3.516 -17.859 -22.359 1 98.88 77 ALA B CA 1
ATOM 3006 C C . ALA B 1 77 ? 4.305 -16.688 -21.766 1 98.88 77 ALA B C 1
ATOM 3008 O O . ALA B 1 77 ? 4.039 -16.25 -20.641 1 98.88 77 ALA B O 1
ATOM 3009 N N . LEU B 1 78 ? 5.301 -16.234 -22.5 1 98.81 78 LEU B N 1
ATOM 3010 C CA . LEU B 1 78 ? 6.23 -15.211 -22.016 1 98.81 78 LEU B CA 1
ATOM 3011 C C . LEU B 1 78 ? 5.891 -13.844 -22.594 1 98.81 78 LEU B C 1
ATOM 3013 O O . LEU B 1 78 ? 5.812 -13.68 -23.812 1 98.81 78 LEU B O 1
ATOM 3017 N N . VAL B 1 79 ? 5.703 -12.859 -21.688 1 98.81 79 VAL B N 1
ATOM 3018 C CA . VAL B 1 79 ? 5.211 -11.547 -22.094 1 98.81 79 VAL B CA 1
ATOM 3019 C C . VAL B 1 79 ? 6.227 -10.477 -21.719 1 98.81 79 VAL B C 1
ATOM 3021 O O . VAL B 1 79 ? 6.727 -10.445 -20.594 1 98.81 79 VAL B O 1
ATOM 3024 N N . ALA B 1 80 ? 6.527 -9.633 -22.547 1 98.06 80 ALA B N 1
ATOM 3025 C CA . ALA B 1 80 ? 7.312 -8.422 -22.328 1 98.06 80 ALA B CA 1
ATOM 3026 C C . ALA B 1 80 ? 7.238 -7.492 -23.531 1 98.06 80 ALA B C 1
ATOM 3028 O O . ALA B 1 80 ? 6.582 -7.809 -24.531 1 98.06 80 ALA B O 1
ATOM 3029 N N . ARG B 1 81 ? 7.883 -6.348 -23.484 1 94.94 81 ARG B N 1
ATOM 3030 C CA . ARG B 1 81 ? 7.879 -5.371 -24.578 1 94.94 81 ARG B CA 1
ATOM 3031 C C . ARG B 1 81 ? 9 -5.648 -25.562 1 94.94 81 ARG B C 1
ATOM 3033 O O . ARG B 1 81 ? 8.891 -5.316 -26.75 1 94.94 81 ARG B O 1
ATOM 3040 N N . ARG B 1 82 ? 10.109 -6.297 -25.062 1 92 82 ARG B N 1
ATOM 3041 C CA . ARG B 1 82 ? 11.281 -6.555 -25.891 1 92 82 ARG B CA 1
ATOM 3042 C C . ARG B 1 82 ? 11.234 -7.961 -26.484 1 92 82 ARG B C 1
ATOM 3044 O O . ARG B 1 82 ? 11.719 -8.914 -25.875 1 92 82 ARG B O 1
ATOM 3051 N N . GLU B 1 83 ? 10.844 -7.969 -27.688 1 94.94 83 GLU B N 1
ATOM 3052 C CA . GLU B 1 83 ? 10.562 -9.258 -28.312 1 94.94 83 GLU B CA 1
ATOM 3053 C C . GLU B 1 83 ? 11.836 -10.062 -28.516 1 94.94 83 GLU B C 1
ATOM 3055 O O . GLU B 1 83 ? 11.852 -11.281 -28.328 1 94.94 83 GLU B O 1
ATOM 3060 N N . ASP B 1 84 ? 12.883 -9.375 -28.906 1 96.75 84 ASP B N 1
ATOM 3061 C CA . ASP B 1 84 ? 14.141 -10.07 -29.156 1 96.75 84 ASP B CA 1
ATOM 3062 C C . ASP B 1 84 ? 14.648 -10.773 -27.906 1 96.75 84 ASP B C 1
ATOM 3064 O O . ASP B 1 84 ? 15.055 -11.938 -27.953 1 96.75 84 ASP B O 1
ATOM 3068 N N . ARG B 1 85 ? 14.594 -10.102 -26.781 1 96.25 85 ARG B N 1
ATOM 3069 C CA . ARG B 1 85 ? 15.008 -10.688 -25.516 1 96.25 85 ARG B CA 1
ATOM 3070 C C . ARG B 1 85 ? 14.086 -11.828 -25.109 1 96.25 85 ARG B C 1
ATOM 3072 O O . ARG B 1 85 ? 14.531 -12.828 -24.547 1 96.25 85 ARG B O 1
ATOM 3079 N N . LEU B 1 86 ? 12.852 -11.672 -25.438 1 97.5 86 LEU B N 1
ATOM 3080 C CA . LEU B 1 86 ? 11.859 -12.695 -25.109 1 97.5 86 LEU B CA 1
ATOM 3081 C C . LEU B 1 86 ? 12.148 -13.992 -25.859 1 97.5 86 LEU B C 1
ATOM 3083 O O . LEU B 1 86 ? 12 -15.078 -25.312 1 97.5 86 LEU B O 1
ATOM 3087 N N . ARG B 1 87 ? 12.5 -13.805 -27.094 1 98 87 ARG B N 1
ATOM 3088 C CA . ARG B 1 87 ? 12.789 -14.977 -27.906 1 98 87 ARG B CA 1
ATOM 3089 C C . ARG B 1 87 ? 14.008 -15.727 -27.391 1 98 87 ARG B C 1
ATOM 3091 O O . ARG B 1 87 ? 14.039 -16.969 -27.391 1 98 87 ARG B O 1
ATOM 3098 N N . GLU B 1 88 ? 14.953 -14.969 -26.953 1 98.31 88 GLU B N 1
ATOM 3099 C CA . GLU B 1 88 ? 16.125 -15.586 -26.328 1 98.31 88 GLU B CA 1
ATOM 3100 C C . GLU B 1 88 ? 15.727 -16.375 -25.078 1 98.31 88 GLU B C 1
ATOM 3102 O O . GLU B 1 88 ? 16.203 -17.5 -24.859 1 98.31 88 GLU B O 1
ATOM 3107 N N . VAL B 1 89 ? 14.867 -15.82 -24.281 1 98.62 89 VAL B N 1
ATOM 3108 C CA . VAL B 1 89 ? 14.406 -16.469 -23.062 1 98.62 89 VAL B CA 1
ATOM 3109 C C . VAL B 1 89 ? 13.602 -17.719 -23.422 1 98.62 89 VAL B C 1
ATOM 3111 O O . VAL B 1 89 ? 13.75 -18.766 -22.781 1 98.62 89 VAL B O 1
ATOM 3114 N N . ALA B 1 90 ? 12.797 -17.625 -24.453 1 98.69 90 ALA B N 1
ATOM 3115 C CA . ALA B 1 90 ? 11.977 -18.75 -24.875 1 98.69 90 ALA B CA 1
ATOM 3116 C C . ALA B 1 90 ? 12.852 -19.906 -25.359 1 98.69 90 ALA B C 1
ATOM 3118 O O . ALA B 1 90 ? 12.594 -21.078 -25.016 1 98.69 90 ALA B O 1
ATOM 3119 N N . ASP B 1 91 ? 13.859 -19.609 -26.125 1 98.56 91 ASP B N 1
ATOM 3120 C CA . ASP B 1 91 ? 14.766 -20.641 -26.625 1 98.56 91 ASP B CA 1
ATOM 3121 C C . ASP B 1 91 ? 15.484 -21.344 -25.484 1 98.56 91 ASP B C 1
ATOM 3123 O O . ASP B 1 91 ? 15.555 -22.578 -25.453 1 98.56 91 ASP B O 1
ATOM 3127 N N . LYS B 1 92 ? 15.969 -20.531 -24.594 1 98.62 92 LYS B N 1
ATOM 3128 C CA . LYS B 1 92 ? 16.656 -21.109 -23.438 1 98.62 92 LYS B CA 1
ATOM 3129 C C . LYS B 1 92 ? 15.703 -21.938 -22.578 1 98.62 92 LYS B C 1
ATOM 3131 O O . LYS B 1 92 ? 16.078 -22.984 -22.031 1 98.62 92 LYS B O 1
ATOM 3136 N N . ALA B 1 93 ? 14.5 -21.453 -22.438 1 98.75 93 ALA B N 1
ATOM 3137 C CA . ALA B 1 93 ? 13.492 -22.203 -21.672 1 98.75 93 ALA B CA 1
ATOM 3138 C C . ALA B 1 93 ? 13.219 -23.562 -22.312 1 98.75 93 ALA B C 1
ATOM 3140 O O . ALA B 1 93 ? 13.055 -24.562 -21.609 1 98.75 93 ALA B O 1
ATOM 3141 N N . HIS B 1 94 ? 13.156 -23.578 -23.609 1 98.19 94 HIS B N 1
ATOM 3142 C CA . HIS B 1 94 ? 12.984 -24.844 -24.328 1 98.19 94 HIS B CA 1
ATOM 3143 C C . HIS B 1 94 ? 14.133 -25.797 -24.047 1 98.19 94 HIS B C 1
ATOM 3145 O O . HIS B 1 94 ? 13.914 -26.984 -23.797 1 98.19 94 HIS B O 1
ATOM 3151 N N . GLU B 1 95 ? 15.289 -25.266 -24.031 1 98.5 95 GLU B N 1
ATOM 3152 C CA . GLU B 1 95 ? 16.484 -26.078 -23.766 1 98.5 95 GLU B CA 1
ATOM 3153 C C . GLU B 1 95 ? 16.453 -26.641 -22.359 1 98.5 95 GLU B C 1
ATOM 3155 O O . GLU B 1 95 ? 16.953 -27.75 -22.109 1 98.5 95 GLU B O 1
ATOM 3160 N N . LEU B 1 96 ? 15.859 -25.922 -21.453 1 98.56 96 LEU B N 1
ATOM 3161 C CA . LEU B 1 96 ? 15.883 -26.281 -20.047 1 98.56 96 LEU B CA 1
ATOM 3162 C C . LEU B 1 96 ? 14.789 -27.297 -19.734 1 98.56 96 LEU B C 1
ATOM 3164 O O . LEU B 1 96 ? 14.812 -27.938 -18.672 1 98.56 96 LEU B O 1
ATOM 3168 N N . GLY B 1 97 ? 13.742 -27.359 -20.656 1 98.5 97 GLY B N 1
ATOM 3169 C CA . GLY B 1 97 ? 12.805 -28.438 -20.406 1 98.5 97 GLY B CA 1
ATOM 3170 C C . GLY B 1 97 ? 11.359 -28.047 -20.688 1 98.5 97 GLY B C 1
ATOM 3171 O O . GLY B 1 97 ? 10.461 -28.891 -20.609 1 98.5 97 GLY B O 1
ATOM 3172 N N . SER B 1 98 ? 11.094 -26.844 -21.047 1 98.75 98 SER B N 1
ATOM 3173 C CA . SER B 1 98 ? 9.734 -26.453 -21.406 1 98.75 98 SER B CA 1
ATOM 3174 C C . SER B 1 98 ? 9.297 -27.109 -22.703 1 98.75 98 SER B C 1
ATOM 3176 O O . SER B 1 98 ? 9.977 -27 -23.719 1 98.75 98 SER B O 1
ATOM 3178 N N . PRO B 1 99 ? 8.164 -27.812 -22.703 1 98.44 99 PRO B N 1
ATOM 3179 C CA . PRO B 1 99 ? 7.691 -28.375 -23.969 1 98.44 99 PRO B CA 1
ATOM 3180 C C . PRO B 1 99 ? 7.426 -27.312 -25.031 1 98.44 99 PRO B C 1
ATOM 3182 O O . PRO B 1 99 ? 7.57 -27.578 -26.219 1 98.44 99 PRO B O 1
ATOM 3185 N N . GLU B 1 100 ? 7.016 -26.172 -24.562 1 98.19 100 GLU B N 1
ATOM 3186 C CA . GLU B 1 100 ? 6.719 -25.047 -25.453 1 98.19 100 GLU B CA 1
ATOM 3187 C C . GLU B 1 100 ? 6.793 -23.719 -24.719 1 98.19 100 GLU B C 1
ATOM 3189 O O . GLU B 1 100 ? 6.266 -23.578 -23.609 1 98.19 100 GLU B O 1
ATOM 3194 N N . ALA B 1 101 ? 7.449 -22.812 -25.281 1 98.06 101 ALA B N 1
ATOM 3195 C CA . ALA B 1 101 ? 7.5 -21.438 -24.812 1 98.06 101 ALA B CA 1
ATOM 3196 C C . ALA B 1 101 ? 7.094 -20.453 -25.90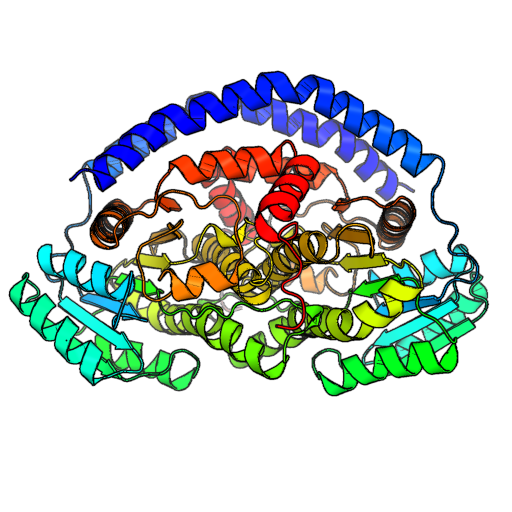6 1 98.06 101 ALA B C 1
ATOM 3198 O O . ALA B 1 101 ? 7.809 -20.297 -26.891 1 98.06 101 ALA B O 1
ATOM 3199 N N . PHE B 1 102 ? 5.926 -19.859 -25.594 1 95.75 102 PHE B N 1
ATOM 3200 C CA . PHE B 1 102 ? 5.262 -18.969 -26.531 1 95.75 102 PHE B CA 1
ATOM 3201 C C . PHE B 1 102 ? 5.48 -17.516 -26.141 1 95.75 102 PHE B C 1
ATOM 3203 O O . PHE B 1 102 ? 5.355 -17.156 -24.969 1 95.75 102 PHE B O 1
ATOM 3210 N N . VAL B 1 103 ? 5.988 -16.688 -27.172 1 97.94 103 VAL B N 1
ATOM 3211 C CA . VAL B 1 103 ? 6.301 -15.297 -26.859 1 97.94 103 VAL B CA 1
ATOM 3212 C C . VAL B 1 103 ? 5.137 -14.398 -27.266 1 97.94 103 VAL B C 1
ATOM 3214 O O . VAL B 1 103 ? 4.555 -14.562 -28.328 1 97.94 103 VAL B O 1
ATOM 3217 N N . ILE B 1 104 ? 4.754 -13.461 -26.406 1 98.44 104 ILE B N 1
ATOM 3218 C CA . ILE B 1 104 ? 3.732 -12.453 -26.672 1 98.44 104 ILE B CA 1
ATOM 3219 C C . ILE B 1 104 ? 4.301 -11.062 -26.406 1 98.44 104 ILE B C 1
ATOM 3221 O O . ILE B 1 104 ? 4.57 -10.703 -25.266 1 98.44 104 ILE B O 1
ATOM 3225 N N . ARG B 1 105 ? 4.523 -10.297 -27.453 1 98.5 105 ARG B N 1
ATOM 3226 C CA . ARG B 1 105 ? 4.938 -8.906 -27.266 1 98.5 105 ARG B CA 1
ATOM 3227 C C . ARG B 1 105 ? 3.768 -8.047 -26.812 1 98.5 105 ARG B C 1
ATOM 3229 O O . ARG B 1 105 ? 2.742 -7.969 -27.5 1 98.5 105 ARG B O 1
ATOM 3236 N N . ALA B 1 106 ? 3.898 -7.414 -25.641 1 98.38 106 ALA B N 1
ATOM 3237 C CA . ALA B 1 106 ? 2.797 -6.602 -25.125 1 98.38 106 ALA B CA 1
ATOM 3238 C C . ALA B 1 106 ? 3.289 -5.613 -24.078 1 98.38 106 ALA B C 1
ATOM 3240 O O . ALA B 1 106 ? 4.371 -5.781 -23.516 1 98.38 106 ALA B O 1
ATOM 3241 N N . ASP B 1 107 ? 2.555 -4.559 -23.906 1 98 107 ASP B N 1
ATOM 3242 C CA . ASP B 1 107 ? 2.715 -3.562 -22.859 1 98 107 ASP B CA 1
ATOM 3243 C C . ASP B 1 107 ? 1.594 -3.672 -21.828 1 98 107 ASP B C 1
ATOM 3245 O O . ASP B 1 107 ? 0.457 -3.277 -22.094 1 98 107 ASP B O 1
ATOM 3249 N N . VAL B 1 108 ? 2.01 -4.086 -20.641 1 97.75 108 VAL B N 1
ATOM 3250 C CA . VAL B 1 108 ? 0.986 -4.387 -19.641 1 97.75 108 VAL B CA 1
ATOM 3251 C C . VAL B 1 108 ? 0.343 -3.09 -19.156 1 97.75 108 VAL B C 1
ATOM 3253 O O . VAL B 1 108 ? -0.692 -3.117 -18.484 1 97.75 108 VAL B O 1
ATOM 3256 N N . ALA B 1 109 ? 0.949 -1.937 -19.453 1 95.75 109 ALA B N 1
ATOM 3257 C CA . ALA B 1 109 ? 0.346 -0.657 -19.094 1 95.75 109 ALA B CA 1
ATOM 3258 C C . ALA B 1 109 ? -0.918 -0.396 -19.906 1 95.75 109 ALA B C 1
ATOM 3260 O O . ALA B 1 109 ? -1.705 0.494 -19.578 1 95.75 109 ALA B O 1
ATOM 3261 N N . LYS B 1 110 ? -1.121 -1.113 -21 1 96.31 110 LYS B N 1
ATOM 3262 C CA . LYS B 1 110 ? -2.295 -0.984 -21.859 1 96.31 110 LYS B CA 1
ATOM 3263 C C . LYS B 1 110 ? -3.32 -2.072 -21.547 1 96.31 110 LYS B C 1
ATOM 3265 O O . LYS B 1 110 ? -3.051 -3.26 -21.75 1 96.31 110 LYS B O 1
ATOM 3270 N N . VAL B 1 111 ? -4.5 -1.661 -21.188 1 95.75 111 VAL B N 1
ATOM 3271 C CA . VAL B 1 111 ? -5.535 -2.592 -20.75 1 95.75 111 VAL B CA 1
ATOM 3272 C C . VAL B 1 111 ? -5.859 -3.568 -21.875 1 95.75 111 VAL B C 1
ATOM 3274 O O . VAL B 1 111 ? -6.09 -4.754 -21.641 1 95.75 111 VAL B O 1
ATOM 3277 N N . GLU B 1 112 ? -5.871 -3.111 -23.109 1 97.5 112 GLU B N 1
ATOM 3278 C CA . GLU B 1 112 ? -6.18 -3.967 -24.25 1 97.5 112 GLU B CA 1
ATOM 3279 C C . GLU B 1 112 ? -5.125 -5.055 -24.422 1 97.5 112 GLU B C 1
ATOM 3281 O O . GLU B 1 112 ? -5.441 -6.176 -24.812 1 97.5 112 GLU B O 1
ATOM 3286 N N . ASP B 1 113 ? -3.9 -4.699 -24.172 1 98.38 113 ASP B N 1
ATOM 3287 C CA . ASP B 1 113 ? -2.828 -5.688 -24.234 1 98.38 113 ASP B CA 1
ATOM 3288 C C . ASP B 1 113 ? -2.984 -6.746 -23.156 1 98.38 113 ASP B C 1
ATOM 3290 O O . ASP B 1 113 ? -2.705 -7.926 -23.375 1 98.38 113 ASP B O 1
ATOM 3294 N N . CYS B 1 114 ? -3.4 -6.324 -21.969 1 98.12 114 CYS B N 1
ATOM 3295 C CA . CYS B 1 114 ? -3.6 -7.262 -20.875 1 98.12 114 CYS B CA 1
ATOM 3296 C C . CYS B 1 114 ? -4.656 -8.297 -21.234 1 98.12 114 CYS B C 1
ATOM 3298 O O . CYS B 1 114 ? -4.504 -9.477 -20.922 1 98.12 114 CYS B O 1
ATOM 3300 N N . LYS B 1 115 ? -5.695 -7.812 -21.844 1 98.12 115 LYS B N 1
ATOM 3301 C CA . LYS B 1 115 ? -6.711 -8.75 -22.312 1 98.12 115 LYS B CA 1
ATOM 3302 C C . LYS B 1 115 ? -6.148 -9.68 -23.391 1 98.12 115 LYS B C 1
ATOM 3304 O O . LYS B 1 115 ? -6.371 -10.891 -23.344 1 98.12 115 LYS B O 1
ATOM 3309 N N . ARG B 1 116 ? -5.453 -9.117 -24.297 1 98.56 116 ARG B N 1
ATOM 3310 C CA . ARG B 1 116 ? -4.914 -9.859 -25.422 1 98.56 116 ARG B CA 1
ATOM 3311 C C . ARG B 1 116 ? -3.938 -10.938 -24.953 1 98.56 116 ARG B C 1
ATOM 3313 O O . ARG B 1 116 ? -3.924 -12.047 -25.5 1 98.56 116 ARG B O 1
ATOM 3320 N N . ILE B 1 117 ? -3.1 -10.648 -23.984 1 98.12 117 ILE B N 1
ATOM 3321 C CA . ILE B 1 117 ? -2.084 -11.602 -23.562 1 98.12 117 ILE B CA 1
ATOM 3322 C C . ILE B 1 117 ? -2.754 -12.836 -22.969 1 98.12 117 ILE B C 1
ATOM 3324 O O . ILE B 1 117 ? -2.33 -13.969 -23.219 1 98.12 117 ILE B O 1
ATOM 3328 N N . VAL B 1 118 ? -3.846 -12.625 -22.188 1 98.56 118 VAL B N 1
ATOM 3329 C CA . VAL B 1 118 ? -4.566 -13.75 -21.594 1 98.56 118 VAL B CA 1
ATOM 3330 C C . VAL B 1 118 ? -5.266 -14.547 -22.703 1 98.56 118 VAL B C 1
ATOM 3332 O O . VAL B 1 118 ? -5.168 -15.773 -22.734 1 98.56 118 VAL B O 1
ATOM 3335 N N . ASP B 1 119 ? -5.879 -13.828 -23.625 1 98.56 119 ASP B N 1
ATOM 3336 C CA . ASP B 1 119 ? -6.594 -14.469 -24.719 1 98.56 119 ASP B CA 1
ATOM 3337 C C . ASP B 1 119 ? -5.645 -15.297 -25.578 1 98.56 119 ASP B C 1
ATOM 3339 O O . ASP B 1 119 ? -5.957 -16.438 -25.938 1 98.56 119 ASP B O 1
ATOM 3343 N N . GLU B 1 120 ? -4.559 -14.742 -25.922 1 98.62 120 GLU B N 1
ATOM 3344 C CA . GLU B 1 120 ? -3.59 -15.43 -26.766 1 98.62 120 GLU B CA 1
ATOM 3345 C C . GLU B 1 120 ? -3.047 -16.688 -26.078 1 98.62 120 GLU B C 1
ATOM 3347 O O . GLU B 1 120 ? -2.861 -17.719 -26.719 1 98.62 120 GLU B O 1
ATOM 3352 N N . ALA B 1 121 ? -2.732 -16.562 -24.781 1 98.44 121 ALA B N 1
ATOM 3353 C CA . ALA B 1 121 ? -2.248 -17.719 -24.031 1 98.44 121 ALA B CA 1
ATOM 3354 C C . ALA B 1 121 ? -3.285 -18.844 -24.016 1 98.44 121 ALA B C 1
ATOM 3356 O O . ALA B 1 121 ? -2.961 -20 -24.297 1 98.44 121 ALA B O 1
ATOM 3357 N N . VAL B 1 122 ? -4.531 -18.5 -23.766 1 98.19 122 VAL B N 1
ATOM 3358 C CA . VAL B 1 122 ? -5.617 -19.469 -23.672 1 98.19 122 VAL B CA 1
ATOM 3359 C C . VAL B 1 122 ? -5.898 -20.078 -25.047 1 98.19 122 VAL B C 1
ATOM 3361 O O . VAL B 1 122 ? -6.105 -21.281 -25.172 1 98.19 122 VAL B O 1
ATOM 3364 N N . ASN B 1 123 ? -5.945 -19.188 -26.047 1 98.19 123 ASN B N 1
ATOM 3365 C CA . ASN B 1 123 ? -6.188 -19.656 -27.406 1 98.19 123 ASN B CA 1
ATOM 3366 C C . ASN B 1 123 ? -5.094 -20.609 -27.859 1 98.19 123 ASN B C 1
ATOM 3368 O O . ASN B 1 123 ? -5.375 -21.594 -28.562 1 98.19 123 ASN B O 1
ATOM 3372 N N . HIS B 1 124 ? -3.896 -20.359 -27.547 1 98.12 124 HIS B N 1
ATOM 3373 C CA . HIS B 1 124 ? -2.748 -21.141 -28 1 98.12 124 HIS B CA 1
ATOM 3374 C C . HIS B 1 124 ? -2.68 -22.469 -27.266 1 98.12 124 HIS B C 1
ATOM 3376 O O . HIS B 1 124 ? -2.42 -23.516 -27.875 1 98.12 124 HIS B O 1
ATOM 3382 N N . PHE B 1 125 ? -2.895 -22.484 -25.938 1 98.12 125 PHE B N 1
ATOM 3383 C CA . PHE B 1 125 ? -2.637 -23.672 -25.125 1 98.12 125 PHE B CA 1
ATOM 3384 C C . PHE B 1 125 ? -3.941 -24.359 -24.75 1 98.12 125 PHE B C 1
ATOM 3386 O O . PHE B 1 125 ? -3.936 -25.5 -24.297 1 98.12 125 PHE B O 1
ATOM 3393 N N . GLY B 1 126 ? -5.074 -23.656 -24.781 1 96.88 126 GLY B N 1
ATOM 3394 C CA . GLY B 1 126 ? -6.371 -24.203 -24.422 1 96.88 126 GLY B CA 1
ATOM 3395 C C . GLY B 1 126 ? -6.688 -24.047 -22.938 1 96.88 126 GLY B C 1
ATOM 3396 O O . GLY B 1 126 ? -7.789 -24.375 -22.5 1 96.88 126 GLY B O 1
ATOM 3397 N N . GLN B 1 127 ? -5.727 -23.594 -22.172 1 96.88 127 GLN B N 1
ATOM 3398 C CA . GLN B 1 127 ? -5.922 -23.438 -20.734 1 96.88 127 GLN B CA 1
ATOM 3399 C C . GLN B 1 127 ? -4.918 -22.453 -20.141 1 96.88 127 GLN B C 1
ATOM 3401 O O . GLN B 1 127 ? -4.008 -22 -20.844 1 96.88 127 GLN B O 1
ATOM 3406 N N . LEU B 1 128 ? -5.09 -22.062 -18.922 1 98.56 128 LEU B N 1
ATOM 3407 C CA . LEU B 1 128 ? -4.184 -21.281 -18.094 1 98.56 128 LEU B CA 1
ATOM 3408 C C . LEU B 1 128 ? -4.203 -21.766 -16.656 1 98.56 128 LEU B C 1
ATOM 3410 O O . LEU B 1 128 ? -5.27 -21.891 -16.047 1 98.56 128 LEU B O 1
ATOM 3414 N N . ASP B 1 129 ? -3.016 -21.984 -16.156 1 98.81 129 ASP B N 1
ATOM 3415 C CA . ASP B 1 129 ? -2.955 -22.578 -14.82 1 98.81 129 ASP B CA 1
ATOM 3416 C C . ASP B 1 129 ? -2.309 -21.625 -13.828 1 98.81 129 ASP B C 1
ATOM 3418 O O . ASP B 1 129 ? -2.689 -21.578 -12.656 1 98.81 129 ASP B O 1
ATOM 3422 N N . HIS B 1 130 ? -1.271 -20.906 -14.242 1 98.94 130 HIS B N 1
ATOM 3423 C CA . HIS B 1 130 ? -0.611 -19.906 -13.398 1 98.94 130 HIS B CA 1
ATOM 3424 C C . HIS B 1 130 ? -0.502 -18.562 -14.117 1 98.94 130 HIS B C 1
ATOM 3426 O O . HIS B 1 130 ? -0.133 -18.516 -15.289 1 98.94 130 HIS B O 1
ATOM 3432 N N . LEU B 1 131 ? -0.876 -17.516 -13.477 1 98.94 131 LEU B N 1
ATOM 3433 C CA . LEU B 1 131 ? -0.5 -16.156 -13.852 1 98.94 131 LEU B CA 1
ATOM 3434 C C . LEU B 1 131 ? 0.598 -15.625 -12.938 1 98.94 131 LEU B C 1
ATOM 3436 O O . LEU B 1 131 ? 0.415 -15.555 -11.719 1 98.94 131 LEU B O 1
ATOM 3440 N N . VAL B 1 132 ? 1.754 -15.367 -13.461 1 98.94 132 VAL B N 1
ATOM 3441 C CA . VAL B 1 132 ? 2.836 -14.719 -12.727 1 98.94 132 VAL B CA 1
ATOM 3442 C C . VAL B 1 132 ? 2.898 -13.242 -13.086 1 98.94 132 VAL B C 1
ATOM 3444 O O . VAL B 1 132 ? 3.396 -12.875 -14.156 1 98.94 132 VAL B O 1
ATOM 3447 N N . SER B 1 133 ? 2.387 -12.453 -12.211 1 98.75 133 SER B N 1
ATOM 3448 C CA . SER B 1 133 ? 2.459 -11 -12.352 1 98.75 133 SER B CA 1
ATOM 3449 C C . SER B 1 133 ? 3.805 -10.461 -11.875 1 98.75 133 SER B C 1
ATOM 3451 O O . SER B 1 133 ? 3.998 -10.227 -10.68 1 98.75 133 SER B O 1
ATOM 3453 N N . ASN B 1 134 ? 4.676 -10.188 -12.82 1 98.38 134 ASN B N 1
ATOM 3454 C CA . ASN B 1 134 ? 6.055 -9.867 -12.469 1 98.38 134 ASN B CA 1
ATOM 3455 C C . ASN B 1 134 ? 6.508 -8.555 -13.109 1 98.38 134 ASN B C 1
ATOM 3457 O O . ASN B 1 134 ? 7.469 -7.938 -12.648 1 98.38 134 ASN B O 1
ATOM 3461 N N . ALA B 1 135 ? 5.812 -8.102 -14.188 1 97.69 135 ALA B N 1
ATOM 3462 C CA . ALA B 1 135 ? 6.227 -6.883 -14.875 1 97.69 135 ALA B CA 1
ATOM 3463 C C . ALA B 1 135 ? 6.312 -5.703 -13.906 1 97.69 135 ALA B C 1
ATOM 3465 O O . ALA B 1 135 ? 5.438 -5.527 -13.055 1 97.69 135 ALA B O 1
ATOM 3466 N N . GLY B 1 136 ? 7.363 -4.992 -13.969 1 95.69 136 GLY B N 1
ATOM 3467 C CA . GLY B 1 136 ? 7.555 -3.834 -13.109 1 95.69 136 GLY B CA 1
ATOM 3468 C C . GLY B 1 136 ? 8.711 -2.951 -13.547 1 95.69 136 GLY B C 1
ATOM 3469 O O . GLY B 1 136 ? 9.633 -3.418 -14.211 1 95.69 136 GLY B O 1
ATOM 3470 N N . ILE B 1 137 ? 8.617 -1.719 -13.242 1 94.25 137 ILE B N 1
ATOM 3471 C CA . ILE B 1 137 ? 9.68 -0.759 -13.516 1 94.25 137 ILE B CA 1
ATOM 3472 C C . ILE B 1 137 ? 9.961 0.076 -12.266 1 94.25 137 ILE B C 1
ATOM 3474 O O . ILE B 1 137 ? 9.117 0.163 -11.367 1 94.25 137 ILE B O 1
ATOM 3478 N N . LEU B 1 138 ? 11.141 0.529 -12.172 1 92.81 138 LEU B N 1
ATOM 3479 C CA . LEU B 1 138 ? 11.602 1.377 -11.078 1 92.81 138 LEU B CA 1
ATOM 3480 C C . LEU B 1 138 ? 12.328 2.607 -11.617 1 92.81 138 LEU B C 1
ATOM 3482 O O . LEU B 1 138 ? 13.086 2.512 -12.578 1 92.81 138 LEU B O 1
ATOM 3486 N N . ARG B 1 139 ? 12.023 3.732 -11.133 1 89.25 139 ARG B N 1
ATOM 3487 C CA . ARG B 1 139 ? 12.75 4.973 -11.359 1 89.25 139 ARG B CA 1
ATOM 3488 C C . ARG B 1 139 ? 13.156 5.625 -10.039 1 89.25 139 ARG B C 1
ATOM 3490 O O . ARG B 1 139 ? 12.305 5.898 -9.188 1 89.25 139 ARG B O 1
ATOM 3497 N N . ALA B 1 140 ? 14.414 5.828 -9.93 1 90.44 140 ALA B N 1
ATOM 3498 C CA . ALA B 1 140 ? 14.922 6.406 -8.688 1 90.44 140 ALA B CA 1
ATOM 3499 C C . ALA B 1 140 ? 15.141 7.91 -8.836 1 90.44 140 ALA B C 1
ATOM 3501 O O . ALA B 1 140 ? 15.906 8.352 -9.695 1 90.44 140 ALA B O 1
ATOM 3502 N N . GLU B 1 141 ? 14.516 8.664 -8.062 1 91.88 141 GLU B N 1
ATOM 3503 C CA . GLU B 1 141 ? 14.641 10.117 -8 1 91.88 141 GLU B CA 1
ATOM 3504 C C . GLU B 1 141 ? 14.023 10.672 -6.723 1 91.88 141 GLU B C 1
ATOM 3506 O O . GLU B 1 141 ? 13.008 10.164 -6.246 1 91.88 141 GLU B O 1
ATOM 3511 N N . LEU B 1 142 ? 14.695 11.711 -6.16 1 93.31 142 LEU B N 1
ATOM 3512 C CA . LEU B 1 142 ? 14.055 12.383 -5.035 1 93.31 142 LEU B CA 1
ATOM 3513 C C . LEU B 1 142 ? 12.688 12.93 -5.441 1 93.31 142 LEU B C 1
ATOM 3515 O O . LEU B 1 142 ? 12.547 13.516 -6.52 1 93.31 142 LEU B O 1
ATOM 3519 N N . PHE B 1 143 ? 11.727 12.797 -4.582 1 94.38 143 PHE B N 1
ATOM 3520 C CA . PHE B 1 143 ? 10.352 13.148 -4.922 1 94.38 143 PHE B CA 1
ATOM 3521 C C . PHE B 1 143 ? 10.234 14.641 -5.207 1 94.38 143 PHE B C 1
ATOM 3523 O O . PHE B 1 143 ? 9.555 15.047 -6.148 1 94.38 143 PHE B O 1
ATOM 3530 N N . GLU B 1 144 ? 10.914 15.398 -4.469 1 91.69 144 GLU B N 1
ATOM 3531 C CA . GLU B 1 144 ? 10.812 16.844 -4.602 1 91.69 144 GLU B CA 1
ATOM 3532 C C . GLU B 1 144 ? 11.375 17.312 -5.941 1 91.69 144 GLU B C 1
ATOM 3534 O O . GLU B 1 144 ? 11.055 18.422 -6.402 1 91.69 144 GLU B O 1
ATOM 3539 N N . ASN B 1 145 ? 12.188 16.453 -6.582 1 89.19 145 ASN B N 1
ATOM 3540 C CA . ASN B 1 145 ? 12.852 16.828 -7.824 1 89.19 145 ASN B CA 1
ATOM 3541 C C . ASN B 1 145 ? 12.289 16.078 -9.023 1 89.19 145 ASN B C 1
ATOM 3543 O O . ASN B 1 145 ? 12.719 16.281 -10.156 1 89.19 145 ASN B O 1
ATOM 3547 N N . CYS B 1 146 ? 11.344 15.359 -8.703 1 87.19 146 CYS B N 1
ATOM 3548 C CA . CYS B 1 146 ? 10.922 14.438 -9.75 1 87.19 146 CYS B CA 1
ATOM 3549 C C . CYS B 1 146 ? 10.047 15.148 -10.781 1 87.19 146 CYS B C 1
ATOM 3551 O O . CYS B 1 146 ? 9.359 16.125 -10.461 1 87.19 146 CYS B O 1
ATOM 3553 N N . LYS B 1 147 ? 10.219 14.688 -12.039 1 89.25 147 LYS B N 1
ATOM 3554 C CA . LYS B 1 147 ? 9.25 15.031 -13.086 1 89.25 147 LYS B CA 1
ATOM 3555 C C . LYS B 1 147 ? 8.023 14.125 -13.008 1 89.25 147 LYS B C 1
ATOM 3557 O O . LYS B 1 147 ? 8.102 12.938 -13.336 1 89.25 147 LYS B O 1
ATOM 3562 N N . LEU B 1 148 ? 6.84 14.711 -12.633 1 88.38 148 LEU B N 1
ATOM 3563 C CA . LEU B 1 148 ? 5.641 13.953 -12.305 1 88.38 148 LEU B CA 1
ATOM 3564 C C . LEU B 1 148 ? 5.203 13.086 -13.484 1 88.38 148 LEU B C 1
ATOM 3566 O O . LEU B 1 148 ? 4.684 11.984 -13.297 1 88.38 148 LEU B O 1
ATOM 3570 N N . SER B 1 149 ? 5.402 13.539 -14.68 1 85.31 149 SER B N 1
ATOM 3571 C CA . SER B 1 149 ? 5.008 12.797 -15.867 1 85.31 149 SER B CA 1
ATOM 3572 C C . SER B 1 149 ? 5.773 11.484 -15.984 1 85.31 149 SER B C 1
ATOM 3574 O O . SER B 1 149 ? 5.324 10.555 -16.656 1 85.31 149 SER B O 1
ATOM 3576 N N . ASP B 1 150 ? 6.855 11.43 -15.289 1 83.31 150 ASP B N 1
ATOM 3577 C CA . ASP B 1 150 ? 7.703 10.242 -15.367 1 83.31 150 ASP B CA 1
ATOM 3578 C C . ASP B 1 150 ? 7.223 9.164 -14.398 1 83.31 150 ASP B C 1
ATOM 3580 O O . ASP B 1 150 ? 7.625 8.008 -14.5 1 83.31 150 ASP B O 1
ATOM 3584 N N . PHE B 1 151 ? 6.355 9.523 -13.594 1 81.94 151 PHE B N 1
ATOM 3585 C CA . PHE B 1 151 ? 6.055 8.602 -12.508 1 81.94 151 PHE B CA 1
ATOM 3586 C C . PHE B 1 151 ? 4.719 7.91 -12.734 1 81.94 151 PHE B C 1
ATOM 3588 O O . PHE B 1 151 ? 4.48 6.82 -12.211 1 81.94 151 PHE B O 1
ATOM 3595 N N . ALA B 1 152 ? 3.922 8.508 -13.57 1 77 152 ALA B N 1
ATOM 3596 C CA . ALA B 1 152 ? 2.625 7.902 -13.859 1 77 152 ALA B CA 1
ATOM 3597 C C . ALA B 1 152 ? 2.793 6.527 -14.5 1 77 152 ALA B C 1
ATOM 3599 O O . ALA B 1 152 ? 2.111 5.57 -14.125 1 77 152 ALA B O 1
ATOM 3600 N N . PRO B 1 153 ? 3.844 6.301 -15.273 1 88.19 153 PRO B N 1
ATOM 3601 C CA . PRO B 1 153 ? 4.031 4.984 -15.891 1 88.19 153 PRO B CA 1
ATOM 3602 C C . PRO B 1 153 ? 4.344 3.895 -14.875 1 88.19 153 PRO B C 1
ATOM 3604 O O . PRO B 1 153 ? 4.102 2.713 -15.133 1 88.19 153 PRO B O 1
ATOM 3607 N N . ILE B 1 154 ? 4.863 4.301 -13.734 1 94.44 154 ILE B N 1
ATOM 3608 C CA . ILE B 1 154 ? 5.223 3.32 -12.719 1 94.44 154 ILE B CA 1
ATOM 3609 C C . ILE B 1 154 ? 3.963 2.627 -12.203 1 94.44 154 ILE B C 1
ATOM 3611 O O . ILE B 1 154 ? 3.914 1.397 -12.109 1 94.44 154 ILE B O 1
ATOM 3615 N N . LEU B 1 155 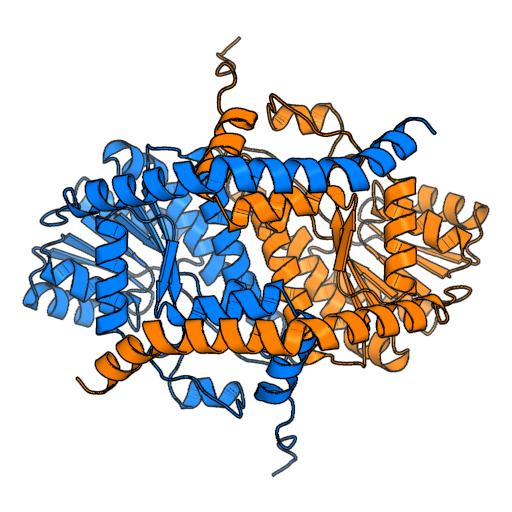? 2.916 3.389 -11.93 1 94.62 155 LEU B N 1
ATOM 3616 C CA . LEU B 1 155 ? 1.666 2.809 -11.453 1 94.62 155 LEU B CA 1
ATOM 3617 C C . LEU B 1 155 ? 0.978 2.016 -12.562 1 94.62 155 LEU B C 1
ATOM 3619 O O . LEU B 1 155 ? 0.365 0.978 -12.297 1 94.62 155 LEU B O 1
ATOM 3623 N N . ASP B 1 156 ? 1.107 2.529 -13.773 1 95.06 156 ASP B N 1
ATOM 3624 C CA . ASP B 1 156 ? 0.481 1.873 -14.914 1 95.06 156 ASP B CA 1
ATOM 3625 C C . ASP B 1 156 ? 1.05 0.471 -15.117 1 95.06 156 ASP B C 1
ATOM 3627 O O . ASP B 1 156 ? 0.298 -0.485 -15.328 1 95.06 156 ASP B O 1
ATOM 3631 N N . VAL B 1 157 ? 2.32 0.387 -15 1 96.81 157 VAL B N 1
ATOM 3632 C CA . VAL B 1 157 ? 2.984 -0.885 -15.266 1 96.81 157 VAL B CA 1
ATOM 3633 C C . VAL B 1 157 ? 2.912 -1.777 -14.031 1 96.81 157 VAL B C 1
ATOM 3635 O O . VAL B 1 157 ? 2.414 -2.902 -14.094 1 96.81 157 VAL B O 1
ATOM 3638 N N . ASN B 1 158 ? 3.346 -1.236 -12.883 1 97.75 158 ASN B N 1
ATOM 3639 C CA . ASN B 1 158 ? 3.547 -2.045 -11.68 1 97.75 158 ASN B CA 1
ATOM 3640 C C . ASN B 1 158 ? 2.219 -2.477 -11.07 1 97.75 158 ASN B C 1
ATOM 3642 O O . ASN B 1 158 ? 2.104 -3.588 -10.547 1 97.75 158 ASN B O 1
ATOM 3646 N N . PHE B 1 159 ? 1.26 -1.56 -11.141 1 97.12 159 PHE B N 1
ATOM 3647 C CA . PHE B 1 159 ? 0.02 -1.843 -10.43 1 97.12 159 PHE B CA 1
ATOM 3648 C C . PHE B 1 159 ? -1.102 -2.18 -11.406 1 97.12 159 PHE B C 1
ATOM 3650 O O . PHE B 1 159 ? -1.661 -3.277 -11.359 1 97.12 159 PHE B O 1
ATOM 3657 N N . LEU B 1 160 ? -1.437 -1.259 -12.305 1 96.31 160 LEU B N 1
ATOM 3658 C CA . LEU B 1 160 ? -2.57 -1.463 -13.195 1 96.31 160 LEU B CA 1
ATOM 3659 C C . LEU B 1 160 ? -2.328 -2.652 -14.117 1 96.31 160 LEU B C 1
ATOM 3661 O O . LEU B 1 160 ? -3.24 -3.441 -14.375 1 96.31 160 LEU B O 1
ATOM 3665 N N . GLY B 1 161 ? -1.11 -2.777 -14.594 1 96.94 161 GLY B N 1
ATOM 3666 C CA . GLY B 1 161 ? -0.785 -3.928 -15.422 1 96.94 161 GLY B CA 1
ATOM 3667 C C . GLY B 1 161 ? -1.071 -5.254 -14.742 1 96.94 161 GLY B C 1
ATOM 3668 O O . GLY B 1 161 ? -1.681 -6.145 -15.336 1 96.94 161 GLY B O 1
ATOM 3669 N N . ALA B 1 162 ? -0.655 -5.367 -13.492 1 97.88 162 ALA B N 1
ATOM 3670 C CA . ALA B 1 162 ? -0.864 -6.594 -12.727 1 97.88 162 ALA B CA 1
ATOM 3671 C C . ALA B 1 162 ? -2.348 -6.832 -12.469 1 97.88 162 ALA B C 1
ATOM 3673 O O . ALA B 1 162 ? -2.83 -7.961 -12.586 1 97.88 162 ALA B O 1
ATOM 3674 N N . THR B 1 163 ? -3.092 -5.793 -12.125 1 96.88 163 THR B N 1
ATOM 3675 C CA . THR B 1 163 ? -4.504 -5.926 -11.773 1 96.88 163 THR B CA 1
ATOM 3676 C C . THR B 1 163 ? -5.34 -6.246 -13.008 1 96.88 163 THR B C 1
ATOM 3678 O O . THR B 1 163 ? -6.273 -7.047 -12.945 1 96.88 163 THR B O 1
ATOM 3681 N N . TYR B 1 164 ? -5 -5.621 -14.141 1 96.62 164 TYR B N 1
ATOM 3682 C CA . TYR B 1 164 ? -5.727 -5.902 -15.375 1 96.62 164 TYR B CA 1
ATOM 3683 C C . TYR B 1 164 ? -5.5 -7.344 -15.82 1 96.62 164 TYR B C 1
ATOM 3685 O O . TYR B 1 164 ? -6.449 -8.039 -16.188 1 96.62 164 TYR B O 1
ATOM 3693 N N . CYS B 1 165 ? -4.266 -7.762 -15.766 1 98.19 165 CYS B N 1
ATOM 3694 C CA . CYS B 1 165 ? -3.975 -9.148 -16.109 1 98.19 165 CYS B CA 1
ATOM 3695 C C . CYS B 1 165 ? -4.75 -10.109 -15.219 1 98.19 165 CYS B C 1
ATOM 3697 O O . CYS B 1 165 ? -5.309 -11.094 -15.703 1 98.19 165 CYS B O 1
ATOM 3699 N N . ALA B 1 166 ? -4.781 -9.789 -13.961 1 97.81 166 ALA B N 1
ATOM 3700 C CA . ALA B 1 166 ? -5.527 -10.625 -13.023 1 97.81 166 ALA B CA 1
ATOM 3701 C C . ALA B 1 166 ? -7.008 -10.656 -13.383 1 97.81 166 ALA B C 1
ATOM 3703 O O . ALA B 1 166 ? -7.633 -11.719 -13.367 1 97.81 166 ALA B O 1
ATOM 3704 N N . ARG B 1 167 ? -7.562 -9.492 -13.719 1 96.88 167 ARG B N 1
ATOM 3705 C CA . ARG B 1 167 ? -8.984 -9.383 -14.047 1 96.88 167 ARG B CA 1
ATOM 3706 C C . ARG B 1 167 ? -9.352 -10.328 -15.188 1 96.88 167 ARG B C 1
ATOM 3708 O O . ARG B 1 167 ? -10.367 -11.023 -15.117 1 96.88 167 ARG B O 1
ATOM 3715 N N . PHE B 1 168 ? -8.555 -10.359 -16.188 1 97.69 168 PHE B N 1
ATOM 3716 C CA . PHE B 1 168 ? -8.867 -11.141 -17.375 1 97.69 168 PHE B CA 1
ATOM 3717 C C . PHE B 1 168 ? -8.516 -12.609 -17.172 1 97.69 168 PHE B C 1
ATOM 3719 O O . PHE B 1 168 ? -9.102 -13.492 -17.797 1 97.69 168 PHE B O 1
ATOM 3726 N N . ALA B 1 169 ? -7.598 -12.898 -16.266 1 98.12 169 ALA B N 1
ATOM 3727 C CA . ALA B 1 169 ? -7.137 -14.266 -16.047 1 98.12 169 ALA B CA 1
ATOM 3728 C C . ALA B 1 169 ? -8.07 -15.008 -15.102 1 98.12 169 ALA B C 1
ATOM 3730 O O . ALA B 1 169 ? -8.172 -16.234 -15.156 1 98.12 169 ALA B O 1
ATOM 3731 N N . ILE B 1 170 ? -8.75 -14.281 -14.195 1 97.12 170 ILE B N 1
ATOM 3732 C CA . ILE B 1 170 ? -9.5 -14.859 -13.086 1 97.12 170 ILE B CA 1
ATOM 3733 C C . ILE B 1 170 ? -10.531 -15.844 -13.625 1 97.12 170 ILE B C 1
ATOM 3735 O O . ILE B 1 170 ? -10.602 -17 -13.172 1 97.12 170 ILE B O 1
ATOM 3739 N N . PRO B 1 171 ? -11.32 -15.492 -14.68 1 95.38 171 PRO B N 1
ATOM 3740 C CA . PRO B 1 171 ? -12.32 -16.453 -15.156 1 95.38 171 PRO B CA 1
ATOM 3741 C C . PRO B 1 171 ? -11.695 -17.75 -15.68 1 95.38 171 PRO B C 1
ATOM 3743 O O . PRO B 1 171 ? -12.273 -18.828 -15.508 1 95.38 171 PRO B O 1
ATOM 3746 N N . VAL B 1 172 ? -10.578 -17.688 -16.266 1 96.88 172 VAL B N 1
ATOM 3747 C CA . VAL B 1 172 ? -9.906 -18.844 -16.828 1 96.88 172 VAL B CA 1
ATOM 3748 C C . VAL B 1 172 ? -9.234 -19.656 -15.719 1 96.88 172 VAL B C 1
ATOM 3750 O O . VAL B 1 172 ? -9.273 -20.891 -15.727 1 96.88 172 VAL B O 1
ATOM 3753 N N . LEU B 1 173 ? -8.664 -18.984 -14.75 1 97.88 173 LEU B N 1
ATOM 3754 C CA . LEU B 1 173 ? -7.969 -19.625 -13.641 1 97.88 173 LEU B CA 1
ATOM 3755 C C . LEU B 1 173 ? -8.953 -20.359 -12.742 1 97.88 173 LEU B C 1
ATOM 3757 O O . LEU B 1 173 ? -8.609 -21.391 -12.148 1 97.88 173 LEU B O 1
ATOM 3761 N N . ARG B 1 174 ? -10.125 -19.828 -12.641 1 95.06 174 ARG B N 1
ATOM 3762 C CA . ARG B 1 174 ? -11.148 -20.5 -11.844 1 95.06 174 ARG B CA 1
ATOM 3763 C C . ARG B 1 174 ? -11.445 -21.891 -12.398 1 95.06 174 ARG B C 1
ATOM 3765 O O . ARG B 1 174 ? -11.641 -22.844 -11.633 1 95.06 174 ARG B O 1
ATOM 3772 N N . LYS B 1 175 ? -11.453 -22 -13.695 1 94.25 175 LYS B N 1
ATOM 3773 C CA . LYS B 1 175 ? -11.75 -23.281 -14.344 1 94.25 175 LYS B CA 1
ATOM 3774 C C . LYS B 1 175 ? -10.648 -24.297 -14.086 1 94.25 175 LYS B C 1
ATOM 3776 O O . LYS B 1 175 ? -10.922 -25.484 -13.914 1 94.25 175 LYS B O 1
ATOM 3781 N N . SER B 1 176 ? -9.445 -23.844 -14.016 1 95.06 176 SER B N 1
ATOM 3782 C CA . SER B 1 176 ? -8.305 -24.75 -13.852 1 95.06 176 SER B CA 1
ATOM 3783 C C . SER B 1 176 ? -7.918 -24.875 -12.383 1 95.06 176 SER B C 1
ATOM 3785 O O . SER B 1 176 ? -6.98 -25.609 -12.055 1 95.06 176 SER B O 1
ATOM 3787 N N . LYS B 1 177 ? -8.68 -24.125 -11.492 1 94.62 177 LYS B N 1
ATOM 3788 C CA . LYS B 1 177 ? -8.242 -24.031 -10.102 1 94.62 177 LYS B CA 1
ATOM 3789 C C . LYS B 1 177 ? -6.781 -23.609 -10.016 1 94.62 177 LYS B C 1
ATOM 3791 O O . LYS B 1 177 ? -5.984 -24.25 -9.336 1 94.62 177 LYS B O 1
ATOM 3796 N N . GLY B 1 178 ? -6.516 -22.578 -10.805 1 97.81 178 GLY B N 1
ATOM 3797 C CA . GLY B 1 178 ? -5.148 -22.125 -11.008 1 97.81 178 GLY B CA 1
ATOM 3798 C C . GLY B 1 178 ? -4.648 -21.203 -9.906 1 97.81 178 GLY B C 1
ATOM 3799 O O . GLY B 1 178 ? -5.199 -21.188 -8.805 1 97.81 178 GLY B O 1
ATOM 3800 N N . LYS B 1 179 ? -3.436 -20.594 -10.148 1 98.44 179 LYS B N 1
ATOM 3801 C CA . LYS B 1 179 ? -2.762 -19.781 -9.133 1 98.44 179 LYS B CA 1
ATOM 3802 C C . LYS B 1 179 ? -2.287 -18.453 -9.719 1 98.44 179 LYS B C 1
ATOM 3804 O O . LYS B 1 179 ? -2.039 -18.359 -10.922 1 98.44 179 LYS B O 1
ATOM 3809 N N . ILE B 1 180 ? -2.268 -17.484 -8.914 1 98.75 180 ILE B N 1
ATOM 3810 C CA . ILE B 1 180 ? -1.635 -16.203 -9.227 1 98.75 180 ILE B CA 1
ATOM 3811 C C . ILE B 1 180 ? -0.411 -16 -8.336 1 98.75 180 ILE B C 1
ATOM 3813 O O . ILE B 1 180 ? -0.482 -16.188 -7.121 1 98.75 180 ILE B O 1
ATOM 3817 N N . VAL B 1 181 ? 0.715 -15.781 -8.914 1 98.94 181 VAL B N 1
ATOM 3818 C CA . VAL B 1 181 ? 1.937 -15.375 -8.234 1 98.94 181 VAL B CA 1
ATOM 3819 C C . VAL B 1 181 ? 2.174 -13.875 -8.445 1 98.94 181 VAL B C 1
ATOM 3821 O O . VAL B 1 181 ? 2.457 -13.445 -9.57 1 98.94 181 VAL B O 1
ATOM 3824 N N . ALA B 1 182 ? 2.016 -13.109 -7.418 1 98.81 182 ALA B N 1
ATOM 3825 C CA . ALA B 1 182 ? 2.191 -11.664 -7.508 1 98.81 182 ALA B CA 1
ATOM 3826 C C . ALA B 1 182 ? 3.572 -11.25 -7.008 1 98.81 182 ALA B C 1
ATOM 3828 O O . ALA B 1 182 ? 3.857 -11.328 -5.812 1 98.81 182 ALA B O 1
ATOM 3829 N N . ILE B 1 183 ? 4.398 -10.789 -7.922 1 98.81 183 ILE B N 1
ATOM 3830 C CA . ILE B 1 183 ? 5.73 -10.328 -7.547 1 98.81 183 ILE B CA 1
ATOM 3831 C C . ILE B 1 183 ? 5.66 -8.875 -7.094 1 98.81 183 ILE B C 1
ATOM 3833 O O . ILE B 1 183 ? 5.449 -7.973 -7.906 1 98.81 183 ILE B O 1
ATOM 3837 N N . THR B 1 184 ? 5.785 -8.672 -5.836 1 98.5 184 THR B N 1
ATOM 3838 C CA . THR B 1 184 ? 5.812 -7.336 -5.258 1 98.5 184 THR B CA 1
ATOM 3839 C C . THR B 1 184 ? 7.238 -6.938 -4.879 1 98.5 184 THR B C 1
ATOM 3841 O O . THR B 1 184 ? 8.086 -6.746 -5.754 1 98.5 184 THR B O 1
ATOM 3844 N N . SER B 1 185 ? 7.504 -6.668 -3.592 1 97.81 185 SER B N 1
ATOM 3845 C CA . SER B 1 185 ? 8.828 -6.277 -3.119 1 97.81 185 SER B CA 1
ATOM 3846 C C . SER B 1 185 ? 8.805 -5.93 -1.635 1 97.81 185 SER B C 1
ATOM 3848 O O . SER B 1 185 ? 7.77 -5.527 -1.102 1 97.81 185 SER B O 1
ATOM 3850 N N . VAL B 1 186 ? 9.93 -6.117 -0.99 1 97.25 186 VAL B N 1
ATOM 3851 C CA . VAL B 1 186 ? 10.062 -5.625 0.376 1 97.25 186 VAL B CA 1
ATOM 3852 C C . VAL B 1 186 ? 9.914 -4.105 0.393 1 97.25 186 VAL B C 1
ATOM 3854 O O . VAL B 1 186 ? 9.617 -3.514 1.436 1 97.25 186 VAL B O 1
ATOM 3857 N N . ALA B 1 187 ? 10.031 -3.465 -0.743 1 96.88 187 ALA B N 1
ATOM 3858 C CA . ALA B 1 187 ? 9.828 -2.025 -0.887 1 96.88 187 ALA B CA 1
ATOM 3859 C C . ALA B 1 187 ? 8.406 -1.629 -0.521 1 96.88 187 ALA B C 1
ATOM 3861 O O . ALA B 1 187 ? 8.125 -0.456 -0.257 1 96.88 187 ALA B O 1
ATOM 3862 N N . ALA B 1 188 ? 7.484 -2.609 -0.493 1 98.19 188 ALA B N 1
ATOM 3863 C CA . ALA B 1 188 ? 6.09 -2.336 -0.142 1 98.19 188 ALA B CA 1
ATOM 3864 C C . ALA B 1 188 ? 5.984 -1.739 1.258 1 98.19 188 ALA B C 1
ATOM 3866 O O . ALA B 1 188 ? 5.086 -0.941 1.532 1 98.19 188 ALA B O 1
ATOM 3867 N N . TRP B 1 189 ? 6.965 -2.162 2.109 1 97.25 189 TRP B N 1
ATOM 3868 C CA . TRP B 1 189 ? 6.891 -1.669 3.48 1 97.25 189 TRP B CA 1
ATOM 3869 C C . TRP B 1 189 ? 8.172 -0.935 3.867 1 97.25 189 TRP B C 1
ATOM 3871 O O . TRP B 1 189 ? 8.25 -0.347 4.949 1 97.25 189 TRP B O 1
ATOM 3881 N N . SER B 1 190 ? 9.18 -0.965 3.02 1 96 190 SER B N 1
ATOM 3882 C CA . SER B 1 190 ? 10.445 -0.285 3.275 1 96 190 SER B CA 1
ATOM 3883 C C . SER B 1 190 ? 10.453 1.122 2.688 1 96 190 SER B C 1
ATOM 3885 O O . SER B 1 190 ? 10.367 1.291 1.469 1 96 190 SER B O 1
ATOM 3887 N N . PRO B 1 191 ? 10.617 2.117 3.482 1 95.69 191 PRO B N 1
ATOM 3888 C CA . PRO B 1 191 ? 10.555 3.49 2.977 1 95.69 191 PRO B CA 1
ATOM 3889 C C . PRO B 1 191 ? 11.891 3.959 2.391 1 95.69 191 PRO B C 1
ATOM 3891 O O . PRO B 1 191 ? 12.398 5.016 2.771 1 95.69 191 PRO B O 1
ATOM 3894 N N . ALA B 1 192 ? 12.414 3.219 1.425 1 94.44 192 ALA B N 1
ATOM 3895 C CA . ALA B 1 192 ? 13.641 3.627 0.752 1 94.44 192 ALA B CA 1
ATOM 3896 C C . ALA B 1 192 ? 13.445 4.934 -0.012 1 94.44 192 ALA B C 1
ATOM 3898 O O . ALA B 1 192 ? 12.594 5.016 -0.902 1 94.44 192 ALA B O 1
ATOM 3899 N N . PRO B 1 193 ? 14.211 5.941 0.297 1 95.06 193 PRO B N 1
ATOM 3900 C CA . PRO B 1 193 ? 14.07 7.207 -0.429 1 95.06 193 PRO B CA 1
ATOM 3901 C C . PRO B 1 193 ? 14.406 7.074 -1.912 1 95.06 193 PRO B C 1
ATOM 3903 O O . PRO B 1 193 ? 15.023 6.09 -2.324 1 95.06 193 PRO B O 1
ATOM 3906 N N . ARG B 1 194 ? 13.906 8.023 -2.738 1 93.94 194 ARG B N 1
ATOM 3907 C CA . ARG B 1 194 ? 14.125 8.117 -4.18 1 93.94 194 ARG B CA 1
ATOM 3908 C C . ARG B 1 194 ? 13.289 7.078 -4.922 1 93.94 194 ARG B C 1
ATOM 3910 O O . ARG B 1 194 ? 13.336 7.004 -6.152 1 93.94 194 ARG B O 1
ATOM 3917 N N . ALA B 1 195 ? 12.492 6.293 -4.203 1 94.81 195 ALA B N 1
ATOM 3918 C CA . ALA B 1 195 ? 11.648 5.27 -4.812 1 94.81 195 ALA B CA 1
ATOM 3919 C C . ALA B 1 195 ? 10.195 5.418 -4.371 1 94.81 195 ALA B C 1
ATOM 3921 O O . ALA B 1 195 ? 9.477 4.422 -4.23 1 94.81 195 ALA B O 1
ATOM 3922 N N . THR B 1 196 ? 9.758 6.625 -4.133 1 95.12 196 THR B N 1
ATOM 3923 C CA . THR B 1 196 ? 8.461 6.906 -3.525 1 95.12 196 THR B CA 1
ATOM 3924 C C . THR B 1 196 ? 7.344 6.223 -4.309 1 95.12 196 THR B C 1
ATOM 3926 O O . THR B 1 196 ? 6.531 5.492 -3.734 1 95.12 196 THR B O 1
ATOM 3929 N N . PHE B 1 197 ? 7.309 6.359 -5.648 1 96 197 PHE B N 1
ATOM 3930 C CA . PHE B 1 197 ? 6.227 5.797 -6.449 1 96 197 PHE B CA 1
ATOM 3931 C C . PHE B 1 197 ? 6.379 4.289 -6.582 1 96 197 PHE B C 1
ATOM 3933 O O . PHE B 1 197 ? 5.383 3.559 -6.617 1 96 197 PHE B O 1
ATOM 3940 N N . TYR B 1 198 ? 7.602 3.816 -6.699 1 96.25 198 TYR B N 1
ATOM 3941 C CA . TYR B 1 198 ? 7.828 2.377 -6.742 1 96.25 198 TYR B CA 1
ATOM 3942 C C . TYR B 1 198 ? 7.336 1.707 -5.465 1 96.25 198 TYR B C 1
ATOM 3944 O O . TYR B 1 198 ? 6.551 0.758 -5.52 1 96.25 198 TYR B O 1
ATOM 3952 N N . ASN B 1 199 ? 7.816 2.258 -4.258 1 98.12 199 ASN B N 1
ATOM 3953 C CA . ASN B 1 199 ? 7.379 1.727 -2.969 1 98.12 199 ASN B CA 1
ATOM 3954 C C . ASN B 1 199 ? 5.859 1.702 -2.859 1 98.12 199 ASN B C 1
ATOM 3956 O O . ASN B 1 199 ? 5.277 0.691 -2.461 1 98.12 199 ASN B O 1
ATOM 3960 N N . ALA B 1 200 ? 5.27 2.791 -3.281 1 98.19 200 ALA B N 1
ATOM 3961 C CA . ALA B 1 200 ? 3.816 2.922 -3.215 1 98.19 200 ALA B CA 1
ATOM 3962 C C . ALA B 1 200 ? 3.133 1.895 -4.113 1 98.19 200 ALA B C 1
ATOM 3964 O O . ALA B 1 200 ? 2.139 1.279 -3.719 1 98.19 20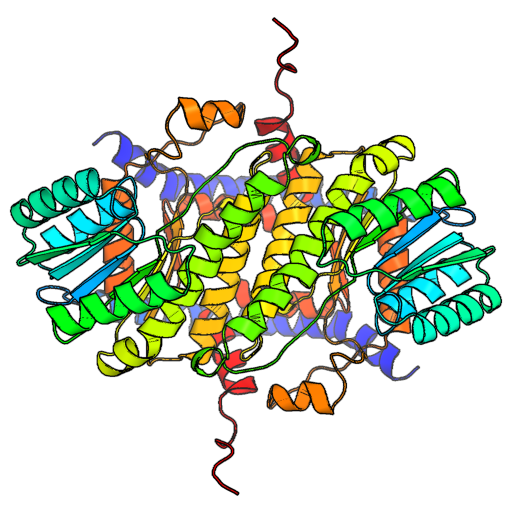0 ALA B O 1
ATOM 3965 N N . SER B 1 201 ? 3.625 1.695 -5.305 1 97.94 201 SER B N 1
ATOM 3966 C CA . SER B 1 201 ? 3.031 0.752 -6.246 1 97.94 201 SER B CA 1
ATOM 3967 C C . SER B 1 201 ? 3.07 -0.671 -5.703 1 97.94 201 SER B C 1
ATOM 3969 O O . SER B 1 201 ? 2.113 -1.432 -5.867 1 97.94 201 SER B O 1
ATOM 3971 N N . LYS B 1 202 ? 4.18 -1.021 -5.078 1 98.69 202 LYS B N 1
ATOM 3972 C CA . LYS B 1 202 ? 4.32 -2.371 -4.539 1 98.69 202 LYS B CA 1
ATOM 3973 C C . LYS B 1 202 ? 3.449 -2.564 -3.303 1 98.69 202 LYS B C 1
ATOM 3975 O O . LYS B 1 202 ? 2.904 -3.648 -3.086 1 98.69 202 LYS B O 1
ATOM 3980 N N . ALA B 1 203 ? 3.299 -1.489 -2.516 1 98.81 203 ALA B N 1
ATOM 3981 C CA . ALA B 1 203 ? 2.361 -1.551 -1.396 1 98.81 203 ALA B CA 1
ATOM 3982 C C . ALA B 1 203 ? 0.931 -1.745 -1.891 1 98.81 203 ALA B C 1
ATOM 3984 O O . ALA B 1 203 ? 0.172 -2.533 -1.32 1 98.81 203 ALA B O 1
ATOM 3985 N N . ALA B 1 204 ? 0.617 -1.023 -2.898 1 98.56 204 ALA B N 1
ATOM 3986 C CA . ALA B 1 204 ? -0.705 -1.166 -3.502 1 98.56 204 ALA B CA 1
ATOM 3987 C C . ALA B 1 204 ? -0.939 -2.598 -3.979 1 98.56 204 ALA B C 1
ATOM 3989 O O . ALA B 1 204 ? -2.027 -3.148 -3.795 1 98.56 204 ALA B O 1
ATOM 3990 N N . LEU B 1 205 ? 0.051 -3.209 -4.535 1 98.69 205 LEU B N 1
ATOM 3991 C CA . LEU B 1 205 ? -0.053 -4.574 -5.047 1 98.69 205 LEU B CA 1
ATOM 3992 C C . LEU B 1 205 ? -0.327 -5.555 -3.914 1 98.69 205 LEU B C 1
ATOM 3994 O O . LEU B 1 205 ? -1.169 -6.449 -4.051 1 98.69 205 LEU B O 1
ATOM 3998 N N . VAL B 1 206 ? 0.416 -5.398 -2.852 1 98.81 206 VAL B N 1
ATOM 3999 C CA . VAL B 1 206 ? 0.223 -6.281 -1.707 1 98.81 206 VAL B CA 1
ATOM 4000 C C . VAL B 1 206 ? -1.226 -6.203 -1.23 1 98.81 206 VAL B C 1
ATOM 4002 O O . VAL B 1 206 ? -1.896 -7.227 -1.088 1 98.81 206 VAL B O 1
ATOM 4005 N N . SER B 1 207 ? -1.677 -4.969 -1.044 1 98.75 207 SER B N 1
ATOM 4006 C CA . SER B 1 207 ? -3.037 -4.758 -0.557 1 98.75 207 SER B CA 1
ATOM 4007 C C . SER B 1 207 ? -4.066 -5.32 -1.533 1 98.75 207 SER B C 1
ATOM 4009 O O . SER B 1 207 ? -5.035 -5.961 -1.122 1 98.75 207 SER B O 1
ATOM 4011 N N . PHE B 1 208 ? -3.852 -5.129 -2.816 1 98.38 208 PHE B N 1
ATOM 4012 C CA . PHE B 1 208 ? -4.77 -5.586 -3.852 1 98.38 208 PHE B CA 1
ATOM 4013 C C . PHE B 1 208 ? -4.914 -7.105 -3.816 1 98.38 208 PHE B C 1
ATOM 4015 O O . PHE B 1 208 ? -6.027 -7.629 -3.76 1 98.38 208 PHE B O 1
ATOM 4022 N N . PHE B 1 209 ? -3.865 -7.805 -3.826 1 98.62 209 PHE B N 1
ATOM 4023 C CA . PHE B 1 209 ? -3.91 -9.258 -3.941 1 98.62 209 PHE B CA 1
ATOM 4024 C C . PHE B 1 209 ? -4.336 -9.891 -2.623 1 98.62 209 PHE B C 1
ATOM 4026 O O . PHE B 1 209 ? -4.918 -10.977 -2.611 1 98.62 209 PHE B O 1
ATOM 4033 N N . GLU B 1 210 ? -4.023 -9.211 -1.461 1 98.25 210 GLU B N 1
ATOM 4034 C CA . GLU B 1 210 ? -4.602 -9.68 -0.204 1 98.25 210 GLU B CA 1
ATOM 4035 C C . GLU B 1 210 ? -6.125 -9.648 -0.249 1 98.25 210 GLU B C 1
ATOM 4037 O O . GLU B 1 210 ? -6.789 -10.578 0.206 1 98.25 210 GLU B O 1
ATOM 4042 N N . THR B 1 211 ? -6.629 -8.539 -0.787 1 97.81 211 THR B N 1
ATOM 4043 C CA . THR B 1 211 ? -8.078 -8.398 -0.887 1 97.81 211 THR B CA 1
ATOM 4044 C C . THR B 1 211 ? -8.648 -9.398 -1.891 1 97.81 211 THR B C 1
ATOM 4046 O O . THR B 1 211 ? -9.688 -10.008 -1.642 1 97.81 211 THR B O 1
ATOM 4049 N N . LEU B 1 212 ? -7.961 -9.555 -2.979 1 97.44 212 LEU B N 1
ATOM 4050 C CA . LEU B 1 212 ? -8.398 -10.5 -4.004 1 97.44 212 LEU B CA 1
ATOM 4051 C C . LEU B 1 212 ? -8.461 -11.914 -3.441 1 97.44 212 LEU B C 1
ATOM 4053 O O . LEU B 1 212 ? -9.359 -12.688 -3.795 1 97.44 212 LEU B O 1
ATOM 4057 N N . ARG B 1 213 ? -7.523 -12.305 -2.6 1 96.75 213 ARG B N 1
ATOM 4058 C CA . ARG B 1 213 ? -7.512 -13.633 -1.986 1 96.75 213 ARG B CA 1
ATOM 4059 C C . ARG B 1 213 ? -8.789 -13.875 -1.186 1 96.75 213 ARG B C 1
ATOM 4061 O O . ARG B 1 213 ? -9.32 -14.984 -1.178 1 96.75 213 ARG B O 1
ATOM 4068 N N . VAL B 1 214 ? -9.234 -12.805 -0.542 1 95.69 214 VAL B N 1
ATOM 4069 C CA . VAL B 1 214 ? -10.469 -12.906 0.227 1 95.69 214 VAL B CA 1
ATOM 4070 C C . VAL B 1 214 ? -11.656 -13.086 -0.719 1 95.69 214 VAL B C 1
ATOM 4072 O O . VAL B 1 214 ? -12.562 -13.883 -0.446 1 95.69 214 VAL B O 1
ATOM 4075 N N . GLU B 1 215 ? -11.625 -12.438 -1.841 1 94.94 215 GLU B N 1
ATOM 4076 C CA . GLU B 1 215 ? -12.734 -12.492 -2.793 1 94.94 215 GLU B CA 1
ATOM 4077 C C . GLU B 1 215 ? -12.773 -13.828 -3.52 1 94.94 215 GLU B C 1
ATOM 4079 O O . GLU B 1 215 ? -13.852 -14.375 -3.766 1 94.94 215 GLU B O 1
ATOM 4084 N N . CYS B 1 216 ? -11.609 -14.32 -3.896 1 91.75 216 CYS B N 1
ATOM 4085 C CA . CYS B 1 216 ? -11.523 -15.523 -4.711 1 91.75 216 CYS B CA 1
ATOM 4086 C C . CYS B 1 216 ? -11.648 -16.781 -3.844 1 91.75 216 CYS B C 1
ATOM 4088 O O . CYS B 1 216 ? -12 -17.844 -4.34 1 91.75 216 CYS B O 1
ATOM 4090 N N . ASP B 1 217 ? -11.375 -16.625 -2.604 1 81.06 217 ASP B N 1
ATOM 4091 C CA . ASP B 1 217 ? -11.406 -17.75 -1.672 1 81.06 217 ASP B CA 1
ATOM 4092 C C . ASP B 1 217 ? -10.516 -18.891 -2.162 1 81.06 217 ASP B C 1
ATOM 4094 O O . ASP B 1 217 ? -9.375 -18.656 -2.582 1 81.06 217 ASP B O 1
ATOM 4098 N N . SER B 1 218 ? -11.047 -20.156 -2.141 1 80.25 218 SER B N 1
ATOM 4099 C CA . SER B 1 218 ? -10.227 -21.328 -2.416 1 80.25 218 SER B CA 1
ATOM 4100 C C . SER B 1 218 ? -10.227 -21.672 -3.902 1 80.25 218 SER B C 1
ATOM 4102 O O . SER B 1 218 ? -9.547 -22.609 -4.336 1 80.25 218 SER B O 1
ATOM 4104 N N . HIS B 1 219 ? -10.766 -20.797 -4.719 1 87.12 219 HIS B N 1
ATOM 4105 C CA . HIS B 1 219 ? -10.898 -21.078 -6.141 1 87.12 219 HIS B CA 1
ATOM 4106 C C . HIS B 1 219 ? -9.594 -20.812 -6.883 1 87.12 219 HIS B C 1
ATOM 4108 O O . HIS B 1 219 ? -9.312 -21.438 -7.906 1 87.12 219 HIS B O 1
ATOM 4114 N N . ILE B 1 220 ? -8.898 -19.891 -6.434 1 95.94 220 ILE B N 1
ATOM 4115 C CA . ILE B 1 220 ? -7.625 -19.484 -7.016 1 95.94 220 ILE B CA 1
ATOM 4116 C C . ILE B 1 220 ? -6.59 -19.297 -5.91 1 95.94 220 ILE B C 1
ATOM 4118 O O . ILE B 1 220 ? -6.848 -18.594 -4.93 1 95.94 220 ILE B O 1
ATOM 4122 N N . GLY B 1 221 ? -5.469 -20.062 -5.965 1 97.31 221 GLY B N 1
ATOM 4123 C CA . GLY B 1 221 ? -4.383 -19.812 -5.035 1 97.31 221 GLY B CA 1
ATOM 4124 C C . GLY B 1 221 ? -3.617 -18.547 -5.34 1 97.31 221 GLY B C 1
ATOM 4125 O O . GLY B 1 221 ? -3.299 -18.266 -6.5 1 97.31 221 GLY B O 1
ATOM 4126 N N . ILE B 1 222 ? -3.412 -17.719 -4.355 1 98.25 222 ILE B N 1
ATOM 4127 C CA . ILE B 1 222 ? -2.676 -16.484 -4.562 1 98.25 222 ILE B CA 1
ATOM 4128 C C . ILE B 1 222 ? -1.469 -16.438 -3.627 1 98.25 222 ILE B C 1
ATOM 4130 O O . ILE B 1 222 ? -1.621 -16.469 -2.404 1 98.25 222 ILE B O 1
ATOM 4134 N N . THR B 1 223 ? -0.269 -16.406 -4.199 1 98.62 223 THR B N 1
ATOM 4135 C CA . THR B 1 223 ? 0.979 -16.234 -3.465 1 98.62 223 THR B CA 1
ATOM 4136 C C . THR B 1 223 ? 1.551 -14.844 -3.693 1 98.62 223 THR B C 1
ATOM 4138 O O . THR B 1 223 ? 1.804 -14.445 -4.832 1 98.62 223 THR B O 1
ATOM 4141 N N . ILE B 1 224 ? 1.67 -14.086 -2.639 1 98.81 224 ILE B N 1
ATOM 4142 C CA . ILE B 1 224 ? 2.26 -12.75 -2.693 1 98.81 224 ILE B CA 1
ATOM 4143 C C . ILE B 1 224 ? 3.744 -12.828 -2.344 1 98.81 224 ILE B C 1
ATOM 4145 O O . ILE B 1 224 ? 4.109 -13.258 -1.245 1 98.81 224 ILE B O 1
ATOM 4149 N N . VAL B 1 225 ? 4.578 -12.43 -3.266 1 98.88 225 VAL B N 1
ATOM 4150 C CA . VAL B 1 225 ? 6.023 -12.578 -3.119 1 98.88 225 VAL B CA 1
ATOM 4151 C C . VAL B 1 225 ? 6.66 -11.211 -2.852 1 98.88 225 VAL B C 1
ATOM 4153 O O . VAL B 1 225 ? 6.383 -10.242 -3.561 1 98.88 225 VAL B O 1
ATOM 4156 N N . LEU B 1 226 ? 7.445 -11.125 -1.826 1 98.56 226 LEU B N 1
ATOM 4157 C CA . LEU B 1 226 ? 8.203 -9.93 -1.478 1 98.56 226 LEU B CA 1
ATOM 4158 C C . LEU B 1 226 ? 9.703 -10.172 -1.637 1 98.56 226 LEU B C 1
ATOM 4160 O O . LEU B 1 226 ? 10.391 -10.484 -0.665 1 98.56 226 LEU B O 1
ATOM 4164 N N . PRO B 1 227 ? 10.211 -9.93 -2.846 1 97.31 227 PRO B N 1
ATOM 4165 C CA . PRO B 1 227 ? 11.656 -10.062 -3.037 1 97.31 227 PRO B CA 1
ATOM 4166 C C . PRO B 1 227 ? 12.445 -8.938 -2.377 1 97.31 227 PRO B C 1
ATOM 4168 O O . PRO B 1 227 ? 12 -7.785 -2.379 1 97.31 227 PRO B O 1
ATOM 4171 N N . GLY B 1 228 ? 13.531 -9.305 -1.806 1 94.25 228 GLY B N 1
ATOM 4172 C CA . GLY B 1 228 ? 14.516 -8.312 -1.377 1 94.25 228 GLY B CA 1
ATOM 4173 C C . GLY B 1 228 ? 15.398 -7.824 -2.506 1 94.25 228 GLY B C 1
ATOM 4174 O O . GLY B 1 228 ? 14.914 -7.539 -3.604 1 94.25 228 GLY B O 1
ATOM 4175 N N . LEU B 1 229 ? 16.641 -7.684 -2.24 1 91.12 229 LEU B N 1
ATOM 4176 C CA . LEU B 1 229 ? 17.578 -7.266 -3.275 1 91.12 229 LEU B CA 1
ATOM 4177 C C . LEU B 1 229 ? 18.031 -8.461 -4.102 1 91.12 229 LEU B C 1
ATOM 4179 O O . LEU B 1 229 ? 18.781 -9.305 -3.609 1 91.12 229 LEU B O 1
ATOM 4183 N N . ILE B 1 230 ? 17.5 -8.477 -5.277 1 92.38 230 ILE B N 1
ATOM 4184 C CA . ILE B 1 230 ? 17.797 -9.578 -6.191 1 92.38 230 ILE B CA 1
ATOM 4185 C C . ILE B 1 230 ? 18.641 -9.062 -7.355 1 92.38 230 ILE B C 1
ATOM 4187 O O . ILE B 1 230 ? 18.422 -7.957 -7.852 1 92.38 230 ILE B O 1
ATOM 4191 N N . GLU B 1 231 ? 19.547 -9.859 -7.73 1 87 231 GLU B N 1
ATOM 4192 C CA . GLU B 1 231 ? 20.375 -9.516 -8.883 1 87 231 GLU B CA 1
ATOM 4193 C C . GLU B 1 231 ? 19.531 -9.391 -10.148 1 87 231 GLU B C 1
ATOM 4195 O O . GLU B 1 231 ? 18.984 -10.383 -10.633 1 87 231 GLU B O 1
ATOM 4200 N N . SER B 1 232 ? 19.297 -8.18 -10.594 1 82.88 232 SER B N 1
ATOM 4201 C CA . SER B 1 232 ? 18.5 -7.898 -11.781 1 82.88 232 SER B CA 1
ATOM 4202 C C . SER B 1 232 ? 18.906 -6.574 -12.422 1 82.88 232 SER B C 1
ATOM 4204 O O . SER B 1 232 ? 19.781 -5.871 -11.906 1 82.88 232 SER B O 1
ATOM 4206 N N . GLU B 1 233 ? 18.375 -6.414 -13.578 1 75.5 233 GLU B N 1
ATOM 4207 C CA . GLU B 1 233 ? 18.625 -5.145 -14.25 1 75.5 233 GLU B CA 1
ATOM 4208 C C . GLU B 1 233 ? 18.234 -3.961 -13.367 1 75.5 233 GLU B C 1
ATOM 4210 O O . GLU B 1 233 ? 18.844 -2.893 -13.453 1 75.5 233 GLU B O 1
ATOM 4215 N N . MET B 1 234 ? 17.312 -4.195 -12.539 1 74.44 234 MET B N 1
ATOM 4216 C CA . MET B 1 234 ? 16.844 -3.139 -11.641 1 74.44 234 MET B CA 1
ATOM 4217 C C . MET B 1 234 ? 17.859 -2.867 -10.539 1 74.44 234 MET B C 1
ATOM 4219 O O . MET B 1 234 ? 17.891 -1.77 -9.977 1 74.44 234 MET B O 1
ATOM 4223 N N . THR B 1 235 ? 18.625 -3.873 -10.227 1 72.88 235 THR B N 1
ATOM 4224 C CA . THR B 1 235 ? 19.531 -3.762 -9.086 1 72.88 235 THR B CA 1
ATOM 4225 C C . THR B 1 235 ? 20.984 -3.785 -9.539 1 72.88 235 THR B C 1
ATOM 4227 O O . THR B 1 235 ? 21.891 -4.086 -8.75 1 72.88 235 THR B O 1
ATOM 4230 N N . VAL B 1 236 ? 21.234 -3.525 -10.742 1 69.19 236 VAL B N 1
ATOM 4231 C CA . VAL B 1 236 ? 22.625 -3.426 -11.195 1 69.19 236 VAL B CA 1
ATOM 4232 C C . VAL B 1 236 ? 23.312 -2.258 -10.5 1 69.19 236 VAL B C 1
ATOM 4234 O O . VAL B 1 236 ? 22.656 -1.292 -10.094 1 69.19 236 VAL B O 1
ATOM 4237 N N . PRO B 1 237 ? 24.516 -2.477 -10.289 1 63.09 237 PRO B N 1
ATOM 4238 C CA . PRO B 1 237 ? 25.266 -1.475 -9.531 1 63.09 237 PRO B CA 1
ATOM 4239 C C . PRO B 1 237 ? 24.953 -0.045 -9.969 1 63.09 237 PRO B C 1
ATOM 4241 O O . PRO B 1 237 ? 24.797 0.84 -9.117 1 63.09 237 PRO B O 1
ATOM 4244 N N . ASP B 1 238 ? 24.875 0.104 -11.188 1 67.5 238 ASP B N 1
ATOM 4245 C CA . ASP B 1 238 ? 24.578 1.452 -11.672 1 67.5 238 ASP B CA 1
ATOM 4246 C C . ASP B 1 238 ? 23.219 1.937 -11.18 1 67.5 238 ASP B C 1
ATOM 4248 O O . ASP B 1 238 ? 23.062 3.109 -10.836 1 67.5 238 ASP B O 1
ATOM 4252 N N . SER B 1 239 ? 22.359 0.996 -11.023 1 71.19 239 SER B N 1
ATOM 4253 C CA . SER B 1 239 ? 21.016 1.349 -10.57 1 71.19 239 SER B CA 1
ATOM 4254 C C . SER B 1 239 ? 20.984 1.582 -9.062 1 71.19 239 SER B C 1
ATOM 4256 O O . SER B 1 239 ? 20.344 2.523 -8.594 1 71.19 239 SER B O 1
ATOM 4258 N N . LEU B 1 240 ? 21.766 0.778 -8.383 1 75.56 240 LEU B N 1
ATOM 4259 C CA . LEU B 1 240 ? 21.797 0.885 -6.93 1 75.56 240 LEU B CA 1
ATOM 4260 C C . LEU B 1 240 ? 22.469 2.18 -6.496 1 75.56 240 LEU B C 1
ATOM 4262 O O . LEU B 1 240 ? 22.156 2.727 -5.438 1 75.56 240 LEU B O 1
ATOM 4266 N N . SER B 1 241 ? 23.406 2.584 -7.383 1 76.94 241 SER B N 1
ATOM 4267 C CA . SER B 1 241 ? 24.125 3.809 -7.062 1 76.94 241 SER B CA 1
ATOM 4268 C C . SER B 1 241 ? 23.188 5.004 -6.98 1 76.94 241 SER B C 1
ATOM 4270 O O . SER B 1 241 ? 23.469 5.977 -6.273 1 76.94 241 SER B O 1
ATOM 4272 N N . LYS B 1 242 ? 22.156 4.887 -7.637 1 78.06 242 LYS B N 1
ATOM 4273 C CA . LYS B 1 242 ? 21.188 5.984 -7.66 1 78.06 242 LYS B CA 1
ATOM 4274 C C . LYS B 1 242 ? 20.531 6.168 -6.293 1 78.06 242 LYS B C 1
ATOM 4276 O O . LYS B 1 242 ? 20 7.234 -5.992 1 78.06 242 LYS B O 1
ATOM 4281 N N . PHE B 1 243 ? 20.656 5.16 -5.48 1 82.75 243 PHE B N 1
ATOM 4282 C CA . PHE B 1 243 ? 20.031 5.219 -4.16 1 82.75 243 PHE B CA 1
ATOM 4283 C C . PHE B 1 243 ? 21.016 5.727 -3.119 1 82.75 243 PHE B C 1
ATOM 4285 O O . PHE B 1 243 ? 20.625 6.082 -2.006 1 82.75 243 PHE B O 1
ATOM 4292 N N . GLN B 1 244 ? 22.344 5.793 -3.406 1 80.81 244 GLN B N 1
ATOM 4293 C CA . GLN B 1 244 ? 23.391 6.352 -2.553 1 80.81 244 GLN B CA 1
ATOM 4294 C C . GLN B 1 244 ? 23.359 5.727 -1.162 1 80.81 244 GLN B C 1
ATOM 4296 O O . GLN B 1 244 ? 23.391 6.434 -0.155 1 80.81 244 GLN B O 1
ATOM 4301 N N . ALA B 1 245 ? 23.219 4.422 -1.152 1 86.69 245 ALA B N 1
ATOM 4302 C CA . ALA B 1 245 ? 23.125 3.729 0.129 1 86.69 245 ALA B CA 1
ATOM 4303 C C . ALA B 1 245 ? 24.5 3.543 0.763 1 86.69 245 ALA B C 1
ATOM 4305 O O . ALA B 1 245 ? 25.469 3.213 0.075 1 86.69 245 ALA B O 1
ATOM 4306 N N . LYS B 1 246 ? 24.594 3.842 2.059 1 89.19 246 LYS B N 1
ATOM 4307 C CA . LYS B 1 246 ? 25.828 3.6 2.803 1 89.19 246 LYS B CA 1
ATOM 4308 C C . LYS B 1 246 ? 26.062 2.105 3.006 1 89.19 246 LYS B C 1
ATOM 4310 O O . LYS B 1 246 ? 27.188 1.629 2.895 1 89.19 246 LYS B O 1
ATOM 4315 N N . LEU B 1 247 ? 24.953 1.446 3.338 1 88 247 LEU B N 1
ATOM 4316 C CA . LEU B 1 247 ? 24.969 0.001 3.535 1 88 247 LEU B CA 1
ATOM 4317 C C . LEU B 1 247 ? 24.031 -0.692 2.547 1 88 247 LEU B C 1
ATOM 4319 O O . LEU B 1 247 ? 22.859 -0.309 2.414 1 88 247 LEU B O 1
ATOM 4323 N N . VAL B 1 248 ? 24.594 -1.616 1.85 1 85.19 248 VAL B N 1
ATOM 4324 C CA . VAL B 1 248 ? 23.812 -2.412 0.915 1 85.19 248 VAL B CA 1
ATOM 4325 C C . VAL B 1 248 ? 23.781 -3.869 1.37 1 85.19 248 VAL B C 1
ATOM 4327 O O . VAL B 1 248 ? 24.844 -4.488 1.555 1 85.19 248 VAL B O 1
ATOM 4330 N N . PRO B 1 249 ? 22.562 -4.359 1.585 1 85.94 249 PRO B N 1
ATOM 4331 C CA . PRO B 1 249 ? 22.5 -5.773 1.961 1 85.94 249 PRO B CA 1
ATOM 4332 C C . PRO B 1 249 ? 22.969 -6.703 0.847 1 85.94 249 PRO B C 1
ATOM 4334 O O . PRO B 1 249 ? 23.078 -6.285 -0.31 1 85.94 249 PRO B O 1
ATOM 4337 N N . PRO B 1 250 ? 23.312 -7.918 1.27 1 88.25 250 PRO B N 1
ATOM 4338 C CA . PRO B 1 250 ? 23.734 -8.867 0.233 1 88.25 250 PRO B CA 1
ATOM 4339 C C . PRO B 1 250 ? 22.641 -9.094 -0.819 1 88.25 250 PRO B C 1
ATOM 4341 O O . PRO B 1 250 ? 21.453 -9.148 -0.488 1 88.25 250 PRO B O 1
ATOM 4344 N N . ILE B 1 251 ? 23.094 -9.25 -2.012 1 90.88 251 ILE B N 1
ATOM 4345 C CA . ILE B 1 251 ? 22.219 -9.453 -3.156 1 90.88 251 ILE B CA 1
ATOM 4346 C C . ILE B 1 251 ? 22.016 -10.945 -3.398 1 90.88 251 ILE B C 1
ATOM 4348 O O . ILE B 1 251 ? 22.984 -11.719 -3.359 1 90.88 251 ILE B O 1
ATOM 4352 N N . GLU B 1 252 ? 20.844 -11.398 -3.551 1 93.38 252 GLU B N 1
ATOM 4353 C CA . GLU B 1 252 ? 20.547 -12.797 -3.873 1 93.38 252 GLU B CA 1
ATOM 4354 C C . GLU B 1 252 ? 20.5 -13.016 -5.383 1 93.38 252 GLU B C 1
ATOM 4356 O O . GLU B 1 252 ? 20.094 -12.125 -6.129 1 93.38 252 GLU B O 1
ATOM 4361 N N . SER B 1 253 ? 20.906 -14.195 -5.824 1 93.38 253 SER B N 1
ATOM 4362 C CA . SER B 1 253 ? 20.891 -14.508 -7.25 1 93.38 253 SER B CA 1
ATOM 4363 C C . SER B 1 253 ? 19.453 -14.672 -7.75 1 93.38 253 SER B C 1
ATOM 4365 O O . SER B 1 253 ? 18.578 -15.141 -7.016 1 93.38 253 SER B O 1
ATOM 4367 N N . THR B 1 254 ? 19.25 -14.328 -8.977 1 95.06 254 THR B N 1
ATOM 4368 C CA . THR B 1 254 ? 17.953 -14.469 -9.617 1 95.06 254 THR B CA 1
ATOM 4369 C C . THR B 1 254 ? 17.516 -15.93 -9.625 1 95.06 254 THR B C 1
ATOM 4371 O O . THR B 1 254 ? 16.328 -16.234 -9.445 1 95.06 254 THR B O 1
ATOM 4374 N N . ARG B 1 255 ? 18.438 -16.859 -9.812 1 95.31 255 ARG B N 1
ATOM 4375 C CA . ARG B 1 255 ? 18.141 -18.281 -9.859 1 95.31 255 ARG B CA 1
ATOM 4376 C C . ARG B 1 255 ? 17.578 -18.766 -8.523 1 95.31 255 ARG B C 1
ATOM 4378 O O . ARG B 1 255 ? 16.547 -19.438 -8.484 1 95.31 255 ARG B O 1
ATOM 4385 N N . GLN B 1 256 ? 18.266 -18.375 -7.441 1 95.25 256 GLN B N 1
ATOM 4386 C CA . GLN B 1 256 ? 17.828 -18.797 -6.113 1 95.25 256 GLN B CA 1
ATOM 4387 C C . GLN B 1 256 ? 16.453 -18.219 -5.785 1 95.25 256 GLN B C 1
ATOM 4389 O O . GLN B 1 256 ? 15.586 -18.922 -5.246 1 95.25 256 GLN B O 1
ATOM 4394 N N . CYS B 1 257 ? 16.312 -17 -6.125 1 96.75 257 CYS B N 1
ATOM 4395 C CA . CYS B 1 257 ? 15.031 -16.328 -5.891 1 96.75 257 CYS B CA 1
ATOM 4396 C C . CYS B 1 257 ? 13.922 -17 -6.688 1 96.75 257 CYS B C 1
ATOM 4398 O O . CYS B 1 257 ? 12.852 -17.297 -6.148 1 96.75 257 CYS B O 1
ATOM 4400 N N . ALA B 1 258 ? 14.148 -17.281 -7.961 1 98.38 258 ALA B N 1
ATOM 4401 C CA . ALA B 1 258 ? 13.156 -17.906 -8.836 1 98.38 258 ALA B CA 1
ATOM 4402 C C . ALA B 1 258 ? 12.773 -19.297 -8.336 1 98.38 258 ALA B C 1
ATOM 4404 O O . ALA B 1 258 ? 11.594 -19.641 -8.336 1 98.38 258 ALA B O 1
ATOM 4405 N N . GLU B 1 259 ? 13.75 -20.078 -7.91 1 98.31 259 GLU B N 1
ATOM 4406 C CA . GLU B 1 259 ? 13.492 -21.406 -7.367 1 98.31 259 GLU B CA 1
ATOM 4407 C C . GLU B 1 259 ? 12.57 -21.344 -6.152 1 98.31 259 GLU B C 1
ATOM 4409 O O . GLU B 1 259 ? 11.609 -22.109 -6.051 1 98.31 259 GLU B O 1
ATOM 4414 N N . ALA B 1 260 ? 12.875 -20.391 -5.258 1 98.12 260 ALA B N 1
ATOM 4415 C CA . ALA B 1 260 ? 12.07 -20.219 -4.051 1 98.12 260 ALA B CA 1
ATOM 4416 C C . ALA B 1 260 ? 10.641 -19.812 -4.398 1 98.12 260 ALA B C 1
ATOM 4418 O O . ALA B 1 260 ? 9.688 -20.312 -3.805 1 98.12 260 ALA B O 1
ATOM 4419 N N . ILE B 1 261 ? 10.516 -18.953 -5.375 1 98.81 261 ILE B N 1
ATOM 4420 C CA . ILE B 1 261 ? 9.211 -18.422 -5.758 1 98.81 261 ILE B CA 1
ATOM 4421 C C . ILE B 1 261 ? 8.359 -19.531 -6.352 1 98.81 261 ILE B C 1
ATOM 4423 O O . ILE B 1 261 ? 7.215 -19.734 -5.938 1 98.81 261 ILE B O 1
ATOM 4427 N N . VAL B 1 262 ? 8.891 -20.297 -7.297 1 98.88 262 VAL B N 1
ATOM 4428 C CA . VAL B 1 262 ? 8.117 -21.344 -7.945 1 98.88 262 VAL B CA 1
ATOM 4429 C C . VAL B 1 262 ? 7.766 -22.438 -6.93 1 98.88 262 VAL B C 1
ATOM 4431 O O . VAL B 1 262 ? 6.637 -22.938 -6.906 1 98.88 262 VAL B O 1
ATOM 4434 N N . HIS B 1 263 ? 8.711 -22.797 -6.039 1 98.62 263 HIS B N 1
ATOM 4435 C CA . HIS B 1 263 ? 8.445 -23.781 -5 1 98.62 263 HIS B CA 1
ATOM 4436 C C . HIS B 1 263 ? 7.309 -23.328 -4.09 1 98.62 263 HIS B C 1
ATOM 4438 O O . HIS B 1 263 ? 6.402 -24.094 -3.781 1 98.62 263 HIS B O 1
ATOM 4444 N N . SER B 1 264 ? 7.371 -22.109 -3.682 1 98.62 264 SER B N 1
ATOM 4445 C CA . SER B 1 264 ? 6.348 -21.547 -2.809 1 98.62 264 SER B CA 1
ATOM 4446 C C . SER B 1 264 ? 4.988 -21.516 -3.498 1 98.62 264 SER B C 1
ATOM 4448 O O . SER B 1 264 ? 3.969 -21.844 -2.887 1 98.62 264 SER B O 1
ATOM 4450 N N . ALA B 1 265 ? 5 -21.094 -4.766 1 98.5 265 ALA B N 1
ATOM 4451 C CA . ALA B 1 265 ? 3.762 -21.047 -5.543 1 98.5 265 ALA B CA 1
ATOM 4452 C C . ALA B 1 265 ? 3.154 -22.438 -5.676 1 98.5 265 ALA B C 1
ATOM 4454 O O . ALA B 1 265 ? 1.95 -22.625 -5.484 1 98.5 265 ALA B O 1
ATOM 4455 N N . CYS B 1 266 ? 3.988 -23.453 -5.996 1 98.62 266 CYS B N 1
ATOM 4456 C CA . CYS B 1 266 ? 3.529 -24.828 -6.16 1 98.62 266 CYS B CA 1
ATOM 4457 C C . CYS B 1 266 ? 3.014 -25.391 -4.844 1 98.62 266 CYS B C 1
ATOM 4459 O O . CYS B 1 266 ? 2.055 -26.172 -4.824 1 98.62 266 CYS B O 1
ATOM 4461 N N . ARG B 1 267 ? 3.635 -25.016 -3.75 1 97.88 267 ARG B N 1
ATOM 4462 C CA . ARG B 1 267 ? 3.203 -25.453 -2.43 1 97.88 267 ARG B CA 1
ATOM 4463 C C . ARG B 1 267 ? 1.897 -24.781 -2.023 1 97.88 267 ARG B C 1
ATOM 4465 O O . ARG B 1 267 ? 1.122 -25.344 -1.242 1 97.88 267 ARG B O 1
ATOM 4472 N N . GLY B 1 268 ? 1.671 -23.562 -2.543 1 97.06 268 GLY B N 1
ATOM 4473 C CA . GLY B 1 268 ? 0.446 -22.844 -2.242 1 97.06 268 GLY B CA 1
ATOM 4474 C C . GLY B 1 268 ? 0.578 -21.906 -1.047 1 97.06 268 GLY B C 1
ATOM 4475 O O . GLY B 1 268 ? -0.363 -21.766 -0.265 1 97.06 268 GLY B O 1
ATOM 4476 N N . ASP B 1 269 ? 1.769 -21.312 -0.843 1 97.38 269 ASP B N 1
ATOM 4477 C CA . ASP B 1 269 ? 1.99 -20.391 0.269 1 97.38 269 ASP B CA 1
ATOM 4478 C C . ASP B 1 269 ? 1.218 -19.094 0.065 1 97.38 269 ASP B C 1
ATOM 4480 O O . ASP B 1 269 ? 1.017 -18.656 -1.069 1 97.38 269 ASP B O 1
ATOM 4484 N N . MET B 1 270 ? 0.855 -18.484 1.204 1 96.38 270 MET B N 1
ATOM 4485 C CA . MET B 1 270 ? 0.177 -17.188 1.165 1 96.38 270 MET B CA 1
ATOM 4486 C C . MET B 1 270 ? 1.156 -16.062 0.822 1 96.38 270 MET B C 1
ATOM 4488 O O . MET B 1 270 ? 0.826 -15.164 0.057 1 96.38 270 MET B O 1
ATOM 4492 N N . TYR B 1 271 ? 2.297 -16.156 1.508 1 97.81 271 TYR B N 1
ATOM 4493 C CA . TYR B 1 271 ? 3.352 -15.164 1.338 1 97.81 271 TYR B CA 1
ATOM 4494 C C . TYR B 1 271 ? 4.707 -15.836 1.162 1 97.81 271 TYR B C 1
ATOM 4496 O O . TYR B 1 271 ? 4.938 -16.938 1.679 1 97.81 271 TYR B O 1
ATOM 4504 N N . LEU B 1 272 ? 5.574 -15.156 0.445 1 98.38 272 LEU B N 1
ATOM 4505 C CA . LEU B 1 272 ? 6.992 -15.5 0.404 1 98.38 272 LEU B CA 1
ATOM 4506 C C . LEU B 1 272 ? 7.859 -14.25 0.429 1 98.38 272 LEU B C 1
ATOM 4508 O O . LEU B 1 272 ? 7.734 -13.383 -0.438 1 98.38 272 LEU B O 1
ATOM 4512 N N . THR B 1 273 ? 8.57 -14.078 1.439 1 97.69 273 THR B N 1
ATOM 4513 C CA . THR B 1 273 ? 9.656 -13.102 1.43 1 97.69 273 THR B CA 1
ATOM 4514 C C . THR B 1 273 ? 10.984 -13.773 1.103 1 97.69 273 THR B C 1
ATOM 4516 O O . THR B 1 273 ? 11.367 -14.75 1.755 1 97.69 273 THR B O 1
ATOM 4519 N N . GLU B 1 274 ? 11.594 -13.273 0.1 1 96.06 274 GLU B N 1
ATOM 4520 C CA . GLU B 1 274 ? 12.844 -13.883 -0.347 1 96.06 274 GLU B CA 1
ATOM 4521 C C . GLU B 1 274 ? 13.938 -12.836 -0.521 1 96.06 274 GLU B C 1
ATOM 4523 O O . GLU B 1 274 ? 13.781 -11.891 -1.298 1 96.06 274 GLU B O 1
ATOM 4528 N N . PRO B 1 275 ? 15.148 -12.93 0.221 1 95.19 275 PRO B N 1
ATOM 4529 C CA . PRO B 1 275 ? 15.398 -13.898 1.289 1 95.19 275 PRO B CA 1
ATOM 4530 C C . PRO B 1 275 ? 14.57 -13.633 2.543 1 95.19 275 PRO B C 1
ATOM 4532 O O . PRO B 1 275 ? 14.133 -12.5 2.764 1 95.19 275 PRO B O 1
ATOM 4535 N N . SER B 1 276 ? 14.406 -14.57 3.365 1 95.06 276 SER B N 1
ATOM 4536 C CA . SER B 1 276 ? 13.438 -14.484 4.453 1 95.06 276 SER B CA 1
ATOM 4537 C C . SER B 1 276 ? 13.945 -13.602 5.582 1 95.06 276 SER B C 1
ATOM 4539 O O . SER B 1 276 ? 13.156 -13.086 6.379 1 95.06 276 SER B O 1
ATOM 4541 N N . TRP B 1 277 ? 15.266 -13.406 5.672 1 93.19 277 TRP B N 1
ATOM 4542 C CA . TRP B 1 277 ? 15.797 -12.625 6.781 1 93.19 277 TRP B CA 1
ATOM 4543 C C . TRP B 1 277 ? 15.312 -11.18 6.703 1 93.19 277 TRP B C 1
ATOM 4545 O O . TRP B 1 277 ? 15.359 -10.445 7.695 1 93.19 277 TRP B O 1
ATOM 4555 N N . SER B 1 278 ? 14.82 -10.703 5.57 1 91.06 278 SER B N 1
ATOM 4556 C CA . SER B 1 278 ? 14.289 -9.359 5.418 1 91.06 278 SER B CA 1
ATOM 4557 C C . SER B 1 278 ? 13.07 -9.141 6.316 1 91.06 278 SER B C 1
ATOM 4559 O O . SER B 1 278 ? 12.758 -8 6.668 1 91.06 278 SER B O 1
ATOM 4561 N N . ASN B 1 279 ? 12.383 -10.172 6.703 1 92.06 279 ASN B N 1
ATOM 4562 C CA . ASN B 1 279 ? 11.219 -10.078 7.578 1 92.06 279 ASN B CA 1
ATOM 4563 C C . ASN B 1 279 ? 11.586 -9.5 8.938 1 92.06 279 ASN B C 1
ATOM 4565 O O . ASN B 1 279 ? 10.75 -8.883 9.602 1 92.06 279 ASN B O 1
ATOM 4569 N N . ALA B 1 280 ? 12.805 -9.688 9.273 1 92.69 280 ALA B N 1
ATOM 4570 C CA . ALA B 1 280 ? 13.266 -9.188 10.57 1 92.69 280 ALA B CA 1
ATOM 4571 C C . ALA B 1 280 ? 13.266 -7.656 10.586 1 92.69 280 ALA B C 1
ATOM 4573 O O . ALA B 1 280 ? 12.984 -7.043 11.617 1 92.69 280 ALA B O 1
ATOM 4574 N N . LEU B 1 281 ? 13.547 -7.137 9.445 1 91.5 281 LEU B N 1
ATOM 4575 C CA . LEU B 1 281 ? 13.539 -5.684 9.344 1 91.5 281 LEU B CA 1
ATOM 4576 C C . LEU B 1 281 ? 12.117 -5.137 9.469 1 91.5 281 LEU B C 1
ATOM 4578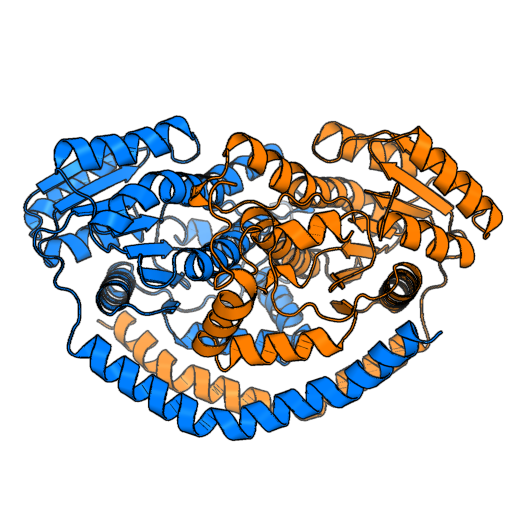 O O . LEU B 1 281 ? 11.914 -4.051 10.016 1 91.5 281 LEU B O 1
ATOM 4582 N N . PHE B 1 282 ? 11.211 -5.895 9.016 1 94.12 282 PHE B N 1
ATOM 4583 C CA . PHE B 1 282 ? 9.812 -5.496 9.133 1 94.12 282 PHE B CA 1
ATOM 4584 C C . PHE B 1 282 ? 9.398 -5.418 10.602 1 94.12 282 PHE B C 1
ATOM 4586 O O . PHE B 1 282 ? 8.625 -4.539 10.984 1 94.12 282 PHE B O 1
ATOM 4593 N N . MET B 1 283 ? 9.898 -6.34 11.391 1 92.56 283 MET B N 1
ATOM 4594 C CA . MET B 1 283 ? 9.609 -6.324 12.828 1 92.56 283 MET B CA 1
ATOM 4595 C C . MET B 1 283 ? 10.117 -5.039 13.469 1 92.56 283 MET B C 1
ATOM 4597 O O . MET B 1 283 ? 9.453 -4.469 14.336 1 92.56 283 MET B O 1
ATOM 4601 N N . LEU B 1 284 ? 11.266 -4.672 12.992 1 92.81 284 LEU B N 1
ATOM 4602 C CA . LEU B 1 284 ? 11.844 -3.438 13.516 1 92.81 284 LEU B CA 1
ATOM 4603 C C . LEU B 1 284 ? 10.961 -2.24 13.164 1 92.81 284 LEU B C 1
ATOM 4605 O O . LEU B 1 284 ? 10.75 -1.359 14 1 92.81 284 LEU B O 1
ATOM 4609 N N . LYS B 1 285 ? 10.43 -2.215 11.961 1 94.75 285 LYS B N 1
ATOM 4610 C CA . LYS B 1 285 ? 9.539 -1.142 11.531 1 94.75 285 LYS B CA 1
ATOM 4611 C C . LYS B 1 285 ? 8.312 -1.057 12.438 1 94.75 285 LYS B C 1
ATOM 4613 O O . LYS B 1 285 ? 7.891 0.036 12.82 1 94.75 285 LYS B O 1
ATOM 4618 N N . LEU B 1 286 ? 7.766 -2.209 12.812 1 93.12 286 LEU B N 1
ATOM 4619 C CA . LEU B 1 286 ? 6.523 -2.281 13.57 1 93.12 286 LEU B CA 1
ATOM 4620 C C . LEU B 1 286 ? 6.734 -1.828 15.016 1 93.12 286 LEU B C 1
ATOM 4622 O O . LEU B 1 286 ? 5.887 -1.141 15.586 1 93.12 286 LEU B O 1
ATOM 4626 N N . LEU B 1 287 ? 7.91 -2.15 15.547 1 92.75 287 LEU B N 1
ATOM 4627 C CA . LEU B 1 287 ? 8.094 -1.968 16.984 1 92.75 287 LEU B CA 1
ATOM 4628 C C . LEU B 1 287 ? 8.812 -0.653 17.281 1 92.75 287 LEU B C 1
ATOM 4630 O O . LEU B 1 287 ? 8.617 -0.061 18.344 1 92.75 287 LEU B O 1
ATOM 4634 N N . CYS B 1 288 ? 9.641 -0.199 16.328 1 94.44 288 CYS B N 1
ATOM 4635 C CA . CYS B 1 288 ? 10.414 1.023 16.516 1 94.44 288 CYS B CA 1
ATOM 4636 C C . CYS B 1 288 ? 10.398 1.879 15.258 1 94.44 288 CYS B C 1
ATOM 4638 O O . CYS B 1 288 ? 11.445 2.15 14.664 1 94.44 288 CYS B O 1
ATOM 4640 N N . PRO B 1 289 ? 9.219 2.369 14.938 1 94.19 289 PRO B N 1
ATOM 4641 C CA . PRO B 1 289 ? 9.086 3.062 13.656 1 94.19 289 PRO B CA 1
ATOM 4642 C C . PRO B 1 289 ? 9.984 4.297 13.555 1 94.19 289 PRO B C 1
ATOM 4644 O O . PRO B 1 289 ? 10.5 4.602 12.477 1 94.19 289 PRO B O 1
ATOM 4647 N N . GLU B 1 290 ? 10.203 5.07 14.672 1 94.25 290 GLU B N 1
ATOM 4648 C CA . GLU B 1 290 ? 11.07 6.242 14.625 1 94.25 290 GLU B CA 1
ATOM 4649 C C . GLU B 1 290 ? 12.516 5.844 14.344 1 94.25 290 GLU B C 1
ATOM 4651 O O . GLU B 1 290 ? 13.211 6.508 13.562 1 94.25 290 GLU B O 1
ATOM 4656 N N . LEU B 1 291 ? 12.914 4.789 14.992 1 93.81 291 LEU B N 1
ATOM 4657 C CA . LEU B 1 291 ? 14.273 4.289 14.781 1 93.81 291 LEU B CA 1
ATOM 4658 C C . LEU B 1 291 ? 14.445 3.762 13.359 1 93.81 291 LEU B C 1
ATOM 4660 O O . LEU B 1 291 ? 15.508 3.922 12.758 1 93.81 291 LEU B O 1
ATOM 4664 N N . PHE B 1 292 ? 13.414 3.109 12.875 1 94.81 292 PHE B N 1
ATOM 4665 C CA . PHE B 1 292 ? 13.43 2.574 11.523 1 94.81 292 PHE B CA 1
ATOM 4666 C C . PHE B 1 292 ? 13.586 3.693 10.5 1 94.81 292 PHE B C 1
ATOM 4668 O O . PHE B 1 292 ? 14.43 3.611 9.602 1 94.81 292 PHE B O 1
ATOM 4675 N N . ASP B 1 293 ? 12.797 4.77 10.625 1 94.31 293 ASP B N 1
ATOM 4676 C CA . ASP B 1 293 ? 12.898 5.934 9.75 1 94.31 293 ASP B CA 1
ATOM 4677 C C . ASP B 1 293 ? 14.289 6.562 9.836 1 94.31 293 ASP B C 1
ATOM 4679 O O . ASP B 1 293 ? 14.852 6.969 8.812 1 94.31 293 ASP B O 1
ATOM 4683 N N . TRP B 1 294 ? 14.766 6.676 11.023 1 93.25 294 TRP B N 1
ATOM 4684 C CA . TRP B 1 294 ? 16.094 7.25 11.234 1 93.25 294 TRP B CA 1
ATOM 4685 C C . TRP B 1 294 ? 17.156 6.441 10.5 1 93.25 294 TRP B C 1
ATOM 4687 O O . TRP B 1 294 ? 18.047 7.008 9.867 1 93.25 294 TRP B O 1
ATOM 4697 N N . PHE B 1 295 ? 17.125 5.133 10.641 1 94.06 295 PHE B N 1
ATOM 4698 C CA . PHE B 1 295 ? 18.094 4.258 9.984 1 94.06 295 PHE B CA 1
ATOM 4699 C C . PHE B 1 295 ? 18.062 4.457 8.477 1 94.06 295 PHE B C 1
ATOM 4701 O O . PHE B 1 295 ? 19.109 4.535 7.832 1 94.06 295 PHE B O 1
ATOM 4708 N N . TYR B 1 296 ? 16.891 4.523 7.887 1 94.56 296 TYR B N 1
ATOM 4709 C CA . TYR B 1 296 ? 16.766 4.695 6.445 1 94.56 296 TYR B CA 1
ATOM 4710 C C . TYR B 1 296 ? 17.281 6.062 6.012 1 94.56 296 TYR B C 1
ATOM 4712 O O . TYR B 1 296 ? 17.922 6.191 4.965 1 94.56 296 TYR B O 1
ATOM 4720 N N . ARG B 1 297 ? 16.984 7.055 6.758 1 93.81 297 ARG B N 1
ATOM 4721 C CA . ARG B 1 297 ? 17.516 8.375 6.457 1 93.81 297 ARG B CA 1
ATOM 4722 C C . ARG B 1 297 ? 19.047 8.375 6.5 1 93.81 297 ARG B C 1
ATOM 4724 O O . ARG B 1 297 ? 19.703 8.914 5.602 1 93.81 297 ARG B O 1
ATOM 4731 N N . TRP B 1 298 ? 19.562 7.781 7.566 1 93.69 298 TRP B N 1
ATOM 4732 C CA . TRP B 1 298 ? 21 7.695 7.719 1 93.69 298 TRP B CA 1
ATOM 4733 C C . TRP B 1 298 ? 21.625 6.93 6.555 1 93.69 298 TRP B C 1
ATOM 4735 O O . TRP B 1 298 ? 22.641 7.355 5.996 1 93.69 298 TRP B O 1
ATOM 4745 N N . ASN B 1 299 ? 21 5.871 6.207 1 93.12 299 ASN B N 1
ATOM 4746 C CA . ASN B 1 299 ? 21.578 4.98 5.203 1 93.12 299 ASN B CA 1
ATOM 4747 C C . ASN B 1 299 ? 21.484 5.586 3.805 1 93.12 299 ASN B C 1
ATOM 4749 O O . ASN B 1 299 ? 22.391 5.395 2.984 1 93.12 299 ASN B O 1
ATOM 4753 N N . PHE B 1 300 ? 20.406 6.363 3.547 1 91.88 300 PHE B N 1
ATOM 4754 C CA . PHE B 1 300 ? 20.125 6.695 2.154 1 91.88 300 PHE B CA 1
ATOM 4755 C C . PHE B 1 300 ? 20.25 8.195 1.92 1 91.88 300 PHE B C 1
ATOM 4757 O O . PHE B 1 300 ? 20.391 8.641 0.779 1 91.88 300 PHE B O 1
ATOM 4764 N N . MET B 1 301 ? 20.172 9.07 2.943 1 88.81 301 MET B N 1
ATOM 4765 C CA . MET B 1 301 ? 20.094 10.516 2.74 1 88.81 301 MET B CA 1
ATOM 4766 C C . MET B 1 301 ? 21.344 11.211 3.264 1 88.81 301 MET B C 1
ATOM 4768 O O . MET B 1 301 ? 21.594 12.375 2.949 1 88.81 301 MET B O 1
ATOM 4772 N N . SER B 1 302 ? 22.109 10.773 4.215 1 78.12 302 SER B N 1
ATOM 4773 C CA . SER B 1 302 ? 23.188 11.484 4.895 1 78.12 302 SER B CA 1
ATOM 4774 C C . SER B 1 302 ? 24.469 11.453 4.078 1 78.12 302 SER B C 1
ATOM 4776 O O . SER B 1 302 ? 25.531 11.844 4.57 1 78.12 302 SER B O 1
ATOM 4778 N N . GLY B 1 303 ? 24.484 10.836 2.855 1 61.56 303 GLY B N 1
ATOM 4779 C CA . GLY B 1 303 ? 25.766 10.898 2.158 1 61.56 303 GLY B CA 1
ATOM 4780 C C . GLY B 1 303 ? 26.141 12.297 1.711 1 61.56 303 GLY B C 1
ATOM 4781 O O . GLY B 1 303 ? 25.297 13.211 1.747 1 61.56 303 GLY B O 1
ATOM 4782 N N . PRO B 1 304 ? 27.453 12.609 1.548 1 49.97 304 PRO B N 1
ATOM 4783 C CA . PRO B 1 304 ? 27.875 13.93 1.068 1 49.97 304 PRO B CA 1
ATOM 4784 C C . PRO B 1 304 ? 27.062 14.406 -0.132 1 49.97 304 PRO B C 1
ATOM 4786 O O . PRO B 1 304 ? 26.641 13.602 -0.962 1 49.97 304 PRO B O 1
ATOM 4789 N N . LYS B 1 305 ? 26.188 15.391 0.126 1 42.78 305 LYS B N 1
ATOM 4790 C CA . LYS B 1 305 ? 25.531 16 -1.017 1 42.78 305 LYS B CA 1
ATOM 4791 C C . LYS B 1 305 ? 26.406 15.961 -2.26 1 42.78 305 LYS B C 1
ATOM 4793 O O . LYS B 1 305 ? 27.562 16.391 -2.225 1 42.78 305 LYS B O 1
ATOM 4798 N N . ILE B 1 306 ? 26.391 15.023 -3.123 1 34.38 306 ILE B N 1
ATOM 4799 C CA . ILE B 1 306 ? 27.109 15.211 -4.379 1 34.38 306 ILE B CA 1
ATOM 4800 C C . ILE B 1 306 ? 27.031 16.672 -4.805 1 34.38 306 ILE B C 1
ATOM 4802 O O . ILE B 1 306 ? 25.953 17.172 -5.129 1 34.38 306 ILE B O 1
ATOM 4806 N N . ASP B 1 307 ? 27.609 17.609 -4.324 1 27.55 307 ASP B N 1
ATOM 4807 C CA . ASP B 1 307 ? 28.016 18.875 -4.941 1 27.55 307 ASP B CA 1
ATOM 4808 C C . ASP B 1 307 ? 28.266 18.688 -6.438 1 27.55 307 ASP B C 1
ATOM 4810 O O . ASP B 1 307 ? 28.609 17.594 -6.891 1 27.55 307 ASP B O 1
ATOM 4814 N N . GLN B 1 308 ? 27.844 19.703 -7.34 1 26.91 308 GLN B N 1
ATOM 4815 C CA . GLN B 1 308 ? 28.312 20.141 -8.648 1 26.91 308 GLN B CA 1
ATOM 4816 C C . GLN B 1 308 ? 29.781 19.797 -8.867 1 26.91 308 GLN B C 1
ATOM 4818 O O . GLN B 1 308 ? 30.672 20.469 -8.359 1 26.91 308 GLN B O 1
ATOM 4823 N N . LEU B 1 309 ? 30.328 18.688 -8.992 1 19.03 309 LEU B N 1
ATOM 4824 C CA . LEU B 1 309 ? 31.453 18.688 -9.914 1 19.03 309 LEU B CA 1
ATOM 4825 C C . LEU B 1 309 ? 31 18.938 -11.344 1 19.03 309 LEU B C 1
ATOM 4827 O O . LEU B 1 309 ? 29.984 18.391 -11.773 1 19.03 309 LEU B O 1
#

Sequence (618 aa):
MATTSIHRLLNIVFPLTIIISILVILPPYLVFKLLSYIKRSMFTENVAGKVVLITGASSGIGEGLAYEYARRGARLALVARREDRLREVADKAHELGSPEAFVIRADVAKVEDCKRIVDEAVNHFGQLDHLVSNAGILRAELFENCKLSDFAPILDVNFLGATYCARFAIPVLRKSKGKIVAITSVAAWSPAPRATFYNASKAALVSFFETLRVECDSHIGITIVLPGLIESEMTVPDSLSKFQAKLVPPIESTRQCAEAIVHSACRGDMYLTEPSWSNALFMLKLLCPELFDWFYRWNFMSGPKIDQLMATTSIHRLLNIVFPLTIIISILVILPPYLVFKLLSYIKRSMFTENVAGKVVLITGASSGIGEGLAYEYARRGARLALVARREDRLREVADKAHELGSPEAFVIRADVAKVEDCKRIVDEAVNHFGQLDHLVSNAGILRAELFENCKLSDFAPILDVNFLGATYCARFAIPVLRKSKGKIVAITSVAAWSPAPRATFYNASKAALVSFFETLRVECDSHIGITIVLPGLIESEMTVPDSLSKFQAKLVPPIESTRQCAEAIVHSACRGDMYLTEPSWSNALFMLKLLCPELFDWFYRWNFMSGPKIDQL

Foldseek 3Di:
DVVVVVVVVCVPVVVVVVVVVCVVVVVVVVVVVVVLLVVLLVQFAQQAAAEEEFAPLLWFLNLLLLQLSLLSHHAYEYEDQDQVSQVVSQVNSVVNHHPGYHYDHAQLLDLVRLLVSLVVSCVVSVAHAEYELDWADFFFAAPVPDDPVVLVVRLSGLAVSSVSNCVNCVVRNLVNLHEYEYEAAPLCQAVQGRGVSNNVSSVNSVVVVVVVCVVCPSSYQYEYEHEYAEPIPCNPPVNVVSQVFPDDDDYHYSNVSSNQRSRCRSSRHRYHYVPPCVVVLVVCCVPPVVVSVVVSCVGRPPPDPPPDD/DVVVVVVVVCVPVVVVVVVVVCVVVVVVVVVVVVVLLVVLLVQFAQQAAAEEEFAPLLWFLNLLLLQLSLLSHHAYEYEDQDQVSQVVSQVNSVVNHHPGYHYDHAQLLDLVRLLVSLVVSCVVSVAHAEYELDWADFFFAAPVPDDPVVLVVRLSGLAVSSVSNCVNCVVRNLVNLHEYEYEAAPLCQAVQGRGNSNNVSSVNSVVVVVVVCVVCPSSYQYEYEHEYAEPIPCNPPVNVVSQVFPDDDDYHYSNVSSNQRSRCRSSRHRYHYVPPCVVVLVVCCVPPVVVSVVVSCVGRPPPPPPPDD

pLDDT: mean 92.86, std 11.27, range [19.03, 98.94]

Organism: Populus trichocarpa (NCBI:txid3694)